Protein AF-H0J4S8-F1 (afdb_monomer_lite)

Structure (mmCIF, N/CA/C/O backbone):
data_AF-H0J4S8-F1
#
_entry.id   AF-H0J4S8-F1
#
loop_
_atom_site.group_PDB
_atom_site.id
_atom_site.type_symbol
_atom_site.label_atom_id
_atom_site.label_alt_id
_atom_site.label_comp_id
_atom_site.label_asym_id
_atom_site.label_entity_id
_atom_site.label_seq_id
_atom_site.pdbx_PDB_ins_code
_atom_site.Cartn_x
_atom_site.Cartn_y
_atom_site.Cartn_z
_atom_site.occupancy
_atom_site.B_iso_or_equiv
_atom_site.auth_seq_id
_atom_site.auth_comp_id
_atom_site.auth_asym_id
_atom_site.auth_atom_id
_atom_site.pdbx_PDB_model_num
ATOM 1 N N . MET A 1 1 ? -29.601 8.201 46.335 1.00 57.03 1 MET A N 1
ATOM 2 C CA . MET A 1 1 ? -31.069 8.010 46.231 1.00 57.03 1 MET A CA 1
ATOM 3 C C . MET A 1 1 ? -31.332 6.830 45.301 1.00 57.03 1 MET A C 1
ATOM 5 O O . MET A 1 1 ? -30.679 6.775 44.266 1.00 57.03 1 MET A O 1
ATOM 9 N N . SER A 1 2 ? -32.212 5.880 45.641 1.00 65.62 2 SER A N 1
ATOM 10 C CA . SER A 1 2 ? -32.510 4.766 44.719 1.00 65.62 2 SER A CA 1
ATOM 11 C C . SER A 1 2 ? -33.197 5.291 43.446 1.00 65.62 2 SER A C 1
ATOM 13 O O . SER A 1 2 ? -33.848 6.337 43.493 1.00 65.62 2 SER A O 1
ATOM 15 N N . LYS A 1 3 ? -33.070 4.586 42.310 1.00 56.16 3 LYS A N 1
ATOM 16 C CA . LYS A 1 3 ? -33.705 4.987 41.035 1.00 56.16 3 LYS A CA 1
ATOM 17 C C . LYS A 1 3 ? -35.218 5.169 41.175 1.00 56.16 3 LYS A C 1
ATOM 19 O O . LYS A 1 3 ? -35.751 6.129 40.633 1.00 56.16 3 LYS A O 1
ATOM 24 N N . LEU A 1 4 ? -35.870 4.308 41.961 1.00 61.12 4 LEU A N 1
ATOM 25 C CA . LEU A 1 4 ? -37.292 4.434 42.283 1.00 61.12 4 LEU A CA 1
ATOM 26 C C . LEU A 1 4 ? -37.565 5.714 43.078 1.00 61.12 4 LEU A C 1
ATOM 28 O O . LEU A 1 4 ? -38.451 6.488 42.739 1.00 61.12 4 LEU A O 1
ATOM 32 N N . THR A 1 5 ? -36.763 5.982 44.107 1.00 66.38 5 THR A N 1
ATOM 33 C CA . THR A 1 5 ? -36.947 7.166 44.956 1.00 66.38 5 THR A CA 1
ATOM 34 C C . THR A 1 5 ? -36.719 8.466 44.175 1.00 66.38 5 THR A C 1
ATOM 36 O O . THR A 1 5 ? -37.419 9.447 44.407 1.00 66.38 5 THR A O 1
ATOM 39 N N . LYS A 1 6 ? -35.776 8.471 43.222 1.00 61.78 6 LYS A N 1
ATOM 40 C CA . LYS A 1 6 ? -35.488 9.622 42.354 1.00 61.78 6 LYS A CA 1
ATOM 41 C C . LYS A 1 6 ? -36.568 9.834 41.285 1.00 61.78 6 LYS A C 1
ATOM 43 O O . LYS A 1 6 ? -36.903 10.981 41.024 1.00 61.78 6 LYS A O 1
ATOM 48 N N . PHE A 1 7 ? -37.149 8.762 40.739 1.00 73.56 7 PHE A N 1
ATOM 49 C CA . PHE A 1 7 ? -38.280 8.836 39.805 1.00 73.56 7 PHE A CA 1
ATOM 50 C C . PHE A 1 7 ? -39.502 9.521 40.431 1.00 73.56 7 PHE A C 1
ATOM 52 O O . PHE A 1 7 ? -40.070 10.421 39.823 1.00 73.56 7 PHE A O 1
ATOM 59 N N . PHE A 1 8 ? -39.858 9.160 41.669 1.00 75.12 8 PHE A N 1
ATOM 60 C CA . PHE A 1 8 ? -41.033 9.729 42.338 1.00 75.12 8 PHE A CA 1
ATOM 61 C C . PHE A 1 8 ? -40.800 11.120 42.943 1.00 75.12 8 PHE A C 1
ATOM 63 O O . PHE A 1 8 ? -41.714 11.936 42.937 1.00 75.12 8 PHE A O 1
ATOM 70 N N . LYS A 1 9 ? -39.603 11.412 43.473 1.00 69.88 9 LYS A N 1
ATOM 71 C CA . LYS A 1 9 ? -39.331 12.702 44.141 1.00 69.88 9 LYS A CA 1
ATOM 72 C C . LYS A 1 9 ? -38.770 13.782 43.216 1.00 69.88 9 LYS A C 1
ATOM 74 O O . LYS A 1 9 ? -38.963 14.962 43.487 1.00 69.88 9 LYS A O 1
ATOM 79 N N . HIS A 1 10 ? -38.073 13.399 42.145 1.00 75.81 10 HIS A N 1
ATOM 80 C CA . HIS A 1 10 ? -37.419 14.327 41.217 1.00 75.81 10 HIS A CA 1
ATOM 81 C C . HIS A 1 10 ? -37.517 13.824 39.761 1.00 75.81 10 HIS A C 1
ATOM 83 O O . HIS A 1 10 ? -36.491 13.509 39.149 1.00 75.81 10 HIS A O 1
ATOM 89 N N . PRO A 1 11 ? -38.734 13.738 39.190 1.00 68.12 11 PRO A N 1
ATOM 90 C CA . PRO A 1 11 ? -38.976 13.108 37.890 1.00 68.12 11 PRO A CA 1
ATOM 91 C C . PRO A 1 11 ? -38.203 13.772 36.743 1.00 68.12 11 PRO A C 1
ATOM 93 O O . PRO A 1 11 ? -37.645 13.070 35.905 1.00 68.12 11 PRO A O 1
ATOM 96 N N . VAL A 1 12 ? -38.074 15.104 36.742 1.00 77.12 12 VAL A N 1
ATOM 97 C CA . VAL A 1 12 ? -37.296 15.841 35.727 1.00 77.12 12 VAL A CA 1
ATOM 98 C C . VAL A 1 12 ? -35.819 15.441 35.771 1.00 77.12 12 VAL A C 1
ATOM 100 O O . VAL A 1 12 ? -35.292 14.962 34.773 1.00 77.12 12 VAL A O 1
ATOM 103 N N . MET A 1 13 ? -35.184 15.483 36.949 1.00 65.00 13 MET A N 1
ATOM 104 C CA . MET A 1 13 ? -33.800 15.016 37.116 1.00 65.00 13 MET A CA 1
ATOM 105 C C . MET A 1 13 ? -33.625 13.524 36.806 1.00 65.00 13 MET A C 1
ATOM 107 O O . MET A 1 13 ? -32.537 13.108 36.421 1.00 65.00 13 MET A O 1
ATOM 111 N N . PHE A 1 14 ? -34.649 12.689 37.008 1.00 79.75 14 PHE A N 1
ATOM 112 C CA . PHE A 1 14 ? -34.592 11.277 36.628 1.00 79.75 14 PHE A CA 1
ATOM 113 C C . PHE A 1 14 ? -34.554 11.105 35.105 1.00 79.75 14 PHE A C 1
ATOM 115 O O . PHE A 1 14 ? -33.748 10.319 34.610 1.00 79.75 14 PHE A O 1
ATOM 122 N N . PHE A 1 15 ? -35.391 11.834 34.361 1.00 73.88 15 PHE A N 1
ATOM 123 C CA . PHE A 1 15 ? -35.402 11.781 32.897 1.00 73.88 15 PHE A CA 1
ATOM 124 C C . PHE A 1 15 ? -34.189 12.482 32.273 1.00 73.88 15 PHE A C 1
ATOM 126 O O . PHE A 1 15 ? -33.635 11.964 31.304 1.00 73.88 15 PHE A O 1
ATOM 133 N N . GLU A 1 16 ? -33.709 13.577 32.864 1.00 69.25 16 GLU A N 1
ATOM 134 C CA . GLU A 1 16 ? -32.444 14.217 32.493 1.00 69.25 16 GLU A CA 1
ATOM 135 C C . GLU A 1 16 ? -31.264 13.278 32.734 1.00 69.25 16 GLU A C 1
ATOM 137 O O . GLU A 1 16 ? -30.471 13.067 31.823 1.00 69.25 16 GLU A O 1
ATOM 142 N N . ASP A 1 17 ? -31.180 12.617 33.893 1.00 65.25 17 ASP A N 1
ATOM 143 C CA . ASP A 1 17 ? -30.163 11.594 34.142 1.00 65.25 17 ASP A CA 1
ATOM 144 C C . ASP A 1 17 ? -30.329 10.383 33.225 1.00 65.25 17 ASP A C 1
ATOM 146 O O . ASP A 1 17 ? -29.333 9.774 32.855 1.00 65.25 17 ASP A O 1
ATOM 150 N N . ALA A 1 18 ? -31.547 9.992 32.848 1.00 64.75 18 ALA A N 1
ATOM 151 C CA . ALA A 1 18 ? -31.772 8.899 31.905 1.00 64.75 18 ALA A CA 1
ATOM 152 C C . ALA A 1 18 ? -31.304 9.273 30.490 1.00 64.75 18 ALA A C 1
ATOM 154 O O . ALA A 1 18 ? -30.673 8.447 29.832 1.00 64.75 18 ALA A O 1
ATOM 155 N N . GLN A 1 19 ? -31.528 10.513 30.043 1.00 55.84 19 GLN A N 1
ATOM 156 C CA . GLN A 1 19 ? -30.981 11.042 28.789 1.00 55.84 19 GLN A CA 1
ATOM 157 C C . GLN A 1 19 ? -29.462 11.228 28.852 1.00 55.84 19 GLN A C 1
ATOM 159 O O . GLN A 1 19 ? -28.765 10.863 27.907 1.00 55.84 19 GLN A O 1
ATOM 164 N N . LYS A 1 20 ? -28.928 11.728 29.970 1.00 50.88 20 LYS A N 1
ATOM 165 C CA . LYS A 1 20 ? -27.487 11.879 30.210 1.00 50.88 20 LYS A CA 1
ATOM 166 C C . LYS A 1 20 ? -26.811 10.510 30.255 1.00 50.88 20 LYS A C 1
ATOM 168 O O . LYS A 1 20 ? -25.789 10.326 29.613 1.00 50.88 20 LYS A O 1
ATOM 173 N N . ASN A 1 21 ? -27.434 9.513 30.888 1.00 48.09 21 ASN A N 1
ATOM 174 C CA . ASN A 1 21 ? -26.995 8.114 30.883 1.00 48.09 21 ASN A CA 1
ATOM 175 C C . ASN A 1 21 ? -27.185 7.425 29.524 1.00 48.09 21 ASN A C 1
ATOM 177 O O . ASN A 1 21 ? -26.444 6.496 29.229 1.00 48.09 21 ASN A O 1
ATOM 181 N N . LYS A 1 22 ? -28.148 7.848 28.694 1.00 44.56 22 LYS A N 1
ATOM 182 C CA . LYS A 1 22 ? -28.297 7.386 27.304 1.00 44.56 22 LYS A CA 1
ATOM 183 C C . LYS A 1 22 ? -27.168 7.943 26.426 1.00 44.56 22 LYS A C 1
ATOM 185 O O . LYS A 1 22 ? -26.512 7.161 25.751 1.00 44.56 22 LYS A O 1
ATOM 190 N N . LYS A 1 23 ? -26.848 9.238 26.553 1.00 41.59 23 LYS A N 1
ATOM 191 C CA . LYS A 1 23 ? -25.671 9.878 25.929 1.00 41.59 23 LYS A CA 1
ATOM 192 C C . LYS A 1 23 ? -24.335 9.325 26.448 1.00 41.59 23 LYS A C 1
ATOM 194 O O . LYS A 1 23 ? -23.406 9.177 25.674 1.00 41.59 23 LYS A O 1
ATOM 199 N N . LEU A 1 24 ? -24.243 8.960 27.730 1.00 42.59 24 LEU A N 1
ATOM 200 C CA . LEU A 1 24 ? -23.079 8.269 28.313 1.00 42.59 24 LEU A CA 1
ATOM 201 C C . LEU A 1 24 ? -23.009 6.777 27.918 1.00 42.59 24 LEU A C 1
ATOM 203 O O . LEU A 1 24 ? -21.950 6.167 28.044 1.00 42.59 24 LEU A O 1
ATOM 207 N N . LYS A 1 25 ? -24.117 6.172 27.458 1.00 43.34 25 LYS A N 1
ATOM 208 C CA . LYS A 1 25 ? -24.186 4.781 26.966 1.00 43.34 25 LYS A CA 1
ATOM 209 C C . LYS A 1 25 ? -23.870 4.635 25.481 1.00 43.34 25 LYS A C 1
ATOM 211 O O . LYS A 1 25 ? -23.511 3.533 25.069 1.00 43.34 25 LYS A O 1
ATOM 216 N N . GLU A 1 26 ? -23.976 5.696 24.690 1.00 51.62 26 GLU A N 1
ATOM 217 C CA . GLU A 1 26 ? -23.510 5.716 23.300 1.00 51.62 26 GLU A CA 1
ATOM 218 C C . GLU A 1 26 ? -21.979 5.859 23.280 1.00 51.62 26 GLU A C 1
ATOM 220 O O . GLU A 1 26 ? -21.409 6.864 22.870 1.00 51.62 26 GLU A O 1
ATOM 225 N N . GLY A 1 27 ? -21.287 4.836 23.794 1.00 69.69 27 GLY A N 1
ATOM 226 C CA . GLY A 1 27 ? -19.859 4.667 23.547 1.00 69.69 27 GLY A CA 1
ATOM 227 C C . GLY A 1 27 ? -19.592 4.503 22.049 1.00 69.69 27 GLY A C 1
ATOM 228 O O . GLY A 1 27 ? -20.503 4.178 21.286 1.00 69.69 27 GLY A O 1
ATOM 229 N N . LYS A 1 28 ? -18.335 4.702 21.633 1.00 81.62 28 LYS A N 1
ATOM 230 C CA . LYS A 1 28 ? -17.924 4.579 20.226 1.00 81.62 28 LYS A CA 1
ATOM 231 C C . LYS A 1 28 ? -18.484 3.292 19.586 1.00 81.62 28 LYS A C 1
ATOM 233 O O . LYS A 1 28 ? -18.467 2.238 20.245 1.00 81.62 28 LYS A O 1
ATOM 238 N N . PRO A 1 29 ? -18.968 3.344 18.327 1.00 90.25 29 PRO A N 1
ATOM 239 C CA . PRO A 1 29 ? -19.361 2.144 17.592 1.00 90.25 29 PRO A CA 1
ATOM 240 C C . PRO A 1 29 ? -18.209 1.137 17.587 1.00 90.25 29 PRO A C 1
ATOM 242 O O . PRO A 1 29 ? -17.037 1.513 17.647 1.00 90.25 29 PRO A O 1
ATOM 245 N N . LYS A 1 30 ? -18.525 -0.161 17.566 1.00 93.62 30 LYS A N 1
ATOM 246 C CA . LYS A 1 30 ? -17.499 -1.199 17.747 1.00 93.62 30 LYS A CA 1
ATOM 247 C C . LYS A 1 30 ? -17.016 -1.765 16.427 1.00 93.62 30 LYS A C 1
ATOM 249 O O . LYS A 1 30 ? -17.821 -2.063 15.549 1.00 93.62 30 LYS A O 1
ATOM 254 N N . ILE A 1 31 ? -15.715 -2.020 16.351 1.00 96.44 31 ILE A N 1
ATOM 255 C CA . ILE A 1 31 ? -15.125 -2.857 15.307 1.00 96.44 31 ILE A CA 1
ATOM 256 C C . ILE A 1 31 ? -14.526 -4.092 15.971 1.00 96.44 31 ILE A C 1
ATOM 258 O O . ILE A 1 31 ? -13.613 -3.991 16.791 1.00 96.44 31 ILE A O 1
ATOM 262 N N . PHE A 1 32 ? -15.026 -5.273 15.619 1.00 96.25 32 PHE A N 1
ATOM 263 C CA . PHE A 1 32 ? -14.415 -6.536 16.019 1.00 96.25 32 PHE A CA 1
ATOM 264 C C . PHE A 1 32 ? -13.351 -6.923 14.999 1.00 96.25 32 PHE A C 1
ATOM 266 O O . PHE A 1 32 ? -13.628 -7.004 13.810 1.00 96.25 32 PHE A O 1
ATOM 273 N N . VAL A 1 33 ? -12.127 -7.157 15.454 1.00 95.69 33 VAL A N 1
ATOM 274 C CA . VAL A 1 33 ? -10.954 -7.320 14.592 1.00 95.69 33 VAL A CA 1
ATOM 275 C C . VAL A 1 33 ? -10.478 -8.773 14.656 1.00 95.69 33 VAL A C 1
ATOM 277 O O . VAL A 1 33 ? -10.115 -9.255 15.730 1.00 95.69 33 VAL A O 1
ATOM 280 N N . VAL A 1 34 ? -10.476 -9.476 13.519 1.00 94.62 34 VAL A N 1
ATOM 281 C CA . VAL A 1 34 ? -10.263 -10.933 13.410 1.00 94.62 34 VAL A CA 1
ATOM 282 C C . VAL A 1 34 ? -9.107 -11.259 12.461 1.00 94.62 34 VAL A C 1
ATOM 284 O O . VAL A 1 34 ? -9.008 -10.720 11.361 1.00 94.62 34 VAL A O 1
ATOM 287 N N . GLY A 1 35 ? -8.206 -12.156 12.875 1.00 88.25 35 GLY A N 1
ATOM 288 C CA . GLY A 1 35 ? -7.076 -12.595 12.040 1.00 88.25 35 GLY A CA 1
ATOM 289 C C . GLY A 1 35 ? -5.894 -11.613 11.984 1.00 88.25 35 GLY A C 1
ATOM 290 O O . GLY A 1 35 ? -4.942 -11.810 11.224 1.00 88.25 35 GLY A O 1
ATOM 291 N N . PHE A 1 36 ? -5.915 -10.561 12.807 1.00 86.25 36 PHE A N 1
ATOM 292 C CA . PHE A 1 36 ? -4.835 -9.582 12.903 1.00 86.25 36 PHE A CA 1
ATOM 293 C C . PHE A 1 36 ? -3.728 -10.058 13.848 1.00 86.25 36 PHE A C 1
ATOM 295 O O . PHE A 1 36 ? -3.967 -10.633 14.906 1.00 86.25 36 PHE A O 1
ATOM 302 N N . SER A 1 37 ? -2.479 -9.786 13.476 1.00 76.69 37 SER A N 1
ATOM 303 C CA . SER A 1 37 ? -1.326 -9.988 14.353 1.00 76.69 37 SER A CA 1
ATOM 304 C C . SER A 1 37 ? -1.299 -8.944 15.470 1.00 76.69 37 SER A C 1
ATOM 306 O O . SER A 1 37 ? -1.626 -7.784 15.231 1.00 76.69 37 SER A O 1
ATOM 308 N N . THR A 1 38 ? -0.809 -9.325 16.650 1.00 73.56 38 THR A N 1
ATOM 309 C CA . THR A 1 38 ? -0.821 -8.505 17.880 1.00 73.56 38 THR A CA 1
ATOM 310 C C . THR A 1 38 ? -0.139 -7.141 17.765 1.00 73.56 38 THR A C 1
ATOM 312 O O . THR A 1 38 ? -0.460 -6.241 18.527 1.00 73.56 38 THR A O 1
ATOM 315 N N . TRP A 1 39 ? 0.774 -6.956 16.808 1.00 71.75 39 TRP A N 1
ATOM 316 C CA . TRP A 1 39 ? 1.445 -5.673 16.581 1.00 71.75 39 TRP A CA 1
ATOM 317 C C . TRP A 1 39 ? 0.594 -4.648 15.812 1.00 71.75 39 TRP A C 1
ATOM 319 O O . TRP A 1 39 ? 0.950 -3.476 15.789 1.00 71.75 39 TRP A O 1
ATOM 329 N N . LYS A 1 40 ? -0.524 -5.047 15.184 1.00 79.81 40 LYS A N 1
ATOM 330 C CA . LYS A 1 40 ? -1.385 -4.153 14.381 1.00 79.81 40 LYS A CA 1
ATOM 331 C C . LYS A 1 40 ? -2.293 -3.262 15.243 1.00 79.81 40 LYS A C 1
ATOM 333 O O . LYS A 1 40 ? -3.443 -3.005 14.901 1.00 79.81 40 LYS A O 1
ATOM 338 N N . THR A 1 41 ? -1.781 -2.788 16.376 1.00 78.62 41 THR A N 1
ATOM 339 C CA . THR A 1 41 ? -2.485 -1.869 17.280 1.00 78.62 41 THR A CA 1
ATOM 340 C C . THR A 1 41 ? -2.659 -0.477 16.680 1.00 78.62 41 THR A C 1
ATOM 342 O O . THR A 1 41 ? -3.556 0.240 17.114 1.00 78.62 41 THR A O 1
ATOM 345 N N . TYR A 1 42 ? -1.888 -0.129 15.638 1.00 80.69 42 TYR A N 1
ATOM 346 C CA . TYR A 1 42 ? -2.029 1.119 14.876 1.00 80.69 42 TYR A CA 1
ATOM 347 C C . TYR A 1 42 ? -3.450 1.345 14.339 1.00 80.69 42 TYR A C 1
ATOM 349 O O . TYR A 1 42 ? -3.846 2.485 14.139 1.00 80.69 42 TYR A O 1
ATOM 357 N N . LEU A 1 43 ? -4.255 0.289 14.155 1.00 86.38 43 LEU A N 1
ATOM 358 C CA . LEU A 1 43 ? -5.655 0.431 13.746 1.00 86.38 43 LEU A CA 1
ATOM 359 C C . LEU A 1 43 ? -6.468 1.273 14.730 1.00 86.38 43 LEU A C 1
ATOM 361 O O . LEU A 1 43 ? -7.402 1.942 14.317 1.00 86.38 43 LEU A O 1
ATOM 365 N N . ARG A 1 44 ? -6.114 1.275 16.022 1.00 87.88 44 ARG A N 1
ATOM 366 C CA . ARG A 1 44 ? -6.776 2.138 17.015 1.00 87.88 44 ARG A CA 1
ATOM 367 C C . ARG A 1 44 ? -6.557 3.621 16.725 1.00 87.88 44 ARG A C 1
ATOM 369 O O . ARG A 1 44 ? -7.374 4.435 17.124 1.00 87.88 44 ARG A O 1
ATOM 376 N N . MET A 1 45 ? -5.455 3.945 16.056 1.00 86.31 45 MET A N 1
ATOM 377 C CA . MET A 1 45 ? -5.126 5.293 15.611 1.00 86.31 45 MET A CA 1
ATOM 378 C C . MET A 1 45 ? -5.915 5.637 14.340 1.00 86.31 45 MET A C 1
ATOM 380 O O . MET A 1 45 ? -6.552 6.678 14.282 1.00 86.31 45 MET A O 1
ATOM 384 N N . TYR A 1 46 ? -5.940 4.724 13.361 1.00 88.81 46 TYR A N 1
ATOM 385 C CA . TYR A 1 46 ? -6.612 4.926 12.063 1.00 88.81 46 TYR A CA 1
ATOM 386 C C . TYR A 1 46 ? -8.140 4.932 12.143 1.00 88.81 46 TYR A C 1
ATOM 388 O O . TYR A 1 46 ? -8.800 5.520 11.293 1.00 88.81 46 TYR A O 1
ATOM 396 N N . PHE A 1 47 ? -8.683 4.244 13.144 1.00 91.00 47 PHE A N 1
ATOM 397 C CA . PHE A 1 47 ? -10.112 4.104 13.405 1.00 91.00 47 PHE A CA 1
ATOM 398 C C . PHE A 1 47 ? -10.419 4.591 14.824 1.00 91.00 47 PHE A C 1
ATOM 400 O O . PHE A 1 47 ? -11.072 3.898 15.610 1.00 91.00 47 PHE A O 1
ATOM 407 N N . SER A 1 48 ? -9.864 5.751 15.188 1.00 88.06 48 SER A N 1
ATOM 408 C CA . SER A 1 48 ? -9.974 6.325 16.533 1.00 88.06 48 SER A CA 1
ATOM 409 C C . SER A 1 48 ? -11.414 6.678 16.914 1.00 88.06 48 SER A C 1
ATOM 411 O O . SER A 1 48 ? -11.735 6.758 18.099 1.00 88.06 48 SER A O 1
ATOM 413 N N . GLU A 1 49 ? -12.303 6.824 15.939 1.00 88.25 49 GLU A N 1
ATOM 414 C CA . GLU A 1 49 ? -13.740 7.018 16.092 1.00 88.25 49 GLU A CA 1
ATOM 415 C C . GLU A 1 49 ? -14.493 5.738 16.513 1.00 88.25 49 GLU A C 1
ATOM 417 O O . GLU A 1 49 ? -15.642 5.821 16.947 1.00 88.25 49 GLU A O 1
ATOM 422 N N . TYR A 1 50 ? -13.834 4.573 16.486 1.00 91.06 50 TYR A N 1
ATOM 423 C CA . TYR A 1 50 ? -14.393 3.279 16.883 1.00 91.06 50 TYR A CA 1
ATOM 424 C C . TYR A 1 50 ? -13.734 2.707 18.149 1.00 91.06 50 TYR A C 1
ATOM 426 O O . TYR A 1 50 ? -12.574 2.966 18.467 1.00 91.06 50 TYR A O 1
ATOM 434 N N . ASP A 1 51 ? -14.468 1.855 18.867 1.00 91.00 51 ASP A N 1
ATOM 435 C CA . ASP A 1 51 ? -13.903 0.980 19.898 1.00 91.00 51 ASP A CA 1
ATOM 436 C C . ASP A 1 51 ? -13.516 -0.375 19.282 1.00 91.00 51 ASP A C 1
ATOM 438 O O . ASP A 1 51 ? -14.370 -1.182 18.895 1.00 91.00 51 ASP A O 1
ATOM 442 N N . LEU A 1 52 ? -12.207 -0.615 19.155 1.00 92.50 52 LEU A N 1
ATOM 443 C CA . LEU A 1 52 ? -11.671 -1.823 18.527 1.00 92.50 52 LEU A CA 1
ATOM 444 C C . LEU A 1 52 ? -11.532 -2.969 19.535 1.00 92.50 52 LEU A C 1
ATOM 446 O O . LEU A 1 52 ? -10.764 -2.895 20.505 1.00 92.50 52 LEU A O 1
ATOM 450 N N . VAL A 1 53 ? -12.194 -4.083 19.232 1.00 92.44 53 VAL A N 1
ATOM 451 C CA . VAL A 1 53 ? -12.153 -5.332 19.997 1.00 92.44 53 VAL A CA 1
ATOM 452 C C . VAL A 1 53 ? -11.372 -6.377 19.204 1.00 92.44 53 VAL A C 1
ATOM 454 O O . VAL A 1 53 ? -11.893 -6.976 18.267 1.00 92.44 53 VAL A O 1
ATOM 457 N N . PHE A 1 54 ? -10.120 -6.619 19.587 1.00 92.06 54 PHE A N 1
ATOM 458 C CA . PHE A 1 54 ? -9.278 -7.631 18.947 1.00 92.06 54 PHE A CA 1
ATOM 459 C C . PHE A 1 54 ? -9.635 -9.024 19.460 1.00 92.06 54 PHE A C 1
ATOM 461 O O . PHE A 1 54 ? -9.597 -9.278 20.666 1.00 92.06 54 PHE A O 1
ATOM 468 N N . LEU A 1 55 ? -9.969 -9.927 18.540 1.00 92.94 55 LEU A N 1
ATOM 469 C CA . LEU A 1 55 ? -10.157 -11.335 18.857 1.00 92.94 55 LEU A CA 1
ATOM 470 C C . LEU A 1 55 ? -8.793 -12.047 18.890 1.00 92.94 55 LEU A C 1
ATOM 472 O O . LEU A 1 55 ? -7.904 -11.707 18.102 1.00 92.94 55 LEU A O 1
ATOM 476 N N . PRO A 1 56 ? -8.612 -13.050 19.770 1.00 89.56 56 PRO A N 1
ATOM 477 C CA . PRO A 1 56 ? -7.433 -13.906 19.745 1.00 89.56 56 PRO A CA 1
ATOM 478 C C . PRO A 1 56 ? -7.234 -14.533 18.361 1.00 89.56 56 PRO A C 1
ATOM 480 O O . PRO A 1 56 ? -8.189 -15.010 17.750 1.00 89.56 56 PRO A O 1
ATOM 483 N N . LYS A 1 57 ? -5.987 -14.550 17.878 1.00 83.38 57 LYS A N 1
ATOM 484 C CA . LYS A 1 57 ? -5.647 -15.059 16.540 1.00 83.38 57 LYS A CA 1
ATOM 485 C C . LYS A 1 57 ? -6.076 -16.520 16.348 1.00 83.38 57 LYS A C 1
ATOM 487 O O . LYS A 1 57 ? -6.640 -16.849 15.313 1.00 83.38 57 LYS A O 1
ATOM 492 N N . ASP A 1 58 ? -5.870 -17.341 17.374 1.00 86.06 58 ASP A N 1
ATOM 493 C CA . ASP A 1 58 ? -6.183 -18.774 17.378 1.00 86.06 58 ASP A CA 1
ATOM 494 C C . ASP A 1 58 ? -7.431 -19.066 18.234 1.00 86.06 58 ASP A C 1
ATOM 496 O O . ASP A 1 58 ? -7.504 -20.067 18.952 1.00 86.06 58 ASP A O 1
ATOM 500 N N . ILE A 1 59 ? -8.405 -18.142 18.227 1.00 90.94 59 ILE A N 1
ATOM 501 C CA . ILE A 1 59 ? -9.669 -18.310 18.951 1.00 90.94 59 ILE A CA 1
ATOM 502 C C . ILE A 1 59 ? -10.335 -19.630 18.539 1.00 90.94 59 ILE A C 1
ATOM 504 O O . ILE A 1 59 ? -10.359 -19.974 17.364 1.00 90.94 59 ILE A O 1
ATOM 508 N N . LYS A 1 60 ? -10.878 -20.383 19.503 1.00 94.44 60 LYS A N 1
ATOM 509 C CA . LYS A 1 60 ? -11.634 -21.624 19.244 1.00 94.44 60 LYS A CA 1
ATOM 510 C C . LYS A 1 60 ? -13.127 -21.330 19.067 1.00 94.44 60 LYS A C 1
ATOM 512 O O . LYS A 1 60 ? -13.643 -20.390 19.673 1.00 94.44 60 LYS A O 1
ATOM 517 N N . LYS A 1 61 ? -13.861 -22.185 18.338 1.00 95.81 61 LYS A N 1
ATOM 518 C CA . LYS A 1 61 ? -15.321 -22.046 18.118 1.00 95.81 61 LYS A CA 1
ATOM 519 C C . LYS A 1 61 ? -16.115 -21.884 19.424 1.00 95.81 61 LYS A C 1
ATOM 521 O O . LYS A 1 61 ? -16.962 -21.001 19.520 1.00 95.81 61 LYS A O 1
ATOM 526 N N . SER A 1 62 ? -15.803 -22.665 20.462 1.00 95.31 62 SER A N 1
ATOM 527 C CA . SER A 1 62 ? -16.456 -22.562 21.781 1.00 95.31 62 SER A CA 1
ATOM 528 C C . SER A 1 62 ? -16.203 -21.216 22.473 1.00 95.31 62 SER A C 1
ATOM 530 O O . SER A 1 62 ? -17.124 -20.618 23.036 1.00 95.31 62 SER A O 1
ATOM 532 N N . GLN A 1 63 ? -14.977 -20.695 22.382 1.00 94.69 63 GLN A N 1
ATOM 533 C CA . GLN A 1 63 ? -14.614 -19.390 22.930 1.00 94.69 63 GLN A CA 1
ATOM 534 C C . GLN A 1 63 ? -15.303 -18.256 22.163 1.00 94.69 63 GLN A C 1
ATOM 536 O O . GLN A 1 63 ? -15.874 -17.354 22.773 1.00 94.69 63 GLN A O 1
ATOM 541 N N . PHE A 1 64 ? -15.319 -18.327 20.829 1.00 96.69 64 PHE A N 1
ATOM 542 C CA . PHE A 1 64 ? -16.044 -17.373 19.991 1.00 96.69 64 PHE A CA 1
ATOM 543 C C . PHE A 1 64 ? -17.534 -17.317 20.352 1.00 96.69 64 PHE A C 1
ATOM 545 O O . PHE A 1 64 ? -18.072 -16.238 20.611 1.00 96.69 64 PHE A O 1
ATOM 552 N N . ASN A 1 65 ? -18.178 -18.482 20.449 1.00 95.00 65 ASN A N 1
ATOM 553 C CA . ASN A 1 65 ? -19.601 -18.596 20.760 1.00 95.00 65 ASN A CA 1
ATOM 554 C C . ASN A 1 65 ? -19.961 -18.034 22.140 1.00 95.00 65 ASN A C 1
ATOM 556 O O . ASN A 1 65 ? -20.989 -17.372 22.285 1.00 95.00 65 ASN A O 1
ATOM 560 N N . SER A 1 66 ? -19.119 -18.282 23.143 1.00 93.31 66 SER A N 1
ATOM 561 C CA . SER A 1 66 ? -19.364 -17.843 24.522 1.00 93.31 66 SER A CA 1
ATOM 562 C C . SER A 1 66 ? -19.051 -16.363 24.758 1.00 93.31 66 SER A C 1
ATOM 564 O O . SER A 1 66 ? -19.787 -15.711 25.494 1.00 93.31 66 SER A O 1
ATOM 566 N N . GLN A 1 67 ? -18.002 -15.815 24.133 1.00 92.56 67 GLN A N 1
ATOM 567 C CA . GLN A 1 67 ? -17.491 -14.474 24.457 1.00 92.56 67 GLN A CA 1
ATOM 568 C C . GLN A 1 67 ? -17.871 -13.392 23.436 1.00 92.56 67 GLN A C 1
ATOM 570 O O . GLN A 1 67 ? -18.046 -12.233 23.811 1.00 92.56 67 GLN A O 1
ATOM 575 N N . TYR A 1 68 ? -18.007 -13.743 22.152 1.00 95.69 68 TYR A N 1
ATOM 576 C CA . TYR A 1 68 ? -18.107 -12.754 21.072 1.00 95.69 68 TYR A CA 1
ATOM 577 C C . TYR A 1 68 ? -19.407 -12.853 20.274 1.00 95.69 68 TYR A C 1
ATOM 579 O O . TYR A 1 68 ? -20.003 -11.815 20.001 1.00 95.69 68 TYR A O 1
ATOM 587 N N . ARG A 1 69 ? -19.901 -14.061 19.960 1.00 95.69 69 ARG A N 1
ATOM 588 C CA . ARG A 1 69 ? -21.081 -14.262 19.092 1.00 95.69 69 ARG A CA 1
ATOM 589 C C . ARG A 1 69 ? -22.299 -13.462 19.561 1.00 95.69 69 ARG A C 1
ATOM 591 O O . ARG A 1 69 ? -22.834 -12.655 18.808 1.00 95.69 69 ARG A O 1
ATOM 598 N N . LYS A 1 70 ? -22.702 -13.625 20.829 1.00 92.69 70 LYS A N 1
ATOM 599 C CA . LYS A 1 70 ? -23.847 -12.892 21.408 1.00 92.69 70 LYS A CA 1
ATOM 600 C C . LYS A 1 70 ? -23.626 -11.378 21.415 1.00 92.69 70 LYS A C 1
ATOM 602 O O . LYS A 1 70 ? -24.566 -10.629 21.179 1.00 92.69 70 LYS A O 1
ATOM 607 N N . LYS A 1 71 ? -22.390 -10.932 21.660 1.00 93.00 71 LYS A N 1
ATOM 608 C CA . LYS A 1 71 ? -22.038 -9.508 21.710 1.00 93.00 71 LYS A CA 1
ATOM 609 C C . LYS A 1 71 ? -22.118 -8.862 20.326 1.00 93.00 71 LYS A C 1
ATOM 611 O O . LYS A 1 71 ? -22.693 -7.785 20.209 1.00 93.00 71 LYS A O 1
ATOM 616 N N . ILE A 1 72 ? -21.586 -9.530 19.301 1.00 95.50 72 ILE A N 1
ATOM 617 C CA . ILE A 1 72 ? -21.679 -9.091 17.902 1.00 95.50 72 ILE A CA 1
ATOM 618 C C . ILE A 1 72 ? -23.150 -9.014 17.487 1.00 95.50 72 ILE A C 1
ATOM 620 O O . ILE A 1 72 ? -23.581 -7.973 17.013 1.00 95.50 72 ILE A O 1
ATOM 624 N N . LEU A 1 73 ? -23.945 -10.054 17.765 1.00 94.62 73 LEU A N 1
ATOM 625 C CA . LEU A 1 73 ? -25.380 -10.050 17.453 1.00 94.62 73 LEU A CA 1
ATOM 626 C C . LEU A 1 73 ? -26.139 -8.922 18.151 1.00 94.62 73 LEU A C 1
ATOM 628 O O . LEU A 1 73 ? -26.927 -8.233 17.514 1.00 94.62 73 LEU A O 1
ATOM 632 N N . SER A 1 74 ? -25.871 -8.683 19.437 1.00 92.94 74 SER A N 1
ATOM 633 C CA . SER A 1 74 ? -26.532 -7.603 20.181 1.00 92.94 74 SER A CA 1
ATOM 634 C C . SER A 1 74 ? -26.182 -6.197 19.680 1.00 92.94 74 SER A C 1
ATOM 636 O O . SER A 1 74 ? -26.859 -5.242 20.040 1.00 92.94 74 SER A O 1
ATOM 638 N N . LEU A 1 75 ? -25.112 -6.066 18.887 1.00 92.88 75 LEU A N 1
ATOM 639 C CA . LEU A 1 75 ? -24.621 -4.806 18.328 1.00 92.88 75 LEU A CA 1
ATOM 640 C C . LEU A 1 75 ? -24.655 -4.804 16.797 1.00 92.88 75 LEU A C 1
ATOM 642 O O . LEU A 1 75 ? -23.977 -3.983 16.187 1.00 92.88 75 LEU A O 1
ATOM 646 N N . LYS A 1 76 ? -25.385 -5.732 16.168 1.00 90.25 76 LYS A N 1
ATOM 647 C CA . LYS A 1 76 ? -25.314 -5.989 14.724 1.00 90.25 76 LYS A CA 1
ATOM 648 C C . LYS A 1 76 ? -25.499 -4.724 13.879 1.00 90.25 76 LYS A C 1
ATOM 650 O O . LYS A 1 76 ? -24.734 -4.520 12.944 1.00 90.25 76 LYS A O 1
ATOM 655 N N . ASP A 1 77 ? -26.436 -3.859 14.258 1.00 87.56 77 ASP A N 1
ATOM 656 C CA . ASP A 1 77 ? -26.757 -2.634 13.511 1.00 87.56 77 ASP A CA 1
ATOM 657 C C . ASP A 1 77 ? -25.815 -1.456 13.825 1.00 87.56 77 ASP A C 1
ATOM 659 O O . ASP A 1 77 ? -25.892 -0.402 13.203 1.00 87.56 77 ASP A O 1
ATOM 663 N N . SER A 1 78 ? -24.911 -1.619 14.795 1.00 88.31 78 SER A N 1
ATOM 664 C CA . SER A 1 78 ? -24.009 -0.569 15.286 1.00 88.31 78 SER A CA 1
ATOM 665 C C . SER A 1 78 ? -22.548 -1.027 15.396 1.00 88.31 78 SER A C 1
ATOM 667 O O . SER A 1 78 ? -21.745 -0.397 16.095 1.00 88.31 78 SER A O 1
ATOM 669 N N . CYS A 1 79 ? -22.195 -2.162 14.790 1.00 94.00 79 CYS A N 1
ATOM 670 C CA . CYS A 1 79 ? -20.833 -2.681 14.778 1.00 94.00 79 CYS A CA 1
ATOM 671 C C . CYS A 1 79 ? -20.421 -3.170 13.393 1.00 94.00 79 CYS A C 1
ATOM 673 O O . CYS A 1 79 ? -21.249 -3.429 12.523 1.00 94.00 79 CYS A O 1
ATOM 675 N N . GLN A 1 80 ? -19.111 -3.297 13.211 1.00 96.00 80 GLN A N 1
ATOM 676 C CA . GLN A 1 80 ? -18.512 -3.909 12.033 1.00 96.00 80 GLN A CA 1
ATOM 677 C C . GLN A 1 80 ? -17.526 -4.994 12.454 1.00 96.00 80 GLN A C 1
ATOM 679 O O . GLN A 1 80 ? -17.015 -4.997 13.580 1.00 96.00 80 GLN A O 1
ATOM 684 N N . VAL A 1 81 ? -17.228 -5.905 11.535 1.00 97.31 81 VAL A N 1
ATOM 685 C CA . VAL A 1 81 ? -16.197 -6.925 11.712 1.00 97.31 81 VAL A CA 1
ATOM 686 C C . VAL A 1 81 ? -15.123 -6.752 10.652 1.00 97.31 81 VAL A C 1
ATOM 688 O O . VAL A 1 81 ? -15.395 -6.819 9.459 1.00 97.31 81 VAL A O 1
ATOM 691 N N . PHE A 1 82 ? -13.891 -6.514 11.087 1.00 97.56 82 PHE A N 1
ATOM 692 C CA . PHE A 1 82 ? -12.727 -6.398 10.218 1.00 97.56 82 PHE A CA 1
ATOM 693 C C . PHE A 1 82 ? -11.960 -7.713 10.211 1.00 97.56 82 PHE A C 1
ATOM 695 O O . PHE A 1 82 ? -11.589 -8.228 11.267 1.00 97.56 82 PHE A O 1
ATOM 702 N N . ILE A 1 83 ? -11.679 -8.234 9.021 1.00 96.25 83 ILE A N 1
ATOM 703 C CA . ILE A 1 83 ? -10.966 -9.497 8.820 1.00 96.25 83 ILE A CA 1
ATOM 704 C C . ILE A 1 83 ? -9.706 -9.225 8.012 1.00 96.25 83 ILE A C 1
ATOM 706 O O . ILE A 1 83 ? -9.797 -8.668 6.929 1.00 96.25 83 ILE A O 1
ATOM 710 N N . TRP A 1 84 ? -8.527 -9.615 8.499 1.00 93.06 84 TRP A N 1
ATOM 711 C CA . TRP A 1 84 ? -7.307 -9.466 7.697 1.00 93.06 84 TRP A CA 1
ATOM 712 C C . TRP A 1 84 ? -7.238 -10.539 6.605 1.00 93.06 84 TRP A C 1
ATOM 714 O O . TRP A 1 84 ? -7.025 -11.712 6.936 1.00 93.06 84 TRP A O 1
ATOM 724 N N . GLY A 1 85 ? -7.350 -10.154 5.331 1.00 89.62 85 GLY A N 1
ATOM 725 C CA . GLY A 1 85 ? -7.383 -11.090 4.200 1.00 89.62 85 GLY A CA 1
ATOM 726 C C . GLY A 1 85 ? -8.336 -12.262 4.472 1.00 89.62 85 GLY A C 1
ATOM 727 O O . GLY A 1 85 ? -9.457 -12.061 4.922 1.00 89.62 85 GLY A O 1
ATOM 728 N N . PHE A 1 86 ? -7.863 -13.501 4.323 1.00 88.25 86 PHE A N 1
ATOM 729 C CA . PHE A 1 86 ? -8.633 -14.710 4.664 1.00 88.25 86 PHE A CA 1
ATOM 730 C C . PHE A 1 86 ? -8.228 -15.369 5.989 1.00 88.25 86 PHE A C 1
ATOM 732 O O . PHE A 1 86 ? -8.237 -16.588 6.124 1.00 88.25 86 PHE A O 1
ATOM 739 N N . LYS A 1 87 ? -7.835 -14.580 6.996 1.00 89.69 87 LYS A N 1
ATOM 740 C CA . LYS A 1 87 ? -7.334 -15.120 8.277 1.00 89.69 87 LYS A CA 1
ATOM 741 C C . LYS A 1 87 ? -8.413 -15.374 9.332 1.00 89.69 87 LYS A C 1
ATOM 743 O O . LYS A 1 87 ? -8.068 -15.714 10.463 1.00 89.69 87 LYS A O 1
ATOM 748 N N . ALA A 1 88 ? -9.692 -15.189 9.012 1.00 92.19 88 ALA A N 1
ATOM 749 C CA . ALA A 1 88 ? -10.774 -15.601 9.903 1.00 92.19 88 ALA A CA 1
ATOM 750 C C . ALA A 1 88 ? -11.040 -17.113 9.767 1.00 92.19 88 ALA A C 1
ATOM 752 O O . ALA A 1 88 ? -11.103 -17.609 8.645 1.00 92.19 88 ALA A O 1
ATOM 753 N N . PRO A 1 89 ? -11.243 -17.846 10.878 1.00 93.25 89 PRO A N 1
ATOM 754 C CA . PRO A 1 89 ? -11.722 -19.225 10.828 1.00 93.25 89 PRO A CA 1
ATOM 755 C C . PRO A 1 89 ? -13.085 -19.344 10.127 1.00 93.25 89 PRO A C 1
ATOM 757 O O . PRO A 1 89 ? -13.947 -18.481 10.315 1.00 93.25 89 PRO A O 1
ATOM 760 N N . GLU A 1 90 ? -13.320 -20.448 9.408 1.00 93.06 90 GLU A N 1
ATOM 761 C CA . GLU A 1 90 ? -14.540 -20.644 8.601 1.00 93.06 90 GLU A CA 1
ATOM 762 C C . GLU A 1 90 ? -15.830 -20.509 9.419 1.00 93.06 90 GLU A C 1
ATOM 764 O O . GLU A 1 90 ? -16.773 -19.869 8.976 1.00 93.06 90 GLU A O 1
ATOM 769 N N . TYR A 1 91 ? -15.861 -20.998 10.663 1.00 94.75 91 TYR A N 1
ATOM 770 C CA . TYR A 1 91 ? -17.053 -20.873 11.513 1.00 94.75 91 TYR A CA 1
ATOM 771 C C . TYR A 1 91 ? -17.383 -19.418 11.904 1.00 94.75 91 TYR A C 1
ATOM 773 O O . TYR A 1 91 ? -18.507 -19.141 12.317 1.00 94.75 91 TYR A O 1
ATOM 781 N N . ILE A 1 92 ? -16.415 -18.490 11.840 1.00 96.19 92 ILE A N 1
ATOM 782 C CA . ILE A 1 92 ? -16.682 -17.053 12.004 1.00 96.19 92 ILE A CA 1
ATOM 783 C C . ILE A 1 92 ? -17.243 -16.505 10.692 1.00 96.19 92 ILE A C 1
ATOM 785 O O . ILE A 1 92 ? -18.237 -15.792 10.727 1.00 96.19 92 ILE A O 1
ATOM 789 N N . LEU A 1 93 ? -16.650 -16.857 9.547 1.00 93.62 93 LEU A N 1
ATOM 790 C CA . LEU A 1 93 ? -17.133 -16.433 8.226 1.00 93.62 93 LEU A CA 1
ATOM 791 C C . LEU A 1 93 ? -18.569 -16.905 7.954 1.00 93.62 93 LEU A C 1
ATOM 793 O O . LEU A 1 93 ? -19.396 -16.124 7.492 1.00 93.62 93 LEU A O 1
ATOM 797 N N . GLU A 1 94 ? -18.877 -18.157 8.285 1.00 94.81 94 GLU A N 1
ATOM 798 C CA . GLU A 1 94 ? -20.217 -18.745 8.235 1.00 94.81 94 GLU A CA 1
ATOM 799 C C . GLU A 1 94 ? -21.205 -17.930 9.075 1.00 94.81 94 GLU A C 1
ATOM 801 O O . GLU A 1 94 ? -22.166 -17.396 8.528 1.00 94.81 94 GLU A O 1
ATOM 806 N N . PHE A 1 95 ? -20.893 -17.697 10.354 1.00 96.38 95 PHE A N 1
ATOM 807 C CA . PHE A 1 95 ? -21.707 -16.866 11.243 1.00 96.38 95 PHE A CA 1
ATOM 808 C C . PHE A 1 95 ? -21.949 -15.451 10.692 1.00 96.38 95 PHE A C 1
ATOM 810 O O . PHE A 1 95 ? -23.078 -14.967 10.718 1.00 96.38 95 PHE A O 1
ATOM 817 N N . LEU A 1 96 ? -20.910 -14.770 10.195 1.00 95.38 96 LEU A N 1
ATOM 818 C CA . LEU A 1 96 ? -21.044 -13.406 9.673 1.00 95.38 96 LEU A CA 1
ATOM 819 C C . LEU A 1 96 ? -21.934 -13.355 8.424 1.00 95.38 96 LEU A C 1
ATOM 821 O O . LEU A 1 96 ? -22.702 -12.403 8.277 1.00 95.38 96 LEU A O 1
ATOM 825 N N . ARG A 1 97 ? -21.859 -14.378 7.556 1.00 93.56 97 ARG A N 1
ATOM 826 C CA . ARG A 1 97 ? -22.722 -14.517 6.371 1.00 93.56 97 ARG A CA 1
ATOM 827 C C . ARG A 1 97 ? -24.171 -14.804 6.753 1.00 93.56 97 ARG A C 1
ATOM 829 O O . ARG A 1 97 ? -25.057 -14.090 6.290 1.00 93.56 97 ARG A O 1
ATOM 836 N N . GLU A 1 98 ? -24.407 -15.812 7.592 1.00 95.69 98 GLU A N 1
ATOM 837 C CA . GLU A 1 98 ? -25.749 -16.219 8.041 1.00 95.69 98 GLU A CA 1
ATOM 838 C C . GLU A 1 98 ? -26.489 -15.057 8.702 1.00 95.69 98 GLU A C 1
ATOM 840 O O . GLU A 1 98 ? -27.635 -14.747 8.378 1.00 95.69 98 GLU A O 1
ATOM 845 N N . GLU A 1 99 ? -25.789 -14.365 9.595 1.00 96.00 99 GLU A N 1
ATOM 846 C CA . GLU A 1 99 ? -26.358 -13.295 10.399 1.00 96.00 99 GLU A CA 1
ATOM 847 C C . GLU A 1 99 ? -26.255 -11.938 9.698 1.00 96.00 99 GLU A C 1
ATOM 849 O O . GLU A 1 99 ? -26.700 -10.944 10.263 1.00 96.00 99 GLU A O 1
ATOM 854 N N . LYS A 1 100 ? -25.705 -11.867 8.477 1.00 95.06 100 LYS A N 1
ATOM 855 C CA . LYS A 1 100 ? -25.557 -10.641 7.670 1.00 95.06 100 LYS A CA 1
ATOM 856 C C . LYS A 1 100 ? -24.936 -9.483 8.463 1.00 95.06 100 LYS A C 1
ATOM 858 O O . LYS A 1 100 ? -25.478 -8.378 8.498 1.00 95.06 100 LYS A O 1
ATOM 863 N N . VAL A 1 101 ? -23.834 -9.752 9.161 1.00 95.81 101 VAL A N 1
ATOM 864 C CA . VAL A 1 101 ? -23.103 -8.740 9.939 1.00 95.81 101 VAL A CA 1
ATOM 865 C C . VAL A 1 101 ? -22.226 -7.912 9.000 1.00 95.81 101 VAL A C 1
ATOM 867 O O . VAL A 1 101 ? -21.530 -8.471 8.151 1.00 95.81 101 VAL A O 1
ATOM 870 N N . SER A 1 102 ? -22.219 -6.585 9.174 1.00 96.31 102 SER A N 1
ATOM 871 C CA . SER A 1 102 ? -21.360 -5.688 8.391 1.00 96.31 102 SER A CA 1
ATOM 872 C C . SER A 1 102 ? -19.891 -6.089 8.536 1.00 96.31 102 SER A C 1
ATOM 874 O O . SER A 1 102 ? -19.329 -6.053 9.634 1.00 96.31 102 SER A O 1
ATOM 876 N N . THR A 1 103 ? -19.282 -6.520 7.434 1.00 96.69 103 THR A N 1
ATOM 877 C CA . THR A 1 103 ? -17.942 -7.113 7.415 1.00 96.69 103 THR A CA 1
ATOM 878 C C . THR A 1 103 ? -17.074 -6.399 6.387 1.00 96.69 103 THR A C 1
ATOM 880 O O . THR A 1 103 ? -17.538 -6.085 5.293 1.00 96.69 103 THR A O 1
ATOM 883 N N . LYS A 1 104 ? -15.812 -6.145 6.741 1.00 97.38 104 LYS A N 1
ATOM 884 C CA . LYS A 1 104 ? -14.789 -5.603 5.846 1.00 97.38 104 LYS A CA 1
ATOM 885 C C . LYS A 1 104 ? -13.546 -6.489 5.874 1.00 97.38 104 LYS A C 1
ATOM 887 O O . LYS A 1 104 ? -12.946 -6.716 6.926 1.00 97.38 104 LYS A O 1
ATOM 892 N N . PHE A 1 105 ? -13.147 -6.971 4.710 1.00 96.62 105 PHE A N 1
ATOM 893 C CA . PHE A 1 105 ? -11.866 -7.607 4.470 1.00 96.62 105 PHE A CA 1
ATOM 894 C C . PHE A 1 105 ? -10.801 -6.527 4.298 1.00 96.62 105 PHE A C 1
ATOM 896 O O . PHE A 1 105 ? -10.881 -5.676 3.415 1.00 96.62 105 PHE A O 1
ATOM 903 N N . VAL A 1 106 ? -9.819 -6.551 5.188 1.00 96.06 106 VAL A N 1
ATOM 904 C CA . VAL A 1 106 ? -8.753 -5.564 5.286 1.00 96.06 106 VAL A CA 1
ATOM 905 C C . VAL A 1 106 ? -7.478 -6.140 4.701 1.00 96.06 106 VAL A C 1
ATOM 907 O O . VAL A 1 106 ? -7.039 -7.220 5.105 1.00 96.06 106 VAL A O 1
ATOM 910 N N . GLU A 1 107 ? -6.854 -5.387 3.806 1.00 92.75 107 GLU A N 1
ATOM 911 C CA . GLU A 1 107 ? -5.526 -5.678 3.273 1.00 92.75 107 GLU A CA 1
ATOM 912 C C . GLU A 1 107 ? -4.656 -4.424 3.219 1.00 92.75 107 GLU A C 1
ATOM 914 O O . GLU A 1 107 ? -5.148 -3.296 3.298 1.00 92.75 107 GLU A O 1
ATOM 919 N N . ASP A 1 108 ? -3.345 -4.631 3.083 1.00 90.50 108 ASP A N 1
ATOM 920 C CA . ASP A 1 108 ? -2.436 -3.529 2.770 1.00 90.50 108 ASP A CA 1
ATOM 921 C C . ASP A 1 108 ? -2.834 -2.903 1.418 1.00 90.50 108 ASP A C 1
ATOM 923 O O . ASP A 1 108 ? -3.060 -3.618 0.435 1.00 90.50 108 ASP A O 1
ATOM 927 N N . GLY A 1 109 ? -2.869 -1.570 1.360 1.00 89.06 109 GLY A N 1
ATOM 928 C CA . GLY A 1 109 ? -3.107 -0.840 0.118 1.00 89.06 109 GLY A CA 1
ATOM 929 C C . GLY A 1 109 ? -1.941 -0.931 -0.871 1.00 89.06 109 GLY A C 1
ATOM 930 O O . GLY A 1 109 ? -0.841 -1.397 -0.548 1.00 89.06 109 GLY A O 1
ATOM 931 N N . PHE A 1 110 ? -2.177 -0.471 -2.102 1.00 88.25 110 PHE A N 1
ATOM 932 C CA . PHE A 1 110 ? -1.219 -0.614 -3.204 1.00 88.25 110 PHE A CA 1
ATOM 933 C C . PHE A 1 110 ? 0.039 0.261 -3.049 1.00 88.25 110 PHE A C 1
ATOM 935 O O . PHE A 1 110 ? 1.101 -0.100 -3.552 1.00 88.25 110 PHE A O 1
ATOM 942 N N . VAL A 1 111 ? -0.047 1.355 -2.281 1.00 82.81 111 VAL A N 1
ATOM 943 C CA . VAL A 1 111 ? 1.105 2.138 -1.801 1.00 82.81 111 VAL A CA 1
ATOM 944 C C . VAL A 1 111 ? 1.196 1.991 -0.292 1.00 82.81 111 VAL A C 1
ATOM 946 O O . VAL A 1 111 ? 0.402 2.565 0.444 1.00 82.81 111 VAL A O 1
ATOM 949 N N . ARG A 1 112 ? 2.150 1.191 0.185 1.00 76.06 112 ARG A N 1
ATOM 950 C CA . ARG A 1 112 ? 2.116 0.709 1.567 1.00 76.06 112 ARG A CA 1
ATOM 951 C C . ARG A 1 112 ? 2.985 1.525 2.518 1.00 76.06 112 ARG A C 1
ATOM 953 O O . ARG A 1 112 ? 2.476 2.059 3.498 1.00 76.06 112 ARG A O 1
ATOM 960 N N . SER A 1 113 ? 4.300 1.544 2.306 1.00 63.72 113 SER A N 1
ATOM 961 C CA . SER A 1 113 ? 5.261 2.155 3.237 1.00 63.72 113 SER A CA 1
ATOM 962 C C . SER A 1 113 ? 6.680 2.187 2.654 1.00 63.72 113 SER A C 1
ATOM 964 O O . SER A 1 113 ? 6.977 1.529 1.655 1.00 63.72 113 SER A O 1
ATOM 966 N N . VAL A 1 114 ? 7.599 2.905 3.313 1.00 57.34 114 VAL A N 1
ATOM 967 C CA . VAL A 1 114 ? 9.040 2.835 2.990 1.00 57.34 114 VAL A CA 1
ATOM 968 C C . VAL A 1 114 ? 9.604 1.439 3.250 1.00 57.34 114 VAL A C 1
ATOM 970 O O . VAL A 1 114 ? 10.349 0.899 2.439 1.00 57.34 114 VAL A O 1
ATOM 973 N N . GLN A 1 115 ? 9.238 0.837 4.382 1.00 55.22 115 GLN A N 1
ATOM 974 C CA . GLN A 1 115 ? 9.735 -0.475 4.793 1.00 55.22 115 GLN A CA 1
ATOM 975 C C . GLN A 1 115 ? 8.765 -1.607 4.415 1.00 55.22 115 GLN A C 1
ATOM 977 O O . GLN A 1 115 ? 7.584 -1.371 4.161 1.00 55.22 115 GLN A O 1
ATOM 982 N N . LEU A 1 116 ? 9.266 -2.844 4.392 1.00 50.53 116 LEU A N 1
ATOM 983 C CA . LEU A 1 116 ? 8.479 -4.054 4.126 1.00 50.53 116 LEU A CA 1
ATOM 984 C C . LEU A 1 116 ? 7.469 -4.334 5.250 1.00 50.53 116 LEU A C 1
ATOM 986 O O . LEU A 1 116 ? 7.705 -4.013 6.411 1.00 50.53 116 LEU A O 1
ATOM 990 N N . GLY A 1 117 ? 6.380 -5.045 4.944 1.00 46.12 117 GLY A N 1
ATOM 991 C CA . GLY A 1 117 ? 5.443 -5.509 5.980 1.00 46.12 117 GLY A CA 1
ATOM 992 C C . GLY A 1 117 ? 6.084 -6.428 7.024 1.00 46.12 117 GLY A C 1
ATOM 993 O O . GLY A 1 117 ? 5.698 -6.403 8.194 1.00 46.12 117 GLY A O 1
ATOM 994 N N . ALA A 1 118 ? 7.130 -7.160 6.631 1.00 40.34 118 ALA A N 1
ATOM 995 C CA . ALA A 1 118 ? 7.926 -8.002 7.518 1.00 40.34 118 ALA A CA 1
ATOM 996 C C . ALA A 1 118 ? 8.636 -7.217 8.641 1.00 40.34 118 ALA A C 1
ATOM 998 O O . ALA A 1 118 ? 8.888 -7.780 9.706 1.00 40.34 118 ALA A O 1
ATOM 999 N N . THR A 1 119 ? 8.902 -5.913 8.463 1.00 49.16 119 THR A N 1
ATOM 1000 C CA . THR A 1 119 ? 9.545 -5.075 9.494 1.00 49.16 119 THR A CA 1
ATOM 1001 C C . THR A 1 119 ? 8.559 -4.487 10.506 1.00 49.16 119 THR A C 1
ATOM 1003 O O . THR A 1 119 ? 8.974 -3.745 11.392 1.00 49.16 119 THR A O 1
ATOM 1006 N N . LYS A 1 120 ? 7.264 -4.837 10.415 1.00 59.69 120 LYS A N 1
ATOM 1007 C CA . LYS A 1 120 ? 6.181 -4.339 11.286 1.00 59.69 120 LYS A CA 1
ATOM 1008 C C . LYS A 1 120 ? 5.995 -2.813 11.246 1.00 59.69 120 LYS A C 1
ATOM 1010 O O . LYS A 1 120 ? 5.502 -2.227 12.206 1.00 59.69 120 LYS A O 1
ATOM 1015 N N . ALA A 1 121 ? 6.347 -2.170 10.133 1.00 63.50 121 ALA A N 1
ATOM 1016 C CA . ALA A 1 121 ? 5.987 -0.775 9.897 1.00 63.50 121 ALA A CA 1
ATOM 1017 C C . ALA A 1 121 ? 4.464 -0.648 9.657 1.00 63.50 121 ALA A C 1
ATOM 1019 O O . ALA A 1 121 ? 3.924 -1.425 8.848 1.00 63.50 121 ALA A O 1
ATOM 1020 N N . PRO A 1 1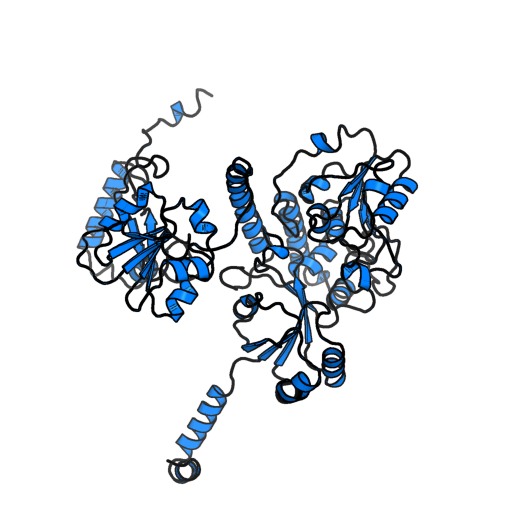22 ? 3.768 0.300 10.325 1.00 76.12 122 PRO A N 1
ATOM 1021 C CA . PRO A 1 122 ? 2.368 0.598 10.035 1.00 76.12 122 PRO A CA 1
ATOM 1022 C C . PRO A 1 122 ? 2.186 0.982 8.555 1.00 76.12 122 PRO A C 1
ATOM 1024 O O . PRO A 1 122 ? 2.982 1.773 8.041 1.00 76.12 122 PRO A O 1
ATOM 1027 N N . PRO A 1 123 ? 1.199 0.404 7.849 1.00 84.75 123 PRO A N 1
ATOM 1028 C CA . PRO A 1 123 ? 0.932 0.741 6.460 1.00 84.75 123 PRO A CA 1
ATOM 1029 C C . PRO A 1 123 ? 0.234 2.101 6.371 1.00 84.75 123 PRO A C 1
ATOM 1031 O O . PRO A 1 123 ? -0.728 2.356 7.082 1.00 84.75 123 PRO A O 1
ATOM 1034 N N . MET A 1 124 ? 0.677 2.950 5.452 1.00 87.88 124 MET A N 1
ATOM 1035 C CA . MET A 1 124 ? 0.049 4.244 5.165 1.00 87.88 124 MET A CA 1
ATOM 1036 C C . MET A 1 124 ? -1.167 4.122 4.238 1.00 87.88 124 MET A C 1
ATOM 1038 O O . MET A 1 124 ? -1.769 5.129 3.881 1.00 87.88 124 MET A O 1
ATOM 1042 N N . SER A 1 125 ? -1.529 2.904 3.831 1.00 93.38 125 SER A N 1
ATOM 1043 C CA . SER A 1 125 ? -2.706 2.634 3.012 1.00 93.38 125 SER A CA 1
ATOM 1044 C C . SER A 1 125 ? -3.336 1.293 3.374 1.00 93.38 125 SER A C 1
ATOM 1046 O O . SER A 1 125 ? -2.621 0.306 3.571 1.00 93.38 125 SER A O 1
ATOM 1048 N N . LEU A 1 126 ? -4.667 1.255 3.436 1.00 94.88 126 LEU A N 1
ATOM 1049 C CA . LEU A 1 126 ? -5.468 0.053 3.669 1.00 94.88 126 LEU A CA 1
ATOM 1050 C C . LEU A 1 126 ? -6.606 -0.048 2.648 1.00 94.88 126 LEU A C 1
ATOM 1052 O O . LEU A 1 126 ? -7.330 0.921 2.418 1.00 94.88 126 LEU A O 1
ATOM 1056 N N . CYS A 1 127 ? -6.808 -1.243 2.100 1.00 96.38 127 CYS A N 1
ATOM 1057 C CA . CYS A 1 127 ? -8.008 -1.603 1.344 1.00 96.38 127 CYS A CA 1
ATOM 1058 C C . CYS A 1 127 ? -9.052 -2.187 2.303 1.00 96.38 127 CYS A C 1
ATOM 1060 O O . CYS A 1 127 ? -8.705 -3.020 3.142 1.00 96.38 127 CYS A O 1
ATOM 1062 N N . LEU A 1 128 ? -10.312 -1.756 2.182 1.00 96.25 128 LEU A N 1
ATOM 1063 C CA . LEU A 1 128 ? -11.429 -2.174 3.038 1.00 96.25 128 LEU A CA 1
ATOM 1064 C C . LEU A 1 128 ? -12.593 -2.681 2.172 1.00 96.25 128 LEU A C 1
ATOM 1066 O O . LEU A 1 128 ? -13.495 -1.918 1.829 1.00 96.25 128 LEU A O 1
ATOM 1070 N N . ASP A 1 129 ? -12.591 -3.971 1.845 1.00 97.50 129 ASP A N 1
ATOM 1071 C CA . ASP A 1 129 ? -13.556 -4.571 0.916 1.00 97.50 129 ASP A CA 1
ATOM 1072 C C . ASP A 1 129 ? -14.719 -5.247 1.647 1.00 97.50 129 ASP A C 1
ATOM 1074 O O . ASP A 1 129 ? -14.511 -6.072 2.531 1.00 97.50 129 ASP A O 1
ATOM 1078 N N . SER A 1 130 ? -15.960 -4.923 1.298 1.00 95.69 130 SER A N 1
ATOM 1079 C CA . SER A 1 130 ? -17.152 -5.535 1.906 1.00 95.69 130 SER A CA 1
ATOM 1080 C C . SER A 1 130 ? -17.514 -6.913 1.356 1.00 95.69 130 SER A C 1
ATOM 1082 O O . SER A 1 130 ? -18.324 -7.608 1.971 1.00 95.69 130 SER A O 1
ATOM 1084 N N . LYS A 1 131 ? -16.927 -7.330 0.228 1.00 95.00 131 LYS A N 1
ATOM 1085 C CA . LYS A 1 131 ? -17.235 -8.601 -0.434 1.00 95.00 131 LYS A CA 1
ATOM 1086 C C . LYS A 1 131 ? -16.109 -9.615 -0.283 1.00 95.00 131 LYS A C 1
ATOM 1088 O O . LYS A 1 131 ? -16.336 -10.697 0.256 1.00 95.00 131 LYS A O 1
ATOM 1093 N N . THR A 1 132 ? -14.912 -9.285 -0.762 1.00 94.69 132 THR A N 1
ATOM 1094 C CA . THR A 1 132 ? -13.726 -10.157 -0.721 1.00 94.69 132 THR A CA 1
ATOM 1095 C C . THR A 1 132 ? -12.464 -9.342 -1.032 1.00 94.69 132 THR A C 1
ATOM 1097 O O . THR A 1 132 ? -12.566 -8.367 -1.771 1.00 94.69 132 THR A O 1
ATOM 1100 N N . PRO A 1 133 ? -11.264 -9.690 -0.529 1.00 94.69 133 PRO A N 1
ATOM 1101 C CA . PRO A 1 133 ? -10.031 -9.011 -0.929 1.00 94.69 133 PRO A CA 1
ATOM 1102 C C . PRO A 1 133 ? -9.857 -8.931 -2.456 1.00 94.69 133 PRO A C 1
ATOM 1104 O O . PRO A 1 133 ? -10.127 -9.896 -3.164 1.00 94.69 133 PRO A O 1
ATOM 1107 N N . TYR A 1 134 ? -9.310 -7.818 -2.959 1.00 95.19 134 TYR A N 1
ATOM 1108 C CA . TYR A 1 134 ? -9.123 -7.541 -4.396 1.00 95.19 134 TYR A CA 1
ATOM 1109 C C . TYR A 1 134 ? -8.379 -8.622 -5.201 1.00 95.19 134 TYR A C 1
ATOM 1111 O O . TYR A 1 134 ? -8.451 -8.636 -6.429 1.00 95.19 134 TYR A O 1
ATOM 1119 N N . PHE A 1 135 ? -7.600 -9.477 -4.537 1.00 93.94 135 PHE A N 1
ATOM 1120 C CA . PHE A 1 135 ? -6.827 -10.535 -5.184 1.00 93.94 135 PHE A CA 1
ATOM 1121 C C . PHE A 1 135 ? -7.620 -11.835 -5.384 1.00 93.94 135 PHE A C 1
ATOM 1123 O O . PHE A 1 135 ? -7.117 -12.743 -6.039 1.00 93.94 135 PHE A O 1
ATOM 1130 N N . ASP A 1 136 ? -8.818 -11.954 -4.804 1.00 95.94 136 ASP A N 1
ATOM 1131 C CA . ASP A 1 136 ? -9.676 -13.125 -4.965 1.00 95.94 136 ASP A CA 1
ATOM 1132 C C . ASP A 1 136 ? -10.479 -13.021 -6.264 1.00 95.94 136 ASP A C 1
ATOM 1134 O O . ASP A 1 136 ? -11.444 -12.266 -6.367 1.00 95.94 136 ASP A O 1
ATOM 1138 N N . ALA A 1 137 ? -10.073 -13.799 -7.265 1.00 95.56 137 ALA A N 1
ATOM 1139 C CA . ALA A 1 137 ? -10.741 -13.873 -8.556 1.00 95.56 137 ALA A CA 1
ATOM 1140 C C . ALA A 1 137 ? -11.883 -14.905 -8.581 1.00 95.56 137 ALA A C 1
ATOM 1142 O O . ALA A 1 137 ? -12.593 -14.996 -9.587 1.00 95.56 137 ALA A O 1
ATOM 1143 N N . THR A 1 138 ? -12.097 -15.667 -7.501 1.00 94.62 138 THR A N 1
ATOM 1144 C CA . THR A 1 138 ? -13.131 -16.718 -7.439 1.00 94.62 138 THR A CA 1
ATOM 1145 C C . THR A 1 138 ? -14.545 -16.161 -7.261 1.00 94.62 138 THR A C 1
ATOM 1147 O O . THR A 1 138 ? -15.525 -16.858 -7.520 1.00 94.62 138 THR A O 1
ATOM 1150 N N . ARG A 1 139 ? -14.670 -14.900 -6.836 1.00 93.94 139 ARG A N 1
ATOM 1151 C CA . ARG A 1 139 ? -15.944 -14.215 -6.572 1.00 93.94 139 ARG A CA 1
ATOM 1152 C C . ARG A 1 139 ? -15.801 -12.700 -6.812 1.00 93.94 139 ARG A C 1
ATOM 1154 O O . ARG A 1 139 ? -14.675 -12.212 -6.853 1.00 93.94 139 ARG A O 1
ATOM 1161 N N . PRO A 1 140 ? -16.900 -11.943 -6.970 1.00 96.06 140 PRO A N 1
ATOM 1162 C CA . PRO A 1 140 ? -16.821 -10.494 -7.157 1.00 96.06 140 PRO A CA 1
ATOM 1163 C C . PRO A 1 140 ? -16.356 -9.776 -5.879 1.00 96.06 140 PRO A C 1
ATOM 1165 O O . PRO A 1 140 ? -16.864 -10.051 -4.789 1.00 96.06 140 PRO A O 1
ATOM 1168 N N . SER A 1 141 ? -15.423 -8.836 -6.032 1.00 97.44 141 SER A N 1
ATOM 1169 C CA . SER A 1 141 ? -14.970 -7.906 -4.984 1.00 97.44 141 SER A CA 1
ATOM 1170 C C . SER A 1 141 ? -15.637 -6.538 -5.126 1.00 97.44 141 SER A C 1
ATOM 1172 O O . SER A 1 141 ? -16.126 -6.196 -6.203 1.00 97.44 141 SER A O 1
ATOM 1174 N N . GLU A 1 142 ? -15.623 -5.728 -4.063 1.00 97.75 142 GLU A N 1
ATOM 1175 C CA . GLU A 1 142 ? -16.077 -4.331 -4.133 1.00 97.75 142 GLU A CA 1
ATOM 1176 C C . GLU A 1 142 ? -15.232 -3.534 -5.143 1.00 97.75 142 GLU A C 1
ATOM 1178 O O . GLU A 1 142 ? -15.770 -2.705 -5.875 1.00 97.75 142 GLU A O 1
ATOM 1183 N N . LEU A 1 143 ? -13.929 -3.832 -5.270 1.00 98.06 143 LEU A N 1
ATOM 1184 C CA . LEU A 1 143 ? -13.090 -3.237 -6.320 1.00 98.06 143 LEU A CA 1
ATOM 1185 C C . LEU A 1 143 ? -13.556 -3.618 -7.734 1.00 98.06 143 LEU A C 1
ATOM 1187 O O . LEU A 1 143 ? -13.596 -2.756 -8.609 1.00 98.06 143 LEU A O 1
ATOM 1191 N N . GLU A 1 144 ? -13.898 -4.889 -7.972 1.00 98.25 144 GLU A N 1
ATOM 1192 C CA . GLU A 1 144 ? -14.407 -5.355 -9.271 1.00 98.25 144 GLU A CA 1
ATOM 1193 C C . GLU A 1 144 ? -15.733 -4.664 -9.625 1.00 98.25 144 GLU A C 1
ATOM 1195 O O . GLU A 1 144 ? -15.914 -4.226 -10.762 1.00 98.25 144 GLU A O 1
ATOM 1200 N N . ASP A 1 145 ? -16.634 -4.490 -8.652 1.00 98.06 145 ASP A N 1
ATOM 1201 C CA . ASP A 1 145 ? -17.882 -3.753 -8.872 1.00 98.06 145 ASP A CA 1
ATOM 1202 C C . ASP A 1 145 ? -17.634 -2.280 -9.185 1.00 98.06 145 ASP A C 1
ATOM 1204 O O . ASP A 1 145 ? -18.275 -1.736 -10.087 1.00 98.06 145 ASP A O 1
ATOM 1208 N N . LEU A 1 146 ? -16.723 -1.632 -8.448 1.00 97.88 146 LEU A N 1
ATOM 1209 C CA . LEU A 1 146 ? -16.344 -0.248 -8.710 1.00 97.88 146 LEU A CA 1
ATOM 1210 C C . LEU A 1 146 ? -15.804 -0.130 -10.136 1.00 97.88 146 LEU A C 1
ATOM 1212 O O . LEU A 1 146 ? -16.295 0.683 -10.902 1.00 97.88 146 LEU A O 1
ATOM 1216 N N . LEU A 1 147 ? -14.864 -0.976 -10.551 1.00 98.06 147 LEU A N 1
ATOM 1217 C CA . LEU A 1 147 ? -14.280 -0.907 -11.895 1.00 98.06 147 LEU A CA 1
ATOM 1218 C C . LEU A 1 147 ? -15.303 -1.146 -13.017 1.00 98.06 147 LEU A C 1
ATOM 1220 O O . LEU A 1 147 ? -15.288 -0.440 -14.029 1.00 98.06 147 LEU A O 1
ATOM 1224 N N . ASN A 1 148 ? -16.236 -2.080 -12.822 1.00 97.88 148 ASN A N 1
ATOM 1225 C CA . ASN A 1 148 ? -17.317 -2.315 -13.777 1.00 97.88 148 ASN A CA 1
ATOM 1226 C C . ASN A 1 148 ? -18.256 -1.101 -13.891 1.00 97.88 148 ASN A C 1
ATOM 1228 O O . ASN A 1 148 ? -18.610 -0.706 -15.001 1.00 97.88 148 ASN A O 1
ATOM 1232 N N . ASN A 1 149 ? -18.630 -0.488 -12.763 1.00 97.56 149 ASN A N 1
ATOM 1233 C CA . ASN A 1 149 ? -19.793 0.404 -12.699 1.00 97.56 149 ASN A CA 1
ATOM 1234 C C . ASN A 1 149 ? -19.470 1.880 -12.418 1.00 97.56 149 ASN A C 1
ATOM 1236 O O . ASN A 1 149 ? -20.384 2.702 -12.426 1.00 97.56 149 ASN A O 1
ATOM 1240 N N . PHE A 1 150 ? -18.210 2.248 -12.156 1.00 97.56 150 PHE A N 1
ATOM 1241 C CA . PHE A 1 150 ? -17.861 3.632 -11.829 1.00 97.56 150 PHE A CA 1
ATOM 1242 C C . PHE A 1 150 ? -18.169 4.557 -13.008 1.00 97.56 150 PHE A C 1
ATOM 1244 O O . PHE A 1 150 ? -17.680 4.363 -14.131 1.00 97.56 150 PHE A O 1
ATOM 1251 N N . ASP A 1 151 ? -18.968 5.585 -12.737 1.00 96.94 151 ASP A N 1
ATOM 1252 C CA . ASP A 1 151 ? -19.276 6.628 -13.700 1.00 96.94 151 ASP A CA 1
ATOM 1253 C C . ASP A 1 151 ? -18.158 7.678 -13.707 1.00 96.94 151 ASP A C 1
ATOM 1255 O O . ASP A 1 151 ? -18.135 8.619 -12.918 1.00 96.94 151 ASP A O 1
ATOM 1259 N N . PHE A 1 152 ? -17.196 7.501 -14.611 1.00 95.81 152 PHE A N 1
ATOM 1260 C CA . PHE A 1 152 ? -16.107 8.460 -14.796 1.00 95.81 152 PHE A CA 1
ATOM 1261 C C . PHE A 1 152 ? -16.574 9.776 -15.429 1.00 95.81 152 PHE A C 1
ATOM 1263 O O . PHE A 1 152 ? -15.873 10.778 -15.311 1.00 95.81 152 PHE A O 1
ATOM 1270 N N . SER A 1 153 ? -17.729 9.790 -16.106 1.00 95.25 153 SER A N 1
ATOM 1271 C CA . SER A 1 153 ? -18.218 10.987 -16.795 1.00 95.25 153 SER A CA 1
ATOM 1272 C C . SER A 1 153 ? -18.723 12.049 -15.819 1.00 95.25 153 SER A C 1
ATOM 1274 O O . SER A 1 153 ? -18.554 13.238 -16.079 1.00 95.25 153 SER A O 1
ATOM 1276 N N . SER A 1 154 ? -19.242 11.634 -14.658 1.00 95.62 154 SER A N 1
ATOM 1277 C CA . SER A 1 154 ? -19.634 12.546 -13.578 1.00 95.62 154 SER A CA 1
ATOM 1278 C C . SER A 1 154 ? -18.470 13.059 -12.728 1.00 95.62 154 SER A C 1
ATOM 1280 O O . SER A 1 154 ? -18.688 13.946 -11.906 1.00 95.62 154 SER A O 1
ATOM 1282 N N . LYS A 1 155 ? -17.247 12.534 -12.912 1.00 94.81 155 LYS A N 1
ATOM 1283 C CA . LYS A 1 155 ? -16.044 12.923 -12.147 1.00 94.81 155 LYS A CA 1
ATOM 1284 C C . LYS A 1 155 ? -14.800 13.108 -13.027 1.00 94.81 155 LYS A C 1
ATOM 1286 O O . LYS A 1 155 ? -13.802 12.397 -12.849 1.00 94.81 155 LYS A O 1
ATOM 1291 N N . PRO A 1 156 ? -14.817 14.035 -14.001 1.00 93.06 156 PRO A N 1
ATOM 1292 C CA . PRO A 1 156 ? -13.678 14.265 -14.892 1.00 93.06 156 PRO A CA 1
ATOM 1293 C C . PRO A 1 156 ? -12.399 14.688 -14.146 1.00 93.06 156 PRO A C 1
ATOM 1295 O O . PRO A 1 156 ? -11.292 14.348 -14.570 1.00 93.06 156 PRO A O 1
ATOM 1298 N N . GLU A 1 157 ? -12.528 15.373 -13.008 1.00 94.62 157 GLU A N 1
ATOM 1299 C CA . GLU A 1 157 ? -11.418 15.769 -12.139 1.00 94.62 157 GLU A CA 1
ATOM 1300 C C . GLU A 1 157 ? -10.634 14.568 -11.598 1.00 94.62 157 GLU A C 1
ATOM 1302 O O . GLU A 1 157 ? -9.410 14.639 -11.472 1.00 94.62 157 GLU A O 1
ATOM 1307 N N . LEU A 1 158 ? -11.303 13.433 -11.368 1.00 95.00 158 LEU A N 1
ATOM 1308 C CA . LEU A 1 158 ? -10.662 12.214 -10.882 1.00 95.00 158 LEU A CA 1
ATOM 1309 C C . LEU A 1 158 ? -9.701 11.625 -11.926 1.00 95.00 158 LEU A C 1
ATOM 1311 O O . LEU A 1 158 ? -8.655 11.085 -11.577 1.00 95.00 158 LEU A O 1
ATOM 1315 N N . ILE A 1 159 ? -10.013 11.768 -13.218 1.00 97.75 159 ILE A N 1
ATOM 1316 C CA . ILE A 1 159 ? -9.126 11.333 -14.306 1.00 97.75 159 ILE A CA 1
ATOM 1317 C C . ILE A 1 159 ? -7.894 12.236 -14.402 1.00 97.75 159 ILE A C 1
ATOM 1319 O O . ILE A 1 159 ? -6.791 11.751 -14.657 1.00 97.75 159 ILE A O 1
ATOM 1323 N N . VAL A 1 160 ? -8.048 13.542 -14.163 1.00 95.12 160 VAL A N 1
ATOM 1324 C CA . VAL A 1 160 ? -6.907 14.468 -14.082 1.00 95.12 160 VAL A CA 1
ATOM 1325 C C . VAL A 1 160 ? -6.013 14.101 -12.896 1.00 95.12 160 VAL A C 1
ATOM 1327 O O . VAL A 1 160 ? -4.804 13.946 -13.071 1.00 95.12 160 VAL A O 1
ATOM 1330 N N . GLN A 1 161 ? -6.603 13.866 -11.721 1.00 94.69 161 GLN A N 1
ATOM 1331 C CA . GLN A 1 161 ? -5.877 13.402 -10.536 1.00 94.69 161 GLN A CA 1
ATOM 1332 C C . GLN A 1 161 ? -5.175 12.065 -10.779 1.00 94.69 161 GLN A C 1
ATOM 1334 O O . GLN A 1 161 ? -4.033 11.893 -10.364 1.00 94.69 161 GLN A O 1
ATOM 1339 N N . ALA A 1 162 ? -5.807 11.136 -11.498 1.00 97.62 162 ALA A N 1
ATOM 1340 C CA . ALA A 1 162 ? -5.189 9.869 -11.862 1.00 97.62 162 ALA A CA 1
ATOM 1341 C C . ALA A 1 162 ? -3.954 10.071 -12.747 1.00 97.62 162 ALA A C 1
ATOM 1343 O O . ALA A 1 162 ? -2.904 9.503 -12.460 1.00 97.62 162 ALA A O 1
ATOM 1344 N N . LYS A 1 163 ? -4.029 10.929 -13.773 1.00 96.94 163 LYS A N 1
ATOM 1345 C CA . LYS A 1 163 ? -2.872 11.249 -14.630 1.00 96.94 163 LYS A CA 1
ATOM 1346 C C . LYS A 1 163 ? -1.712 11.831 -13.830 1.00 96.94 163 LYS A C 1
ATOM 1348 O O . LYS A 1 163 ? -0.574 11.390 -13.993 1.00 96.94 163 LYS A O 1
ATOM 1353 N N . GLU A 1 164 ? -1.988 12.798 -12.960 1.00 95.44 164 GLU A N 1
ATOM 1354 C CA . GLU A 1 164 ? -0.957 13.401 -12.110 1.00 95.44 164 GLU A CA 1
ATOM 1355 C C . GLU A 1 164 ? -0.422 12.413 -11.067 1.00 95.44 164 GLU A C 1
ATOM 1357 O O . GLU A 1 164 ? 0.783 12.364 -10.823 1.00 95.44 164 GLU A O 1
ATOM 1362 N N . GLY A 1 165 ? -1.278 11.548 -10.525 1.00 94.06 165 GLY A N 1
ATOM 1363 C CA . GLY A 1 165 ? -0.889 10.499 -9.591 1.00 94.06 165 GLY A CA 1
ATOM 1364 C C . GLY A 1 165 ? 0.021 9.443 -10.218 1.00 94.06 165 GLY A C 1
ATOM 1365 O O . GLY A 1 165 ? 1.035 9.071 -9.621 1.00 94.06 165 GLY A O 1
ATOM 1366 N N . ILE A 1 166 ? -0.272 9.025 -11.453 1.00 96.12 166 ILE A N 1
ATOM 1367 C CA . ILE A 1 166 ? 0.609 8.156 -12.243 1.00 96.12 166 ILE A CA 1
ATOM 1368 C C . ILE A 1 166 ? 1.957 8.851 -12.434 1.00 96.12 166 ILE A C 1
ATOM 1370 O O . ILE A 1 166 ? 2.985 8.299 -12.042 1.00 96.12 166 ILE A O 1
ATOM 1374 N N . LYS A 1 167 ? 1.975 10.091 -12.947 1.00 94.50 167 LYS A N 1
ATOM 1375 C CA . LYS A 1 167 ? 3.220 10.862 -13.122 1.00 94.50 167 LYS A CA 1
ATOM 1376 C C . LYS A 1 167 ? 4.024 10.954 -11.824 1.00 94.50 167 LYS A C 1
ATOM 1378 O O . LYS A 1 167 ? 5.244 10.792 -11.857 1.00 94.50 167 LYS A O 1
ATOM 1383 N N . LEU A 1 168 ? 3.362 11.181 -10.690 1.00 90.88 168 LEU A N 1
ATOM 1384 C CA . LEU A 1 168 ? 4.000 11.268 -9.381 1.00 90.88 168 LEU A CA 1
ATOM 1385 C C . LEU A 1 168 ? 4.667 9.943 -8.978 1.00 90.88 168 LEU A C 1
ATOM 1387 O O . LEU A 1 168 ? 5.834 9.959 -8.579 1.00 90.88 168 LEU A O 1
ATOM 1391 N N . LEU A 1 169 ? 3.993 8.797 -9.127 1.00 90.44 169 LEU A N 1
ATOM 1392 C CA . LEU A 1 169 ? 4.598 7.481 -8.855 1.00 90.44 169 LEU A CA 1
ATOM 1393 C C . LEU A 1 169 ? 5.787 7.201 -9.766 1.00 90.44 169 LEU A C 1
ATOM 1395 O O . LEU A 1 169 ? 6.840 6.765 -9.301 1.00 90.44 169 LEU A O 1
ATOM 1399 N N . LEU A 1 170 ? 5.644 7.484 -11.063 1.00 90.88 170 LEU A N 1
ATOM 1400 C CA . LEU A 1 170 ? 6.713 7.249 -12.028 1.00 90.88 170 LEU A CA 1
ATOM 1401 C C . LEU A 1 170 ? 7.940 8.110 -11.720 1.00 90.88 170 LEU A C 1
ATOM 1403 O O . LEU A 1 170 ? 9.053 7.587 -11.720 1.00 90.88 170 LEU A O 1
ATOM 1407 N N . LYS A 1 171 ? 7.730 9.397 -11.413 1.00 87.75 171 LYS A N 1
ATOM 1408 C CA . LYS A 1 171 ? 8.789 10.364 -11.088 1.00 87.75 171 LYS A CA 1
ATOM 1409 C C . LYS A 1 171 ? 9.510 10.026 -9.786 1.00 87.75 171 LYS A C 1
ATOM 1411 O O . LYS A 1 171 ? 10.719 10.206 -9.696 1.00 87.75 171 LYS A O 1
ATOM 1416 N N . THR A 1 172 ? 8.774 9.589 -8.768 1.00 82.44 172 THR A N 1
ATOM 1417 C CA . THR A 1 172 ? 9.345 9.269 -7.450 1.00 82.44 172 THR A CA 1
ATOM 1418 C C . THR A 1 172 ? 9.937 7.862 -7.387 1.00 82.44 172 THR A C 1
ATOM 1420 O O . THR A 1 172 ? 10.743 7.579 -6.507 1.00 82.44 172 THR A O 1
ATOM 1423 N N . GLY A 1 173 ? 9.548 6.973 -8.306 1.00 82.50 173 GLY A N 1
ATOM 1424 C CA . GLY A 1 173 ? 9.914 5.559 -8.255 1.00 82.50 173 GLY A CA 1
ATOM 1425 C C . GLY A 1 173 ? 9.237 4.806 -7.108 1.00 82.50 173 GLY A C 1
ATOM 1426 O O . GLY A 1 173 ? 9.655 3.689 -6.801 1.00 82.50 173 GLY A O 1
ATOM 1427 N N . VAL A 1 174 ? 8.216 5.402 -6.476 1.00 81.25 174 VAL A N 1
ATOM 1428 C CA . VAL A 1 174 ? 7.492 4.778 -5.369 1.00 81.25 174 VAL A CA 1
ATOM 1429 C C . VAL A 1 174 ? 6.707 3.565 -5.874 1.00 81.25 174 VAL A C 1
ATOM 1431 O O . VAL A 1 174 ? 5.912 3.660 -6.804 1.00 81.25 174 VAL A O 1
ATOM 1434 N N . SER A 1 175 ? 6.941 2.429 -5.229 1.00 81.38 175 SER A N 1
ATOM 1435 C CA . SER A 1 175 ? 6.292 1.128 -5.409 1.00 81.38 175 SER A CA 1
ATOM 1436 C C . SER A 1 175 ? 5.590 0.723 -4.098 1.00 81.38 175 SER A C 1
ATOM 1438 O O . SER A 1 175 ? 5.541 1.496 -3.131 1.00 81.38 175 SER A O 1
ATOM 1440 N N . LYS A 1 176 ? 5.059 -0.503 -4.007 1.00 71.50 176 LYS A N 1
ATOM 1441 C CA . LYS A 1 176 ? 4.499 -1.046 -2.754 1.00 71.50 176 LYS A CA 1
ATOM 1442 C C . LYS A 1 176 ? 5.518 -1.014 -1.609 1.00 71.50 176 LYS A C 1
ATOM 1444 O O . LYS A 1 176 ? 5.147 -0.733 -0.469 1.00 71.50 176 LYS A O 1
ATOM 1449 N N . TYR A 1 177 ? 6.795 -1.267 -1.909 1.00 65.62 177 TYR A N 1
ATOM 1450 C CA . TYR A 1 177 ? 7.899 -1.265 -0.945 1.00 65.62 177 TYR A CA 1
ATOM 1451 C C . TYR A 1 177 ? 9.089 -0.456 -1.487 1.00 65.62 177 TYR A C 1
ATOM 1453 O O . TYR A 1 177 ? 9.481 -0.638 -2.635 1.00 65.62 177 TYR A O 1
ATOM 1461 N N . ASN A 1 178 ? 9.675 0.427 -0.666 1.00 65.44 178 ASN A N 1
ATOM 1462 C CA . ASN A 1 178 ? 10.574 1.502 -1.132 1.00 65.44 178 ASN A CA 1
ATOM 1463 C C . ASN A 1 178 ? 11.918 1.539 -0.383 1.00 65.44 178 ASN A C 1
ATOM 1465 O O . ASN A 1 178 ? 12.395 2.595 0.030 1.00 65.44 178 ASN A O 1
ATOM 1469 N N . ASN A 1 179 ? 12.513 0.368 -0.157 1.00 57.16 179 ASN A N 1
ATOM 1470 C CA . ASN A 1 179 ? 13.666 0.174 0.730 1.00 57.16 179 ASN A CA 1
ATOM 1471 C C . ASN A 1 179 ? 15.019 -0.001 0.012 1.00 57.16 179 ASN A C 1
ATOM 1473 O O . ASN A 1 179 ? 16.048 -0.102 0.685 1.00 57.16 179 ASN A O 1
ATOM 1477 N N . SER A 1 180 ? 15.033 -0.047 -1.320 1.00 59.66 180 SER A N 1
ATOM 1478 C CA . SER A 1 180 ? 16.216 -0.414 -2.104 1.00 59.66 180 SER A CA 1
ATOM 1479 C C . SER A 1 180 ? 16.846 0.800 -2.791 1.00 59.66 180 SER A C 1
ATOM 1481 O O . SER A 1 180 ? 16.157 1.714 -3.238 1.00 59.66 180 SER A O 1
ATOM 1483 N N . LYS A 1 181 ? 18.185 0.827 -2.856 1.00 65.94 181 LYS A N 1
ATOM 1484 C CA . LYS A 1 181 ? 18.936 1.898 -3.530 1.00 65.94 181 LYS A CA 1
ATOM 1485 C C . LYS A 1 181 ? 18.684 1.844 -5.034 1.00 65.94 181 LYS A C 1
ATOM 1487 O O . LYS A 1 181 ? 18.627 0.753 -5.593 1.00 65.94 181 LYS A O 1
ATOM 1492 N N . SER A 1 182 ? 18.615 3.009 -5.677 1.00 70.56 182 SER A N 1
ATOM 1493 C CA . SER A 1 182 ? 18.645 3.092 -7.140 1.00 70.56 182 SER A CA 1
ATOM 1494 C C . SER A 1 182 ? 19.916 2.422 -7.671 1.00 70.56 182 SER A C 1
ATOM 1496 O O . SER A 1 182 ? 21.011 2.607 -7.128 1.00 70.56 182 SER A O 1
ATOM 1498 N N . ILE A 1 183 ? 19.753 1.599 -8.704 1.00 80.88 183 ILE A N 1
ATOM 1499 C CA . ILE A 1 183 ? 20.823 0.830 -9.337 1.00 80.88 183 ILE A CA 1
ATOM 1500 C C . ILE A 1 183 ? 20.715 1.038 -10.844 1.00 80.88 183 ILE A C 1
ATOM 1502 O O . ILE A 1 183 ? 19.625 0.953 -11.394 1.00 80.88 183 ILE A O 1
ATOM 1506 N N . LYS A 1 184 ? 21.859 1.252 -11.503 1.00 84.88 184 LYS A N 1
ATOM 1507 C CA . LYS A 1 184 ? 21.965 1.275 -12.968 1.00 84.88 184 LYS A CA 1
ATOM 1508 C C . LYS A 1 184 ? 21.829 -0.143 -13.517 1.00 84.88 184 LYS A C 1
ATOM 1510 O O . LYS A 1 184 ? 22.763 -0.941 -13.354 1.00 84.88 184 LYS A O 1
ATOM 1515 N N . VAL A 1 185 ? 20.683 -0.477 -14.112 1.00 87.12 185 VAL A N 1
ATOM 1516 C CA . VAL A 1 185 ? 20.417 -1.847 -14.574 1.00 87.12 185 VAL A CA 1
ATOM 1517 C C . VAL A 1 185 ? 21.278 -2.266 -15.755 1.00 87.12 185 VAL A C 1
ATOM 1519 O O . VAL A 1 185 ? 21.463 -3.459 -15.960 1.00 87.12 185 VAL A O 1
ATOM 1522 N N . GLU A 1 186 ? 21.891 -1.338 -16.486 1.00 87.06 186 GLU A N 1
ATOM 1523 C CA . GLU A 1 186 ? 22.794 -1.649 -17.602 1.00 87.06 186 GLU A CA 1
ATOM 1524 C C . GLU A 1 186 ? 24.003 -2.464 -17.131 1.00 87.06 186 GLU A C 1
ATOM 1526 O O . GLU A 1 186 ? 24.505 -3.318 -17.856 1.00 87.06 186 GLU A O 1
ATOM 1531 N N . LYS A 1 187 ? 24.427 -2.271 -15.872 1.00 88.25 187 LYS A N 1
ATOM 1532 C CA . LYS A 1 187 ? 25.484 -3.075 -15.237 1.00 88.25 187 LYS A CA 1
ATOM 1533 C C . LYS A 1 187 ? 25.038 -4.496 -14.876 1.00 88.25 187 LYS A C 1
ATOM 1535 O O . LYS A 1 187 ? 25.869 -5.300 -14.468 1.00 88.25 187 LYS A O 1
ATOM 1540 N N . ILE A 1 188 ? 23.737 -4.775 -14.931 1.00 91.31 188 ILE A N 1
ATOM 1541 C CA . ILE A 1 188 ? 23.133 -6.067 -14.589 1.00 91.31 188 ILE A CA 1
ATOM 1542 C C . ILE A 1 188 ? 22.687 -6.786 -15.856 1.00 91.31 188 ILE A C 1
ATOM 1544 O O . ILE A 1 188 ? 23.047 -7.934 -16.070 1.00 91.31 188 ILE A O 1
ATOM 1548 N N . TYR A 1 189 ? 21.905 -6.104 -16.689 1.00 93.75 189 TYR A N 1
ATOM 1549 C CA . TYR A 1 189 ? 21.287 -6.667 -17.884 1.00 93.75 189 TYR A CA 1
ATOM 1550 C C . TYR A 1 189 ? 22.239 -6.649 -19.088 1.00 93.75 189 TYR A C 1
ATOM 1552 O O . TYR A 1 189 ? 21.987 -7.337 -20.076 1.00 93.75 189 TYR A O 1
ATOM 1560 N N . GLY A 1 190 ? 23.315 -5.857 -19.021 1.00 92.44 190 GLY A N 1
ATOM 1561 C CA . GLY A 1 190 ? 24.234 -5.620 -20.131 1.00 92.44 190 GLY A CA 1
ATOM 1562 C C . GLY A 1 190 ? 23.679 -4.625 -21.161 1.00 92.44 190 GLY A C 1
ATOM 1563 O O . GLY A 1 190 ? 22.640 -3.993 -20.925 1.00 92.44 190 GLY A O 1
ATOM 1564 N N . PRO A 1 191 ? 24.344 -4.465 -22.319 1.00 91.31 191 PRO A N 1
ATOM 1565 C CA . PRO A 1 191 ? 23.817 -3.675 -23.428 1.00 91.31 191 PRO A CA 1
ATOM 1566 C C . PRO A 1 191 ? 22.519 -4.291 -23.965 1.00 91.31 191 PRO A C 1
ATOM 1568 O O . PRO A 1 191 ? 22.380 -5.513 -24.049 1.00 91.31 191 PRO A O 1
ATOM 1571 N N . LYS A 1 192 ? 21.547 -3.447 -24.321 1.00 93.94 192 LYS A N 1
ATOM 1572 C CA . LYS A 1 192 ? 20.295 -3.912 -24.925 1.00 93.94 192 LYS A CA 1
ATOM 1573 C C . LYS A 1 192 ? 20.524 -4.182 -26.411 1.00 93.94 192 LYS A C 1
ATOM 1575 O O . LYS A 1 192 ? 20.525 -3.250 -27.204 1.00 93.94 192 LYS A O 1
ATOM 1580 N N . ALA A 1 193 ? 20.724 -5.449 -26.761 1.00 91.12 193 ALA A N 1
ATOM 1581 C CA . ALA A 1 193 ? 20.809 -5.894 -28.154 1.00 91.12 193 ALA A CA 1
ATOM 1582 C C . ALA A 1 193 ? 19.448 -6.356 -28.705 1.00 91.12 193 ALA A C 1
ATOM 1584 O O . ALA A 1 193 ? 19.142 -6.113 -29.866 1.00 91.12 193 ALA A O 1
ATOM 1585 N N . ASN A 1 194 ? 18.622 -6.975 -27.854 1.00 94.06 194 ASN A N 1
ATOM 1586 C CA . ASN A 1 194 ? 17.349 -7.593 -28.227 1.00 94.06 194 ASN A CA 1
ATOM 1587 C C . ASN A 1 194 ? 16.201 -7.089 -27.339 1.00 94.06 194 ASN A C 1
ATOM 1589 O O . ASN A 1 194 ? 16.423 -6.383 -26.347 1.00 94.06 194 ASN A O 1
ATOM 1593 N N . LYS A 1 195 ? 14.970 -7.504 -27.671 1.00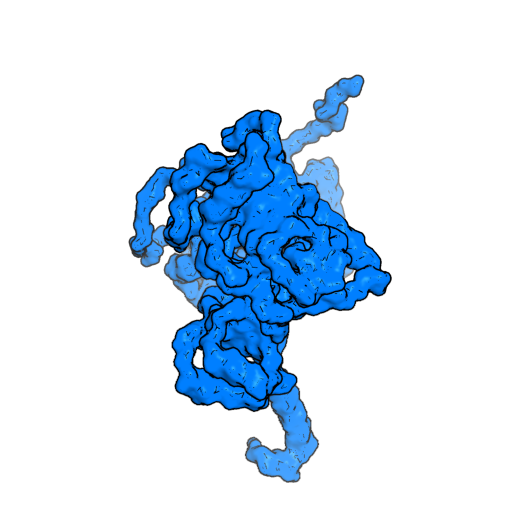 97.38 195 LYS A N 1
ATOM 1594 C CA . LYS A 1 195 ? 13.794 -7.341 -26.805 1.00 97.38 195 LYS A CA 1
ATOM 1595 C C . LYS A 1 195 ? 14.088 -7.920 -25.416 1.00 97.38 195 LYS A C 1
ATOM 1597 O O . LYS A 1 195 ? 14.682 -8.993 -25.311 1.00 97.38 195 LYS A O 1
ATOM 1602 N N . ARG A 1 196 ? 13.669 -7.229 -24.358 1.00 98.38 196 ARG A N 1
ATOM 1603 C CA . ARG A 1 196 ? 13.829 -7.664 -22.964 1.00 98.38 196 ARG A CA 1
ATOM 1604 C C . ARG A 1 196 ? 12.496 -8.034 -22.344 1.00 98.38 196 ARG A C 1
ATOM 1606 O O . ARG A 1 196 ? 11.563 -7.228 -22.347 1.00 98.38 196 ARG A O 1
ATOM 1613 N N . ILE A 1 197 ? 12.445 -9.234 -21.778 1.00 98.75 197 ILE A N 1
ATOM 1614 C CA . ILE A 1 197 ? 11.284 -9.762 -21.069 1.00 98.75 197 ILE A CA 1
ATOM 1615 C C . ILE A 1 197 ? 11.626 -9.863 -19.590 1.00 98.75 197 ILE A C 1
ATOM 1617 O O . ILE A 1 197 ? 12.625 -10.486 -19.236 1.00 98.75 197 ILE A O 1
ATOM 1621 N N . LEU A 1 198 ? 10.808 -9.270 -18.726 1.00 98.75 198 LEU A N 1
ATOM 1622 C CA . LEU A 1 198 ? 10.954 -9.414 -17.280 1.00 98.75 198 LEU A CA 1
ATOM 1623 C C . LEU A 1 198 ? 9.885 -10.359 -16.738 1.00 98.75 198 LEU A C 1
ATOM 1625 O O . LEU A 1 198 ? 8.693 -10.095 -16.869 1.00 98.75 198 LEU A O 1
ATOM 1629 N N . VAL A 1 199 ? 10.314 -11.423 -16.071 1.00 98.69 199 VAL A N 1
ATOM 1630 C CA . VAL A 1 199 ? 9.442 -12.337 -15.332 1.00 98.69 199 VAL A CA 1
ATOM 1631 C C . VAL A 1 199 ? 9.476 -11.951 -13.857 1.00 98.69 199 VAL A C 1
ATOM 1633 O O . VAL A 1 199 ? 10.540 -11.945 -13.228 1.00 98.69 199 VAL A O 1
ATOM 1636 N N . LEU A 1 200 ? 8.314 -11.601 -13.304 1.00 97.38 200 LEU A N 1
ATOM 1637 C CA . LEU A 1 200 ? 8.172 -11.200 -11.905 1.00 97.38 200 LEU A CA 1
ATOM 1638 C C . LEU A 1 200 ? 7.895 -12.410 -11.016 1.00 97.38 200 LEU A C 1
ATOM 1640 O O . LEU A 1 200 ? 6.834 -13.022 -11.099 1.00 97.38 200 LEU A O 1
ATOM 1644 N N . GLY A 1 201 ? 8.835 -12.707 -10.122 1.00 94.38 201 GLY A N 1
ATOM 1645 C CA . GLY A 1 201 ? 8.680 -13.752 -9.125 1.00 94.38 201 GLY A CA 1
ATOM 1646 C C . GLY A 1 201 ? 7.747 -13.360 -7.980 1.00 94.38 201 GLY A C 1
ATOM 1647 O O . GLY A 1 201 ? 7.747 -12.217 -7.513 1.00 94.38 201 GLY A O 1
ATOM 1648 N N . GLN A 1 202 ? 7.000 -14.338 -7.480 1.00 92.19 202 GLN A N 1
ATOM 1649 C CA . GLN A 1 202 ? 6.130 -14.243 -6.308 1.00 92.19 202 GLN A CA 1
ATOM 1650 C C . GLN A 1 202 ? 6.410 -15.391 -5.332 1.00 92.19 202 GLN A C 1
ATOM 1652 O O . GLN A 1 202 ? 7.040 -16.390 -5.681 1.00 92.19 202 GLN A O 1
ATOM 1657 N N . VAL A 1 203 ? 5.944 -15.247 -4.091 1.00 89.81 203 VAL A N 1
ATOM 1658 C CA . VAL A 1 203 ? 5.869 -16.388 -3.173 1.00 89.81 203 VAL A CA 1
ATOM 1659 C C . VAL A 1 203 ? 4.733 -17.293 -3.662 1.00 89.81 203 VAL A C 1
ATOM 1661 O O . VAL A 1 203 ? 3.607 -16.828 -3.795 1.00 89.81 203 VAL A O 1
ATOM 1664 N N . GLU A 1 204 ? 5.024 -18.553 -3.985 1.00 90.88 204 GLU A N 1
ATOM 1665 C CA . GLU A 1 204 ? 4.089 -19.434 -4.716 1.00 90.88 204 GLU A CA 1
ATOM 1666 C C . GLU A 1 204 ? 2.876 -19.892 -3.891 1.00 90.88 204 GLU A C 1
ATOM 1668 O O . GLU A 1 204 ? 1.856 -20.264 -4.462 1.00 90.88 204 GLU A O 1
ATOM 1673 N N . ASP A 1 205 ? 2.947 -19.811 -2.557 1.00 86.00 205 ASP A N 1
ATOM 1674 C CA . ASP A 1 205 ? 1.814 -20.022 -1.643 1.00 86.00 205 ASP A CA 1
ATOM 1675 C C . ASP A 1 205 ? 1.102 -18.716 -1.249 1.00 86.00 205 ASP A C 1
ATOM 1677 O O . ASP A 1 205 ? 0.294 -18.706 -0.317 1.00 86.00 205 ASP A O 1
ATOM 1681 N N . ASP A 1 206 ? 1.393 -17.596 -1.920 1.00 89.38 206 ASP A N 1
ATOM 1682 C CA . ASP A 1 206 ? 0.702 -16.340 -1.647 1.00 89.38 206 ASP A CA 1
ATOM 1683 C C . ASP A 1 206 ? -0.797 -16.462 -1.960 1.00 89.38 206 ASP A C 1
ATOM 1685 O O . ASP A 1 206 ? -1.211 -17.056 -2.961 1.00 89.38 206 ASP A O 1
ATOM 1689 N N . ALA A 1 207 ? -1.630 -15.849 -1.117 1.00 89.50 207 ALA A N 1
ATOM 1690 C CA . ALA A 1 207 ? -3.079 -15.880 -1.279 1.00 89.50 207 ALA A CA 1
ATOM 1691 C C . ALA A 1 207 ? -3.524 -15.313 -2.641 1.00 89.50 207 ALA A C 1
ATOM 1693 O O . ALA A 1 207 ? -4.480 -15.806 -3.231 1.00 89.50 207 ALA A O 1
ATOM 1694 N N . SER A 1 208 ? -2.813 -14.326 -3.189 1.00 92.19 208 SER A N 1
ATOM 1695 C CA . SER A 1 208 ? -3.104 -13.801 -4.526 1.00 92.19 208 SER A CA 1
ATOM 1696 C C . SER A 1 208 ? -2.883 -14.819 -5.644 1.00 92.19 208 SER A C 1
ATOM 1698 O O . SER A 1 208 ? -3.491 -14.683 -6.699 1.00 92.19 208 SER A O 1
ATOM 1700 N N . ILE A 1 209 ? -2.040 -15.837 -5.455 1.00 92.69 209 ILE A N 1
ATOM 1701 C CA . ILE A 1 209 ? -1.916 -16.957 -6.396 1.00 92.69 209 ILE A CA 1
ATOM 1702 C C . ILE A 1 209 ? -3.018 -17.971 -6.107 1.00 92.69 209 ILE A C 1
ATOM 1704 O O . ILE A 1 209 ? -3.763 -18.319 -7.017 1.00 92.69 209 ILE A O 1
ATOM 1708 N N . GLN A 1 210 ? -3.186 -18.369 -4.842 1.00 92.75 210 GLN A N 1
ATOM 1709 C CA . GLN A 1 210 ? -4.186 -19.362 -4.438 1.00 92.75 210 GLN A CA 1
ATOM 1710 C C . GLN A 1 210 ? -5.616 -18.999 -4.874 1.00 92.75 210 GLN A C 1
ATOM 1712 O O . GLN A 1 210 ? -6.369 -19.879 -5.279 1.00 92.75 210 GLN A O 1
ATOM 1717 N N . TYR A 1 211 ? -5.997 -17.724 -4.770 1.00 94.06 211 TYR A N 1
ATOM 1718 C CA . TYR A 1 211 ? -7.340 -17.242 -5.113 1.00 94.06 211 TYR A CA 1
ATOM 1719 C C . TYR A 1 211 ? -7.395 -16.493 -6.449 1.00 94.06 211 TYR A C 1
ATOM 1721 O O . TYR A 1 211 ? -8.480 -16.149 -6.917 1.00 94.06 211 TYR A O 1
ATOM 1729 N N . GLY A 1 212 ? -6.243 -16.224 -7.064 1.00 95.12 212 GLY A N 1
ATOM 1730 C CA . GLY A 1 212 ? -6.155 -15.547 -8.355 1.00 95.12 212 GLY A CA 1
ATOM 1731 C C . GLY A 1 212 ? -5.921 -16.490 -9.533 1.00 95.12 212 GLY A C 1
ATOM 1732 O O . GLY A 1 212 ? -6.146 -16.074 -10.665 1.00 95.12 212 GLY A O 1
ATOM 1733 N N . CYS A 1 213 ? -5.494 -17.734 -9.295 1.00 95.75 213 CYS A N 1
ATOM 1734 C CA . CYS A 1 213 ? -5.184 -18.707 -10.343 1.00 95.75 213 CYS A CA 1
ATOM 1735 C C . CYS A 1 213 ? -6.189 -19.863 -10.361 1.00 95.75 213 CYS A C 1
ATOM 1737 O O . CYS A 1 213 ? -6.544 -20.398 -9.314 1.00 95.75 213 CYS A O 1
ATOM 1739 N N . ASP A 1 214 ? -6.613 -20.277 -11.552 1.00 93.69 214 ASP A N 1
ATOM 1740 C CA . ASP A 1 214 ? -7.453 -21.466 -11.763 1.00 93.69 214 ASP A CA 1
ATOM 1741 C C . ASP A 1 214 ? -6.651 -22.779 -11.795 1.00 93.69 214 ASP A C 1
ATOM 1743 O O . ASP A 1 214 ? -7.204 -23.870 -11.643 1.00 93.69 214 ASP A O 1
ATOM 1747 N N . LYS A 1 215 ? -5.330 -22.670 -11.951 1.00 92.56 215 LYS A N 1
ATOM 1748 C CA . LYS A 1 215 ? -4.379 -23.777 -11.996 1.00 92.56 215 LYS A CA 1
ATOM 1749 C C . LYS A 1 215 ? -3.126 -23.461 -11.193 1.00 92.56 215 LYS A C 1
ATOM 1751 O O . LYS A 1 215 ? -2.769 -22.305 -10.967 1.00 92.56 215 LYS A O 1
ATOM 1756 N N . LYS A 1 216 ? -2.419 -24.515 -10.786 1.00 90.00 216 LYS A N 1
ATOM 1757 C CA . LYS A 1 216 ? -1.123 -24.382 -10.119 1.00 90.00 216 LYS A CA 1
ATOM 1758 C C . LYS A 1 216 ? -0.077 -23.893 -11.125 1.00 90.00 216 LYS A C 1
ATOM 1760 O O . LYS A 1 216 ? 0.073 -24.486 -12.189 1.00 90.00 216 LYS A O 1
ATOM 1765 N N . LEU A 1 217 ? 0.643 -22.837 -10.762 1.00 91.88 217 LEU A N 1
ATOM 1766 C CA . LEU A 1 217 ? 1.724 -22.242 -11.545 1.00 91.88 217 LEU A CA 1
ATOM 1767 C C . LEU A 1 217 ? 2.924 -22.012 -10.632 1.00 91.88 217 LEU A C 1
ATOM 1769 O O . LEU A 1 217 ? 2.764 -21.457 -9.545 1.00 91.88 217 LEU A O 1
ATOM 1773 N N . THR A 1 218 ? 4.110 -22.414 -11.077 1.00 95.12 218 THR A N 1
ATOM 1774 C CA . THR A 1 218 ? 5.365 -22.030 -10.421 1.00 95.12 218 THR A CA 1
ATOM 1775 C C . THR A 1 218 ? 5.977 -20.818 -11.108 1.00 95.12 218 THR A C 1
ATOM 1777 O O . THR A 1 218 ? 5.650 -20.501 -12.255 1.00 95.12 218 THR A O 1
ATOM 1780 N N . ASN A 1 219 ? 6.911 -20.143 -10.437 1.00 96.31 219 ASN A N 1
ATOM 1781 C CA . ASN A 1 219 ? 7.660 -19.061 -11.070 1.00 96.31 219 ASN A CA 1
ATOM 1782 C C . ASN A 1 219 ? 8.449 -19.559 -12.293 1.00 96.31 219 ASN A C 1
ATOM 1784 O O . ASN A 1 219 ? 8.504 -18.872 -13.313 1.00 96.31 219 ASN A O 1
ATOM 1788 N N . ASN A 1 220 ? 9.020 -20.765 -12.210 1.00 97.12 220 ASN A N 1
ATOM 1789 C CA . ASN A 1 220 ? 9.789 -21.364 -13.299 1.00 97.12 220 ASN A CA 1
ATOM 1790 C C . ASN A 1 220 ? 8.925 -21.675 -14.529 1.00 97.12 220 ASN A C 1
ATOM 1792 O O . ASN A 1 220 ? 9.404 -21.529 -15.652 1.00 97.12 220 ASN A O 1
ATOM 1796 N N . ASP A 1 221 ? 7.652 -22.038 -14.348 1.00 97.44 221 ASP A N 1
ATOM 1797 C CA . ASP A 1 221 ? 6.725 -22.231 -15.473 1.00 97.44 221 ASP A CA 1
ATOM 1798 C C . ASP A 1 221 ? 6.504 -20.925 -16.240 1.00 97.44 221 ASP A C 1
ATOM 1800 O O . ASP A 1 221 ? 6.488 -20.918 -17.470 1.00 97.44 221 ASP A O 1
ATOM 1804 N N . VAL A 1 222 ? 6.424 -19.798 -15.523 1.00 98.19 222 VAL A N 1
ATOM 1805 C CA . VAL A 1 222 ? 6.318 -18.472 -16.149 1.00 98.19 222 VAL A CA 1
ATOM 1806 C C . VAL A 1 222 ? 7.579 -18.129 -16.936 1.00 98.19 222 VAL A C 1
ATOM 1808 O O . VAL A 1 222 ? 7.483 -17.577 -18.030 1.00 98.19 222 VAL A O 1
ATOM 1811 N N . VAL A 1 223 ? 8.760 -18.465 -16.406 1.00 98.69 223 VAL A N 1
ATOM 1812 C CA . VAL A 1 223 ? 10.032 -18.247 -17.112 1.00 98.69 223 VAL A CA 1
ATOM 1813 C C . VAL A 1 223 ? 10.085 -19.060 -18.399 1.00 98.69 223 VAL A C 1
ATOM 1815 O O . VAL A 1 223 ? 10.392 -18.500 -19.449 1.00 98.69 223 VAL A O 1
ATOM 1818 N N . ARG A 1 224 ? 9.744 -20.351 -18.340 1.00 98.62 224 ARG A N 1
ATOM 1819 C CA . ARG A 1 224 ? 9.732 -21.228 -19.520 1.00 98.62 224 ARG A CA 1
ATOM 1820 C C . ARG A 1 224 ? 8.772 -20.716 -20.590 1.00 98.62 224 ARG A C 1
ATOM 1822 O O . ARG A 1 224 ? 9.184 -20.591 -21.738 1.00 98.62 224 ARG A O 1
ATOM 1829 N N . LEU A 1 225 ? 7.555 -20.327 -20.204 1.00 98.56 225 LEU A N 1
ATOM 1830 C CA . LEU A 1 225 ? 6.576 -19.756 -21.131 1.00 98.56 225 LEU A CA 1
ATOM 1831 C C . LEU A 1 225 ? 7.078 -18.447 -21.763 1.00 98.56 225 LEU A C 1
ATOM 1833 O O . LEU A 1 225 ? 6.979 -18.256 -22.970 1.00 98.56 225 LEU A O 1
ATOM 1837 N N . ALA A 1 226 ? 7.660 -17.550 -20.962 1.00 98.62 226 ALA A N 1
ATOM 1838 C CA . ALA A 1 226 ? 8.193 -16.286 -21.463 1.00 98.62 226 ALA A CA 1
ATOM 1839 C C . ALA A 1 226 ? 9.330 -16.492 -22.481 1.00 98.62 226 ALA A C 1
ATOM 1841 O O . ALA A 1 226 ? 9.417 -15.737 -23.449 1.00 98.62 226 ALA A O 1
ATOM 1842 N N . VAL A 1 227 ? 10.184 -17.502 -22.276 1.00 98.62 227 VAL A N 1
ATOM 1843 C CA . VAL A 1 227 ? 11.235 -17.896 -23.231 1.00 98.62 227 VAL A CA 1
ATOM 1844 C C . VAL A 1 227 ? 10.622 -18.470 -24.507 1.00 98.62 227 VAL A C 1
ATOM 1846 O O . VAL A 1 227 ? 10.989 -18.039 -25.599 1.00 98.62 227 VAL A O 1
ATOM 1849 N N . GLU A 1 228 ? 9.676 -19.401 -24.373 1.00 98.56 228 GLU A N 1
ATOM 1850 C CA . GLU A 1 228 ? 9.004 -20.064 -25.496 1.00 98.56 228 GLU A CA 1
ATOM 1851 C C . GLU A 1 228 ? 8.313 -19.059 -26.430 1.00 98.56 228 GLU A C 1
ATOM 1853 O O . GLU A 1 228 ? 8.464 -19.123 -27.648 1.00 98.56 228 GLU A O 1
ATOM 1858 N N . GLU A 1 229 ? 7.615 -18.075 -25.867 1.00 98.62 229 GLU A N 1
ATOM 1859 C CA . GLU A 1 229 ? 6.821 -17.110 -26.634 1.00 98.62 229 GLU A CA 1
ATOM 1860 C C . GLU A 1 229 ? 7.620 -15.924 -27.181 1.00 98.62 229 GLU A C 1
ATOM 1862 O O . GLU A 1 229 ? 7.104 -15.130 -27.971 1.00 98.62 229 GLU A O 1
ATOM 1867 N N . ASN A 1 230 ? 8.872 -15.760 -26.750 1.00 98.50 230 ASN A N 1
ATOM 1868 C CA . ASN A 1 230 ? 9.720 -14.641 -27.157 1.00 98.50 230 ASN A CA 1
ATOM 1869 C C . ASN A 1 230 ? 11.089 -15.148 -27.644 1.00 98.50 230 ASN A C 1
ATOM 1871 O O . ASN A 1 230 ? 12.115 -14.820 -27.037 1.00 98.50 230 ASN A O 1
ATOM 1875 N N . PRO A 1 231 ? 11.138 -15.914 -28.752 1.00 97.69 231 PRO A N 1
ATOM 1876 C CA . PRO A 1 231 ? 12.393 -16.422 -29.292 1.00 97.69 231 PRO A CA 1
ATOM 1877 C C . PRO A 1 231 ? 13.360 -15.274 -29.615 1.00 97.69 231 PRO A C 1
ATOM 1879 O O . PRO A 1 231 ? 12.988 -14.268 -30.219 1.00 97.69 231 PRO A O 1
ATOM 1882 N N . GLY A 1 232 ? 14.615 -15.414 -29.182 1.00 96.19 232 GLY A N 1
ATOM 1883 C CA . GLY A 1 232 ? 15.669 -14.408 -29.369 1.00 96.19 232 GLY A CA 1
ATOM 1884 C C . GLY A 1 232 ? 15.627 -13.222 -28.394 1.00 96.19 232 GLY A C 1
ATOM 1885 O O . GLY A 1 232 ? 16.546 -12.399 -28.397 1.00 96.19 232 GLY A O 1
ATOM 1886 N N . ALA A 1 233 ? 14.607 -13.122 -27.536 1.00 98.31 233 ALA A N 1
ATOM 1887 C CA . ALA A 1 233 ? 14.562 -12.106 -26.494 1.00 98.31 233 ALA A CA 1
ATOM 1888 C C . ALA A 1 233 ? 15.482 -12.460 -25.316 1.00 98.31 233 ALA A C 1
ATOM 1890 O O . ALA A 1 233 ? 15.727 -13.623 -25.003 1.00 98.31 233 ALA A O 1
ATOM 1891 N N . GLN A 1 234 ? 15.962 -11.435 -24.615 1.00 98.31 234 GLN A N 1
ATOM 1892 C CA . GLN A 1 234 ? 16.633 -11.613 -23.334 1.00 98.31 234 GLN A CA 1
ATOM 1893 C C . GLN A 1 234 ? 15.571 -11.736 -22.236 1.00 98.31 234 GLN A C 1
ATOM 1895 O O . GLN A 1 234 ? 14.930 -10.743 -21.880 1.00 98.31 234 GLN A O 1
ATOM 1900 N N . VAL A 1 235 ? 15.401 -12.939 -21.686 1.00 98.62 235 VAL A N 1
ATOM 1901 C CA . VAL A 1 235 ? 14.513 -13.174 -20.540 1.00 98.62 235 VAL A CA 1
ATOM 1902 C C . VAL A 1 235 ? 15.278 -12.957 -19.239 1.00 98.62 235 VAL A C 1
ATOM 1904 O O . VAL A 1 235 ? 16.357 -13.507 -19.026 1.00 98.62 235 VAL A O 1
ATOM 1907 N N . ILE A 1 236 ? 14.716 -12.123 -18.371 1.00 98.38 236 ILE A N 1
ATOM 1908 C CA . ILE A 1 236 ? 15.263 -11.747 -17.071 1.00 98.38 236 ILE A CA 1
ATOM 1909 C C . ILE A 1 236 ? 14.255 -12.193 -16.020 1.00 98.38 236 ILE A C 1
ATOM 1911 O O . ILE A 1 236 ? 13.106 -11.756 -16.033 1.00 98.38 236 ILE A O 1
ATOM 1915 N N . TYR A 1 237 ? 14.675 -13.045 -15.094 1.00 98.00 237 TYR A N 1
ATOM 1916 C CA . TYR A 1 237 ? 13.841 -13.485 -13.985 1.00 98.00 237 TYR A CA 1
ATOM 1917 C C . TYR A 1 237 ? 14.232 -12.732 -12.714 1.00 98.00 237 TYR A C 1
ATOM 1919 O O . TYR A 1 237 ? 15.381 -12.793 -12.274 1.00 98.00 237 TYR A O 1
ATOM 1927 N N . LYS A 1 238 ? 13.271 -12.024 -12.110 1.00 95.50 238 LYS A N 1
ATOM 1928 C CA . LYS A 1 238 ? 13.418 -11.375 -10.802 1.00 95.50 238 LYS A CA 1
ATOM 1929 C C . LYS A 1 238 ? 12.687 -12.194 -9.729 1.00 95.50 238 LYS A C 1
ATOM 1931 O O . LYS A 1 238 ? 11.481 -12.002 -9.572 1.00 95.50 238 LYS A O 1
ATOM 1936 N N . PRO A 1 239 ? 13.376 -13.051 -8.951 1.00 92.69 239 PRO A N 1
ATOM 1937 C CA . PRO A 1 239 ? 12.775 -13.722 -7.800 1.00 92.69 239 PRO A CA 1
ATOM 1938 C C . PRO A 1 239 ? 12.198 -12.735 -6.775 1.00 92.69 239 PRO A C 1
ATOM 1940 O O . PRO A 1 239 ? 12.673 -11.601 -6.636 1.00 92.69 239 PRO A O 1
ATOM 1943 N N . HIS A 1 240 ? 11.191 -13.179 -6.017 1.00 87.94 240 HIS A N 1
ATOM 1944 C CA . HIS A 1 240 ? 10.600 -12.372 -4.949 1.00 87.94 240 HIS A CA 1
ATOM 1945 C C . HIS A 1 240 ? 11.622 -12.131 -3.817 1.00 87.94 240 HIS A C 1
ATOM 1947 O O . HIS A 1 240 ? 12.290 -13.082 -3.400 1.00 87.94 240 HIS A O 1
ATOM 1953 N N . PRO A 1 241 ? 11.734 -10.914 -3.248 1.00 82.25 241 PRO A N 1
ATOM 1954 C CA . PRO A 1 241 ? 12.746 -10.602 -2.235 1.00 82.25 241 PRO A CA 1
ATOM 1955 C C . PRO A 1 241 ? 12.648 -11.460 -0.966 1.00 82.25 241 PRO A C 1
ATOM 1957 O O . PRO A 1 241 ? 13.677 -11.808 -0.398 1.00 82.25 241 PRO A O 1
ATOM 1960 N N . ASP A 1 242 ? 11.448 -11.837 -0.513 1.00 76.69 242 ASP A N 1
ATOM 1961 C CA . ASP A 1 242 ? 11.309 -12.721 0.663 1.00 76.69 242 ASP A CA 1
ATOM 1962 C C . ASP A 1 242 ? 11.811 -14.146 0.411 1.00 76.69 242 ASP A C 1
ATOM 1964 O O . ASP A 1 242 ? 12.244 -14.817 1.344 1.00 76.69 242 ASP A O 1
ATOM 1968 N N . VAL A 1 243 ? 11.780 -14.595 -0.842 1.00 78.75 243 VAL A N 1
ATOM 1969 C CA . VAL A 1 243 ? 12.331 -15.891 -1.234 1.00 78.75 243 VAL A CA 1
ATOM 1970 C C . VAL A 1 243 ? 13.853 -15.764 -1.383 1.00 78.75 243 VAL A C 1
ATOM 1972 O O . VAL A 1 243 ? 14.603 -16.528 -0.784 1.00 78.75 243 VAL A O 1
ATOM 1975 N N . LEU A 1 244 ? 14.319 -14.715 -2.072 1.00 78.44 244 LEU A N 1
ATOM 1976 C CA . LEU A 1 244 ? 15.743 -14.421 -2.258 1.00 78.44 244 LEU A CA 1
ATOM 1977 C C . LEU A 1 244 ? 16.503 -14.271 -0.924 1.00 78.44 244 LEU A C 1
ATOM 1979 O O . LEU A 1 244 ? 17.631 -14.734 -0.795 1.00 78.44 244 LEU A O 1
ATOM 1983 N N . ASN A 1 245 ? 15.883 -13.637 0.076 1.00 74.06 245 ASN A N 1
ATOM 1984 C CA . ASN A 1 245 ? 16.471 -13.417 1.402 1.00 74.06 245 ASN A CA 1
ATOM 1985 C C . ASN A 1 245 ? 16.259 -14.596 2.375 1.00 74.0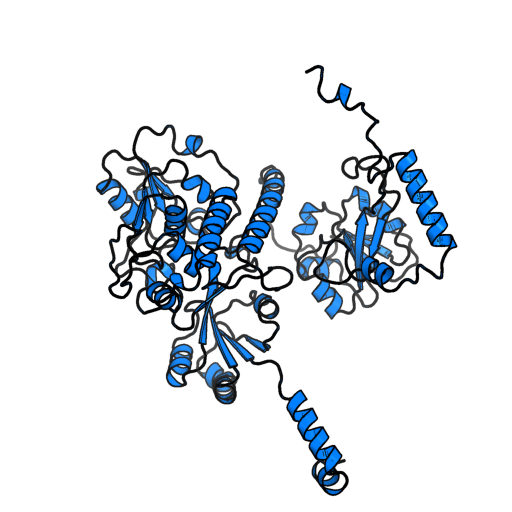6 245 ASN A C 1
ATOM 1987 O O . ASN A 1 245 ? 16.592 -14.474 3.553 1.00 74.06 245 ASN A O 1
ATOM 1991 N N . GLY A 1 246 ? 15.677 -15.712 1.921 1.00 76.19 246 GLY A N 1
ATOM 1992 C CA . GLY A 1 246 ? 15.457 -16.909 2.739 1.00 76.19 246 GLY A CA 1
ATOM 1993 C C . GLY A 1 246 ? 14.382 -16.767 3.824 1.00 76.19 246 GLY A C 1
ATOM 1994 O O . GLY A 1 246 ? 14.307 -17.599 4.724 1.00 76.19 246 GLY A O 1
ATOM 1995 N N . HIS A 1 247 ? 13.533 -15.733 3.771 1.00 70.56 247 HIS A N 1
ATOM 1996 C CA . HIS A 1 247 ? 12.388 -15.602 4.683 1.00 70.56 247 HIS A CA 1
ATOM 1997 C C . HIS A 1 247 ? 11.264 -16.592 4.348 1.00 70.56 247 HIS A C 1
ATOM 1999 O O . HIS A 1 247 ? 10.436 -16.911 5.206 1.00 70.56 247 HIS A O 1
ATOM 2005 N N . ARG A 1 248 ? 11.213 -17.050 3.094 1.00 73.00 248 ARG A N 1
ATOM 2006 C CA . ARG A 1 248 ? 10.284 -18.061 2.588 1.00 73.00 248 ARG A CA 1
ATOM 2007 C C . ARG A 1 248 ? 11.054 -19.132 1.812 1.00 73.00 248 ARG A C 1
ATOM 2009 O O . ARG A 1 248 ? 12.012 -18.781 1.125 1.00 73.00 248 ARG A O 1
ATOM 2016 N N . PRO A 1 249 ? 10.656 -20.411 1.916 1.00 73.81 249 PRO A N 1
ATOM 2017 C CA . PRO A 1 249 ? 11.285 -21.477 1.148 1.00 73.81 249 PRO A CA 1
ATOM 2018 C C . PRO A 1 249 ? 11.000 -21.316 -0.349 1.00 73.81 249 PRO A C 1
ATOM 2020 O O . PRO A 1 249 ? 9.940 -20.822 -0.740 1.00 73.81 249 PRO A O 1
ATOM 2023 N N . TYR A 1 250 ? 11.936 -21.778 -1.176 1.00 75.56 250 TYR A N 1
ATOM 2024 C CA . TYR A 1 250 ? 11.698 -21.992 -2.600 1.00 75.56 250 TYR A CA 1
ATOM 2025 C C . TYR A 1 250 ? 10.728 -23.162 -2.780 1.00 75.56 250 TYR A C 1
ATOM 2027 O O . TYR A 1 250 ? 10.936 -24.230 -2.208 1.00 75.56 250 TYR A O 1
ATOM 2035 N N . GLN A 1 251 ? 9.669 -22.950 -3.559 1.00 84.38 251 GLN A N 1
ATOM 2036 C CA . GLN A 1 251 ? 8.772 -24.024 -3.999 1.00 84.38 251 GLN A CA 1
ATOM 2037 C C . GLN A 1 251 ? 9.185 -24.551 -5.380 1.00 84.38 251 GLN A C 1
ATOM 2039 O O . GLN A 1 251 ? 9.219 -25.763 -5.574 1.00 84.38 251 GLN A O 1
ATOM 2044 N N . SER A 1 252 ? 9.613 -23.662 -6.283 1.00 88.12 252 SER A N 1
ATOM 2045 C CA . SER A 1 252 ? 10.485 -23.984 -7.419 1.00 88.12 252 SER A CA 1
ATOM 2046 C C . SER A 1 252 ? 11.867 -23.354 -7.237 1.00 88.12 252 SER A C 1
ATOM 2048 O O . SER A 1 252 ? 11.950 -22.221 -6.751 1.00 88.12 252 SER A O 1
ATOM 2050 N N . ASP A 1 253 ? 12.934 -24.047 -7.642 1.00 90.44 253 ASP A N 1
ATOM 2051 C CA . ASP A 1 253 ? 14.308 -23.542 -7.550 1.00 90.44 253 ASP A CA 1
ATOM 2052 C C . ASP A 1 253 ? 14.658 -22.665 -8.771 1.00 90.44 253 ASP A C 1
ATOM 2054 O O . ASP A 1 253 ? 14.656 -23.162 -9.897 1.00 90.44 253 ASP A O 1
ATOM 2058 N N . PRO A 1 254 ? 14.988 -21.368 -8.603 1.00 92.44 254 PRO A N 1
ATOM 2059 C CA . PRO A 1 254 ? 15.429 -20.513 -9.702 1.00 92.44 254 PRO A CA 1
ATOM 2060 C C . PRO A 1 254 ? 16.644 -21.038 -10.470 1.00 92.44 254 PRO A C 1
ATOM 2062 O O . PRO A 1 254 ? 16.859 -20.594 -11.596 1.00 92.44 254 PRO A O 1
ATOM 2065 N N . SER A 1 255 ? 17.453 -21.923 -9.876 1.00 91.56 255 SER A N 1
ATOM 2066 C CA . SER A 1 255 ? 18.607 -22.523 -10.553 1.00 91.56 255 SER A CA 1
ATOM 2067 C C . SER A 1 255 ? 18.200 -23.364 -11.772 1.00 91.56 255 SER A C 1
ATOM 2069 O O . SER A 1 255 ? 18.910 -23.362 -12.778 1.00 91.56 255 SER A O 1
ATOM 2071 N N . ASP A 1 256 ? 16.997 -23.951 -11.756 1.00 96.06 256 ASP A N 1
ATOM 2072 C CA . ASP A 1 256 ? 16.450 -24.786 -12.837 1.00 96.06 256 ASP A CA 1
ATOM 2073 C C . ASP A 1 256 ? 16.175 -24.022 -14.146 1.00 96.06 256 ASP A C 1
ATOM 2075 O O . ASP A 1 256 ? 15.828 -24.633 -15.160 1.00 96.06 256 ASP A O 1
ATOM 2079 N N . VAL A 1 257 ? 16.248 -22.687 -14.127 1.00 97.38 257 VAL A N 1
ATOM 2080 C CA . VAL A 1 257 ? 15.982 -21.827 -15.292 1.00 97.38 257 VAL A CA 1
ATOM 2081 C C . VAL A 1 257 ? 17.139 -20.878 -15.622 1.00 97.38 257 VAL A C 1
ATOM 2083 O O . VAL A 1 257 ? 17.015 -20.042 -16.517 1.00 97.38 257 VAL A O 1
ATOM 2086 N N . GLU A 1 258 ? 18.290 -21.004 -14.953 1.00 96.69 258 GLU A N 1
ATOM 2087 C CA . GLU A 1 258 ? 19.478 -20.175 -15.224 1.00 96.69 258 GLU A CA 1
ATOM 2088 C C . GLU A 1 258 ? 20.089 -20.415 -16.606 1.00 96.69 258 GLU A C 1
ATOM 2090 O O . GLU A 1 258 ? 20.707 -19.522 -17.182 1.00 96.69 258 GLU A O 1
ATOM 2095 N N . ASN A 1 259 ? 19.899 -21.610 -17.162 1.00 97.31 259 ASN A N 1
ATOM 2096 C CA . ASN A 1 259 ? 20.362 -21.959 -18.502 1.00 97.31 259 ASN A CA 1
ATOM 2097 C C . ASN A 1 259 ? 19.542 -21.291 -19.621 1.00 97.31 259 ASN A C 1
ATOM 2099 O O . ASN A 1 259 ? 19.988 -21.287 -20.766 1.00 97.31 259 ASN A O 1
ATOM 2103 N N . ILE A 1 260 ? 18.360 -20.746 -19.309 1.00 97.94 260 ILE A N 1
ATOM 2104 C CA . ILE A 1 260 ? 17.441 -20.138 -20.288 1.00 97.94 260 ILE A CA 1
ATOM 2105 C C . ILE A 1 260 ? 17.071 -18.681 -19.973 1.00 97.94 260 ILE A C 1
ATOM 2107 O O . ILE A 1 260 ? 16.488 -18.005 -20.820 1.00 97.94 260 ILE A O 1
ATOM 2111 N N . ALA A 1 261 ? 17.401 -18.172 -18.783 1.00 97.88 261 ALA A N 1
ATOM 2112 C CA . ALA A 1 261 ? 17.094 -16.807 -18.369 1.00 97.88 261 ALA A CA 1
ATOM 2113 C C . ALA A 1 261 ? 18.163 -16.220 -17.436 1.00 97.88 261 ALA A C 1
ATOM 2115 O O . ALA A 1 261 ? 18.799 -16.917 -16.648 1.00 97.88 261 ALA A O 1
ATOM 2116 N N . LEU A 1 262 ? 18.305 -14.891 -17.456 1.00 97.12 262 LEU A N 1
ATOM 2117 C CA . LEU A 1 262 ? 19.124 -14.165 -16.488 1.00 97.12 262 LEU A CA 1
ATOM 2118 C C . LEU A 1 262 ? 18.391 -14.078 -15.142 1.00 97.12 262 LEU A C 1
ATOM 2120 O O . LEU A 1 262 ? 17.515 -13.231 -14.959 1.00 97.12 262 LEU A O 1
ATOM 2124 N N . VAL A 1 263 ? 18.771 -14.923 -14.183 1.00 96.31 263 VAL A N 1
ATOM 2125 C CA . VAL A 1 263 ? 18.193 -14.924 -12.830 1.00 96.31 263 VAL A CA 1
ATOM 2126 C C . VAL A 1 263 ? 18.883 -13.892 -11.942 1.00 96.31 263 VAL A C 1
ATOM 2128 O O . VAL A 1 263 ? 20.078 -13.978 -11.650 1.00 96.31 263 VAL A O 1
ATOM 2131 N N . LEU A 1 264 ? 18.124 -12.914 -11.451 1.00 93.62 264 LEU A N 1
ATOM 2132 C CA . LEU A 1 264 ? 18.656 -11.876 -10.575 1.00 93.62 264 LEU A CA 1
ATOM 2133 C C . LEU A 1 264 ? 18.947 -12.426 -9.174 1.00 93.62 264 LEU A C 1
ATOM 2135 O O . LEU A 1 264 ? 18.045 -12.806 -8.433 1.00 93.62 264 LEU A O 1
ATOM 2139 N N . LYS A 1 265 ? 20.226 -12.406 -8.787 1.00 88.75 265 LYS A N 1
ATOM 2140 C CA . LYS A 1 265 ? 20.716 -12.907 -7.486 1.00 88.75 265 LYS A CA 1
ATOM 2141 C C . LYS A 1 265 ? 20.698 -11.883 -6.352 1.00 88.75 265 LYS A C 1
ATOM 2143 O O . LYS A 1 265 ? 21.026 -12.204 -5.216 1.00 88.75 265 LYS A O 1
ATOM 2148 N N . ARG A 1 266 ? 20.332 -10.640 -6.653 1.00 84.00 266 ARG A N 1
ATOM 2149 C CA . ARG A 1 266 ? 20.205 -9.549 -5.683 1.00 84.00 266 ARG A CA 1
ATOM 2150 C C . ARG A 1 266 ? 18.849 -8.895 -5.828 1.00 84.00 266 ARG A C 1
ATOM 2152 O O . ARG A 1 266 ? 18.331 -8.785 -6.940 1.00 84.00 266 ARG A O 1
ATOM 2159 N N . ASP A 1 267 ? 18.316 -8.411 -4.715 1.00 81.50 267 ASP A N 1
ATOM 2160 C CA . ASP A 1 267 ? 17.128 -7.583 -4.778 1.00 81.50 267 ASP A CA 1
ATOM 2161 C C . ASP A 1 267 ? 17.465 -6.241 -5.441 1.00 81.50 267 ASP A C 1
ATOM 2163 O O . ASP A 1 267 ? 18.503 -5.626 -5.180 1.00 81.50 267 ASP A O 1
ATOM 2167 N N . ILE A 1 268 ? 16.575 -5.818 -6.329 1.00 85.56 268 ILE A N 1
ATOM 2168 C CA . ILE A 1 268 ? 16.647 -4.558 -7.065 1.00 85.56 268 ILE A CA 1
ATOM 2169 C C . ILE A 1 268 ? 15.291 -3.867 -6.931 1.00 85.56 268 ILE A C 1
ATOM 2171 O O . ILE A 1 268 ? 14.271 -4.568 -6.967 1.00 85.56 268 ILE A O 1
ATOM 2175 N N . PRO A 1 269 ? 15.245 -2.529 -6.784 1.00 86.06 269 PRO A N 1
ATOM 2176 C CA . PRO A 1 269 ? 13.975 -1.818 -6.767 1.00 86.06 269 PRO A CA 1
ATOM 2177 C C . PRO A 1 269 ? 13.181 -2.132 -8.031 1.00 86.06 269 PRO A C 1
ATOM 2179 O O . PRO A 1 269 ? 13.734 -2.162 -9.131 1.00 86.06 269 PRO A O 1
ATOM 2182 N N . LEU A 1 270 ? 11.880 -2.355 -7.875 1.00 88.44 270 LEU A N 1
ATOM 2183 C CA . LEU A 1 270 ? 11.025 -2.761 -8.982 1.00 88.44 270 LEU A CA 1
ATOM 2184 C C . LEU A 1 270 ? 10.961 -1.689 -10.085 1.00 88.44 270 LEU A C 1
ATOM 2186 O O . LEU A 1 270 ? 11.033 -2.023 -11.262 1.00 88.44 270 LEU A O 1
ATOM 2190 N N . ALA A 1 271 ? 10.941 -0.406 -9.707 1.00 88.81 271 ALA A N 1
ATOM 2191 C CA . ALA A 1 271 ? 11.003 0.710 -10.649 1.00 88.81 271 ALA A CA 1
ATOM 2192 C C . ALA A 1 271 ? 12.249 0.653 -11.552 1.00 88.81 271 ALA A C 1
ATOM 2194 O O . ALA A 1 271 ? 12.122 0.821 -12.761 1.00 88.81 271 ALA A O 1
ATOM 2195 N N . ASN A 1 272 ? 13.424 0.354 -10.983 1.00 89.69 272 ASN A N 1
ATOM 2196 C CA . ASN A 1 272 ? 14.644 0.161 -11.767 1.00 89.69 272 ASN A CA 1
ATOM 2197 C C . ASN A 1 272 ? 14.576 -1.136 -12.576 1.00 89.69 272 ASN A C 1
ATOM 2199 O O . ASN A 1 272 ? 15.023 -1.164 -13.712 1.00 89.69 272 ASN A O 1
ATOM 2203 N N . ALA A 1 273 ? 13.976 -2.204 -12.040 1.00 92.69 273 ALA A N 1
ATOM 2204 C CA . ALA A 1 273 ? 13.873 -3.481 -12.745 1.00 92.69 273 ALA A CA 1
ATOM 2205 C C . ALA A 1 273 ? 13.171 -3.368 -14.108 1.00 92.69 273 ALA A C 1
ATOM 2207 O O . ALA A 1 273 ? 13.501 -4.131 -15.015 1.00 92.69 273 ALA A O 1
ATOM 2208 N N . PHE A 1 274 ? 12.242 -2.417 -14.237 1.00 94.88 274 PHE A N 1
ATOM 2209 C CA . PHE A 1 274 ? 11.522 -2.105 -15.469 1.00 94.88 274 PHE A CA 1
ATOM 2210 C C . PHE A 1 274 ? 12.312 -1.267 -16.478 1.00 94.88 274 PHE A C 1
ATOM 2212 O O . PHE A 1 274 ? 11.896 -1.166 -17.632 1.00 94.88 274 PHE A O 1
ATOM 2219 N N . GLU A 1 275 ? 13.439 -0.670 -16.091 1.00 91.81 275 GLU A N 1
ATOM 2220 C CA . GLU A 1 275 ? 14.282 0.076 -17.021 1.00 91.81 275 GLU A CA 1
ATOM 2221 C C . GLU A 1 275 ? 14.700 -0.845 -18.175 1.00 91.81 275 GLU A C 1
ATOM 2223 O O . GLU A 1 275 ? 15.187 -1.957 -17.965 1.00 91.81 275 GLU A O 1
ATOM 2228 N N . THR A 1 276 ? 14.510 -0.379 -19.412 1.00 94.62 276 THR A N 1
ATOM 2229 C CA . THR A 1 276 ? 14.814 -1.086 -20.672 1.00 94.62 276 THR A CA 1
ATOM 2230 C C . THR A 1 276 ? 13.945 -2.308 -21.018 1.00 94.62 276 THR A C 1
ATOM 2232 O O . THR A 1 276 ? 14.164 -2.894 -22.083 1.00 94.62 276 THR A O 1
ATOM 2235 N N . ILE A 1 277 ? 12.975 -2.679 -20.174 1.00 98.12 277 ILE A N 1
ATOM 2236 C CA . ILE A 1 277 ? 12.075 -3.824 -20.387 1.00 98.12 277 ILE A CA 1
ATOM 2237 C C . ILE A 1 277 ? 10.983 -3.481 -21.402 1.00 98.12 277 ILE A C 1
ATOM 2239 O O . ILE A 1 277 ? 10.371 -2.421 -21.325 1.00 98.12 277 ILE A O 1
ATOM 2243 N N . ASP A 1 278 ? 10.714 -4.404 -22.326 1.00 98.56 278 ASP A N 1
ATOM 2244 C CA . ASP A 1 278 ? 9.682 -4.242 -23.358 1.00 98.56 278 ASP A CA 1
ATOM 2245 C C . ASP A 1 278 ? 8.379 -4.973 -23.004 1.00 98.56 278 ASP A C 1
ATOM 2247 O O . ASP A 1 278 ? 7.298 -4.591 -23.451 1.00 98.56 278 ASP A O 1
ATOM 2251 N N . HIS A 1 279 ? 8.467 -6.053 -22.222 1.00 98.81 279 HIS A N 1
ATOM 2252 C CA . HIS A 1 279 ? 7.322 -6.893 -21.870 1.00 98.81 279 HIS A CA 1
ATOM 2253 C C . HIS A 1 279 ? 7.532 -7.531 -20.493 1.00 98.81 279 HIS A C 1
ATOM 2255 O O . HIS A 1 279 ? 8.610 -8.040 -20.194 1.00 98.81 279 HIS A O 1
ATOM 2261 N N . VAL A 1 280 ? 6.502 -7.519 -19.654 1.00 98.88 280 VAL A N 1
ATOM 2262 C CA . VAL A 1 280 ? 6.475 -8.182 -18.347 1.00 98.88 280 VAL A CA 1
ATOM 2263 C C . VAL A 1 280 ? 5.564 -9.407 -18.367 1.00 98.88 280 VAL A C 1
ATOM 2265 O O . VAL A 1 280 ? 4.434 -9.329 -18.843 1.00 98.88 280 VAL A O 1
ATOM 2268 N N . TYR A 1 281 ? 6.036 -10.512 -17.796 1.00 98.88 281 TYR A N 1
ATOM 2269 C CA . TYR A 1 281 ? 5.243 -11.702 -17.489 1.00 98.88 281 TYR A CA 1
ATOM 2270 C C . TYR A 1 281 ? 5.091 -11.823 -15.974 1.00 98.88 281 TYR A C 1
ATOM 2272 O O . TYR A 1 281 ? 6.048 -11.644 -15.215 1.00 98.88 281 TYR A O 1
ATOM 2280 N N . THR A 1 282 ? 3.877 -12.112 -15.521 1.00 98.44 282 THR A N 1
ATOM 2281 C CA . THR A 1 282 ? 3.544 -12.204 -14.097 1.00 98.44 282 THR A CA 1
ATOM 2282 C C . THR A 1 282 ? 2.398 -13.182 -13.870 1.00 98.44 282 THR A C 1
ATOM 2284 O O . THR A 1 282 ? 1.564 -13.377 -14.752 1.00 98.44 282 THR A O 1
ATOM 2287 N N . ILE A 1 283 ? 2.326 -13.774 -12.677 1.00 98.00 283 ILE A N 1
ATOM 2288 C CA . ILE A 1 283 ? 1.166 -14.571 -12.266 1.00 98.00 283 ILE A CA 1
ATOM 2289 C C . ILE A 1 283 ? 0.050 -13.611 -11.835 1.00 98.00 283 ILE A C 1
ATOM 2291 O O . ILE A 1 283 ? -0.870 -13.340 -12.602 1.00 98.00 283 ILE A O 1
ATOM 2295 N N . THR A 1 284 ? 0.177 -13.023 -10.644 1.00 97.31 284 THR A N 1
ATOM 2296 C CA . THR A 1 284 ? -0.793 -12.076 -10.061 1.00 97.31 284 THR A CA 1
ATOM 2297 C C . THR A 1 284 ? -0.132 -10.882 -9.362 1.00 97.31 284 THR A C 1
ATOM 2299 O O . THR A 1 284 ? -0.794 -10.108 -8.670 1.00 97.31 284 THR A O 1
ATOM 2302 N N . SER A 1 285 ? 1.180 -10.696 -9.546 1.00 96.25 285 SER A N 1
ATOM 2303 C CA . SER A 1 285 ? 1.967 -9.676 -8.848 1.00 96.25 285 SER A CA 1
ATOM 2304 C C . SER A 1 285 ? 1.421 -8.276 -9.092 1.00 96.25 285 SER A C 1
ATOM 2306 O O . SER A 1 285 ? 1.154 -7.903 -10.236 1.00 96.25 285 SER A O 1
ATOM 2308 N N . LEU A 1 286 ? 1.362 -7.450 -8.043 1.00 95.00 286 LEU A N 1
ATOM 2309 C CA . LEU A 1 286 ? 1.097 -6.014 -8.188 1.00 95.00 286 LEU A CA 1
ATOM 2310 C C . LEU A 1 286 ? 2.114 -5.339 -9.121 1.00 95.00 286 LEU A C 1
ATOM 2312 O O . LEU A 1 286 ? 1.783 -4.358 -9.780 1.00 95.00 286 LEU A O 1
ATOM 2316 N N . GLY A 1 287 ? 3.323 -5.897 -9.245 1.00 95.31 287 GLY A N 1
ATOM 2317 C CA . GLY A 1 287 ? 4.323 -5.376 -10.166 1.00 95.31 287 GLY A CA 1
ATOM 2318 C C . GLY A 1 287 ? 3.883 -5.387 -11.631 1.00 95.31 287 GLY A C 1
ATOM 2319 O O . GLY A 1 287 ? 4.321 -4.529 -12.389 1.00 95.31 287 GLY A O 1
ATOM 2320 N N . GLY A 1 288 ? 2.969 -6.275 -12.037 1.00 98.00 288 GLY A N 1
ATOM 2321 C CA . GLY A 1 288 ? 2.376 -6.182 -13.372 1.00 98.00 288 GLY A CA 1
ATOM 2322 C C . GLY A 1 288 ? 1.534 -4.917 -13.550 1.00 98.00 288 GLY A C 1
ATOM 2323 O O . GLY A 1 288 ? 1.615 -4.283 -14.594 1.00 98.00 288 GLY A O 1
ATOM 2324 N N . PHE A 1 289 ? 0.815 -4.466 -12.517 1.00 98.12 289 PHE A N 1
ATOM 2325 C CA . PHE A 1 289 ? 0.121 -3.179 -12.583 1.00 98.12 289 PHE A CA 1
ATOM 2326 C C . PHE A 1 289 ? 1.111 -2.015 -12.670 1.00 98.12 289 PHE A C 1
ATOM 2328 O O . PHE A 1 289 ? 0.947 -1.132 -13.503 1.00 98.12 289 PHE A O 1
ATOM 2335 N N . GLU A 1 290 ? 2.191 -2.040 -11.884 1.00 96.50 290 GLU A N 1
ATOM 2336 C CA . GLU A 1 290 ? 3.241 -1.014 -11.962 1.00 96.50 290 GLU A CA 1
ATOM 2337 C C . GLU A 1 290 ? 3.925 -0.954 -13.340 1.00 96.50 290 GLU A C 1
ATOM 2339 O O . GLU A 1 290 ? 4.334 0.123 -13.777 1.00 96.50 290 GLU A O 1
ATOM 2344 N N . ALA A 1 291 ? 4.024 -2.086 -14.043 1.00 97.94 291 ALA A N 1
ATOM 2345 C CA . ALA A 1 291 ? 4.505 -2.137 -15.420 1.00 97.94 291 ALA A CA 1
ATOM 2346 C C . ALA A 1 291 ? 3.518 -1.477 -16.399 1.00 97.94 291 ALA A C 1
ATOM 2348 O O . ALA A 1 291 ? 3.946 -0.699 -17.254 1.00 97.94 291 ALA A O 1
ATOM 2349 N N . LEU A 1 292 ? 2.206 -1.698 -16.230 1.00 98.44 292 LEU A N 1
ATOM 2350 C CA . LEU A 1 292 ? 1.178 -0.994 -17.008 1.00 98.44 292 LEU A CA 1
ATOM 2351 C C . LEU A 1 292 ? 1.261 0.521 -16.811 1.00 98.44 292 LEU A C 1
ATOM 2353 O O . LEU A 1 292 ? 1.202 1.260 -17.790 1.00 98.44 292 LEU A O 1
ATOM 2357 N N . LEU A 1 293 ? 1.488 0.990 -15.575 1.00 97.50 293 LEU A N 1
ATOM 2358 C CA . LEU A 1 293 ? 1.682 2.420 -15.285 1.00 97.50 293 LEU A CA 1
ATOM 2359 C C . LEU A 1 293 ? 2.850 3.035 -16.074 1.00 97.50 293 LEU A C 1
ATOM 2361 O O . LEU A 1 293 ? 2.865 4.240 -16.304 1.00 97.50 293 LEU A O 1
ATOM 2365 N N . ARG A 1 294 ? 3.819 2.217 -16.504 1.00 96.50 294 ARG A N 1
ATOM 2366 C CA . ARG A 1 294 ? 4.988 2.611 -17.310 1.00 96.50 294 ARG A CA 1
ATOM 2367 C C . ARG A 1 294 ? 4.779 2.448 -18.815 1.00 96.50 294 ARG A C 1
ATOM 2369 O O . ARG A 1 294 ? 5.714 2.687 -19.572 1.00 96.50 294 ARG A O 1
ATOM 2376 N N . GLY A 1 295 ? 3.591 2.028 -19.247 1.00 97.06 295 GLY A N 1
ATOM 2377 C CA . GLY A 1 295 ? 3.302 1.726 -20.648 1.00 97.06 295 GLY A CA 1
ATOM 2378 C C . GLY A 1 295 ? 3.986 0.455 -21.159 1.00 97.06 295 GLY A C 1
ATOM 2379 O O . GLY A 1 295 ? 4.131 0.289 -22.367 1.00 97.06 295 GLY A O 1
ATOM 2380 N N . ILE A 1 296 ? 4.430 -0.437 -20.267 1.00 98.56 296 ILE A N 1
ATOM 2381 C CA . ILE A 1 296 ? 5.057 -1.708 -20.646 1.00 98.56 296 ILE A CA 1
ATOM 2382 C C . ILE A 1 296 ? 3.955 -2.730 -20.936 1.00 98.56 296 ILE A C 1
ATOM 2384 O O . ILE A 1 296 ? 2.969 -2.806 -20.203 1.00 98.56 296 ILE A O 1
ATOM 2388 N N . LYS A 1 297 ? 4.128 -3.550 -21.980 1.00 98.69 297 LYS A N 1
ATOM 2389 C CA . LYS A 1 297 ? 3.202 -4.654 -22.271 1.00 98.69 297 LYS A CA 1
ATOM 2390 C C . LYS A 1 297 ? 3.235 -5.675 -21.132 1.00 98.69 297 LYS A C 1
ATOM 2392 O O . LYS A 1 297 ? 4.317 -6.058 -20.689 1.00 98.69 297 LYS A O 1
ATOM 2397 N N . VAL A 1 298 ? 2.077 -6.164 -20.691 1.00 98.88 298 VAL A N 1
ATOM 2398 C CA . VAL A 1 298 ? 1.988 -7.132 -19.586 1.00 98.88 298 VAL A CA 1
ATOM 2399 C C . VAL A 1 298 ? 1.191 -8.361 -20.001 1.00 98.88 298 VAL A C 1
ATOM 2401 O O . VAL A 1 298 ? 0.060 -8.230 -20.465 1.00 98.88 298 VAL A O 1
ATOM 2404 N N . THR A 1 299 ? 1.776 -9.542 -19.792 1.00 98.88 299 THR A N 1
ATOM 2405 C CA . THR A 1 299 ? 1.084 -10.834 -19.845 1.00 98.88 299 THR A CA 1
ATOM 2406 C C . THR A 1 299 ? 0.838 -11.340 -18.424 1.00 98.88 299 THR A C 1
ATOM 2408 O O . THR A 1 299 ? 1.764 -11.423 -17.612 1.00 98.88 299 THR A O 1
ATOM 2411 N N . THR A 1 300 ? -0.415 -11.676 -18.124 1.00 98.62 300 THR A N 1
ATOM 2412 C CA . THR A 1 300 ? -0.864 -12.211 -16.832 1.00 98.62 300 THR A CA 1
ATOM 2413 C C . THR A 1 300 ? -1.256 -13.677 -16.979 1.00 98.62 300 THR A C 1
ATOM 2415 O O . THR A 1 300 ? -2.035 -14.033 -17.864 1.00 98.62 300 THR A O 1
ATOM 2418 N N . LEU A 1 301 ? -0.679 -14.540 -16.139 1.00 98.31 301 LEU A N 1
ATOM 2419 C CA . LEU A 1 301 ? -0.971 -15.976 -16.153 1.00 98.31 301 LEU A CA 1
ATOM 2420 C C . LEU A 1 301 ? -2.070 -16.368 -15.161 1.00 98.31 301 LEU A C 1
ATOM 2422 O O . LEU A 1 301 ? -2.752 -17.361 -15.395 1.00 98.31 301 LEU A O 1
ATOM 2426 N N . GLY A 1 302 ? -2.229 -15.605 -14.079 1.00 97.75 302 GLY A N 1
ATOM 2427 C CA . GLY A 1 302 ? -3.411 -15.651 -13.223 1.00 97.75 302 GLY A CA 1
ATOM 2428 C C . GLY A 1 302 ? -4.340 -14.472 -13.512 1.00 97.75 302 GLY A C 1
ATOM 2429 O O . GLY A 1 302 ? -4.159 -13.743 -14.485 1.00 97.75 302 GLY A O 1
ATOM 2430 N N . CYS A 1 303 ? -5.308 -14.242 -12.627 1.00 98.00 303 CYS A N 1
ATOM 2431 C CA . CYS A 1 303 ? -6.310 -13.185 -12.754 1.00 98.00 303 CYS A CA 1
ATOM 2432 C C . CYS A 1 303 ? -6.169 -12.101 -11.660 1.00 98.00 303 CYS A C 1
ATOM 2434 O O . CYS A 1 303 ? -7.041 -11.958 -10.795 1.00 98.00 303 CYS A O 1
ATOM 2436 N N . PRO A 1 304 ? -5.087 -11.292 -11.656 1.00 98.00 304 PRO A N 1
ATOM 2437 C CA . PRO A 1 304 ? -4.968 -10.178 -10.714 1.00 98.00 304 PRO A CA 1
ATOM 2438 C C . PRO A 1 304 ? -6.044 -9.119 -10.977 1.00 98.00 304 PRO A C 1
ATOM 2440 O O . PRO A 1 304 ? -6.600 -9.069 -12.074 1.00 98.00 304 PRO A O 1
ATOM 2443 N N . PHE A 1 305 ? -6.306 -8.226 -10.018 1.00 98.00 305 PHE A N 1
ATOM 2444 C CA . PHE A 1 305 ? -7.386 -7.225 -10.113 1.00 98.00 305 PHE A CA 1
ATOM 2445 C C . PHE A 1 305 ? -7.347 -6.347 -11.382 1.00 98.00 305 PHE A C 1
ATOM 2447 O O . PHE A 1 305 ? -8.385 -5.860 -11.822 1.00 98.00 305 PHE A O 1
ATOM 2454 N N . TYR A 1 306 ? -6.158 -6.147 -11.960 1.00 98.38 306 TYR A N 1
ATOM 2455 C CA . TYR A 1 306 ? -5.914 -5.292 -13.126 1.00 98.38 306 TYR A CA 1
ATOM 2456 C C . TYR A 1 306 ? -6.007 -6.014 -14.483 1.00 98.38 306 TYR A C 1
ATOM 2458 O O . TYR A 1 306 ? -5.867 -5.360 -15.512 1.00 98.38 306 TYR A O 1
ATOM 2466 N N . SER A 1 307 ? -6.238 -7.330 -14.502 1.00 98.12 307 SER A N 1
ATOM 2467 C CA . SER A 1 307 ? -6.501 -8.090 -15.740 1.00 98.12 307 SER A CA 1
ATOM 2468 C C . SER A 1 307 ? -7.984 -8.041 -16.134 1.00 98.12 307 SER A C 1
ATOM 2470 O O . SER A 1 307 ? -8.829 -7.680 -15.321 1.00 98.12 307 SER A O 1
ATOM 2472 N N . GLY A 1 308 ? -8.341 -8.407 -17.357 1.00 97.62 308 GLY A N 1
ATOM 2473 C CA . GLY A 1 308 ? -9.723 -8.500 -17.843 1.00 97.62 308 GLY A CA 1
ATOM 2474 C C . GLY A 1 308 ? -10.343 -7.167 -18.259 1.00 97.62 308 GLY A C 1
ATOM 2475 O O . GLY A 1 308 ? -11.537 -7.112 -18.525 1.00 97.62 308 GLY A O 1
ATOM 2476 N N . TRP A 1 309 ? -9.556 -6.088 -18.305 1.00 98.25 309 TRP A N 1
ATOM 2477 C CA . TRP A 1 309 ? -10.033 -4.734 -18.628 1.00 98.25 309 TRP A CA 1
ATOM 2478 C C . TRP A 1 309 ? -9.544 -4.220 -19.992 1.00 98.25 309 TRP A C 1
ATOM 2480 O O . TRP A 1 309 ? -9.711 -3.042 -20.303 1.00 98.25 309 TRP A O 1
ATOM 2490 N N . GLY A 1 310 ? -8.907 -5.080 -20.796 1.00 97.69 310 GLY A N 1
ATOM 2491 C CA . GLY A 1 310 ? -8.327 -4.726 -22.100 1.00 97.69 310 GLY A CA 1
ATOM 2492 C C . GLY A 1 310 ? -6.931 -4.087 -22.041 1.00 97.69 310 GLY A C 1
ATOM 2493 O O . GLY A 1 310 ? -6.452 -3.581 -23.051 1.00 97.69 310 GLY A O 1
ATOM 2494 N N . LEU A 1 311 ? -6.276 -4.106 -20.874 1.00 98.38 311 LEU A N 1
ATOM 2495 C CA . LEU A 1 311 ? -4.931 -3.543 -20.663 1.00 98.38 311 LEU A CA 1
ATOM 2496 C C . LEU A 1 311 ? -3.819 -4.607 -20.634 1.00 98.38 311 LEU A C 1
ATOM 2498 O O . LEU A 1 311 ? -2.640 -4.260 -20.670 1.00 98.38 311 LEU A O 1
ATOM 2502 N N . THR A 1 312 ? -4.172 -5.891 -20.565 1.00 98.56 312 THR A N 1
ATOM 2503 C CA . THR A 1 312 ? -3.239 -7.019 -20.417 1.00 98.56 312 THR A CA 1
ATOM 2504 C C . THR A 1 312 ? -3.476 -8.099 -21.468 1.00 98.56 312 THR A C 1
ATOM 2506 O O . THR A 1 312 ? -4.586 -8.257 -21.961 1.00 98.56 312 THR A O 1
ATOM 2509 N N . ASP A 1 313 ? -2.431 -8.866 -21.782 1.00 98.50 313 ASP A N 1
ATOM 2510 C CA . ASP A 1 313 ? -2.549 -10.182 -22.424 1.00 98.50 313 ASP A CA 1
ATOM 2511 C C . ASP A 1 313 ? -2.804 -11.235 -21.330 1.00 98.50 313 ASP A C 1
ATOM 2513 O O . ASP A 1 313 ? -2.066 -11.311 -20.347 1.00 98.50 313 ASP A O 1
ATOM 2517 N N . GLU A 1 314 ? -3.879 -12.008 -21.438 1.00 97.19 314 GLU A N 1
ATOM 2518 C CA . GLU A 1 314 ? -4.443 -12.788 -20.330 1.00 97.19 314 GLU A CA 1
ATOM 2519 C C . GLU A 1 314 ? -4.483 -14.269 -20.666 1.00 97.19 314 GLU A C 1
ATOM 2521 O O . GLU A 1 314 ? -5.060 -14.672 -21.673 1.00 97.19 314 GLU A O 1
ATOM 2526 N N . ARG A 1 315 ? -3.900 -15.103 -19.799 1.00 97.44 315 ARG A N 1
ATOM 2527 C CA . ARG A 1 315 ? -3.955 -16.571 -19.949 1.00 97.44 315 ARG A CA 1
ATOM 2528 C C . ARG A 1 315 ? -5.027 -17.222 -19.091 1.00 97.44 315 ARG A C 1
ATOM 2530 O O . ARG A 1 315 ? -5.306 -18.403 -19.270 1.00 97.44 315 ARG A O 1
ATOM 2537 N N . GLN A 1 316 ? -5.641 -16.433 -18.216 1.00 96.56 316 GLN A N 1
ATOM 2538 C CA . GLN A 1 316 ? -6.832 -16.780 -17.464 1.00 96.56 316 GLN A CA 1
ATOM 2539 C C . GLN A 1 316 ? -7.865 -15.664 -17.641 1.00 96.56 316 GLN A C 1
ATOM 2541 O O . GLN A 1 316 ? -7.677 -14.545 -17.166 1.00 96.56 316 GLN A O 1
ATOM 2546 N N . SER A 1 317 ? -8.968 -15.976 -18.318 1.00 93.56 317 SER A N 1
ATOM 2547 C CA . SER A 1 317 ? -10.073 -15.039 -18.534 1.00 93.56 317 SER A CA 1
ATOM 2548 C C . SER A 1 317 ? -10.936 -14.864 -17.282 1.00 93.56 317 SER A C 1
ATOM 2550 O O . SER A 1 317 ? -11.085 -15.795 -16.489 1.00 93.56 317 SER A O 1
ATOM 2552 N N . ASN A 1 318 ? -11.606 -13.716 -17.155 1.00 95.75 318 ASN A N 1
ATOM 2553 C CA . ASN A 1 318 ? -12.628 -13.485 -16.134 1.00 95.75 318 ASN A CA 1
ATOM 2554 C C . ASN A 1 318 ? -13.890 -12.875 -16.752 1.00 95.75 318 ASN A C 1
ATOM 2556 O O . ASN A 1 318 ? -13.936 -11.686 -17.051 1.00 95.75 318 ASN A O 1
ATOM 2560 N N . SER A 1 319 ? -14.941 -13.686 -16.882 1.00 95.56 319 SER A N 1
ATOM 2561 C CA . SER A 1 319 ? -16.211 -13.310 -17.520 1.00 95.56 319 SER A CA 1
ATOM 2562 C C . SER A 1 319 ? -17.065 -12.310 -16.727 1.00 95.56 319 SER A C 1
ATOM 2564 O O . SER A 1 319 ? -18.176 -11.993 -17.141 1.00 95.56 319 SER A O 1
ATOM 2566 N N . ARG A 1 320 ? -16.613 -11.862 -15.549 1.00 96.88 320 ARG A N 1
ATOM 2567 C CA . ARG A 1 320 ? -17.307 -10.845 -14.739 1.00 96.88 320 ARG A CA 1
ATOM 2568 C C . ARG A 1 320 ? -16.784 -9.432 -14.997 1.00 96.88 320 ARG A C 1
ATOM 2570 O O . ARG A 1 320 ? -17.407 -8.464 -14.560 1.00 96.88 320 ARG A O 1
ATOM 2577 N N . ARG A 1 321 ? -15.639 -9.301 -15.672 1.00 96.81 321 ARG A N 1
ATOM 2578 C CA . ARG A 1 321 ? -15.022 -8.018 -16.029 1.00 96.81 321 ARG A CA 1
ATOM 2579 C C . ARG A 1 321 ? -15.452 -7.672 -17.446 1.00 96.81 321 ARG A C 1
ATOM 2581 O O . ARG A 1 321 ? -14.871 -8.127 -18.420 1.00 96.81 321 ARG A O 1
ATOM 2588 N N . ASN A 1 322 ? -16.539 -6.913 -17.539 1.00 92.25 322 ASN A N 1
ATOM 2589 C CA . ASN A 1 322 ? -17.300 -6.741 -18.780 1.00 92.25 322 ASN A CA 1
ATOM 2590 C C . ASN A 1 322 ? -17.102 -5.354 -19.400 1.00 92.25 322 ASN A C 1
ATOM 2592 O O . ASN A 1 322 ? -17.970 -4.851 -20.113 1.00 92.25 322 ASN A O 1
ATOM 2596 N N . ARG A 1 323 ? -15.975 -4.706 -19.093 1.00 95.69 323 ARG A N 1
ATOM 2597 C CA . ARG A 1 323 ? -15.682 -3.334 -19.501 1.00 95.69 323 ARG A CA 1
ATOM 2598 C C . ARG A 1 323 ? -14.248 -3.213 -19.991 1.00 95.69 323 ARG A C 1
ATOM 2600 O O . ARG A 1 323 ? -13.339 -3.813 -19.431 1.00 95.69 323 ARG A O 1
ATOM 2607 N N . THR A 1 324 ? -14.040 -2.369 -20.993 1.00 97.50 324 THR A N 1
ATOM 2608 C CA . THR A 1 324 ? -12.704 -1.890 -21.356 1.00 97.50 324 THR A CA 1
ATOM 2609 C C . THR A 1 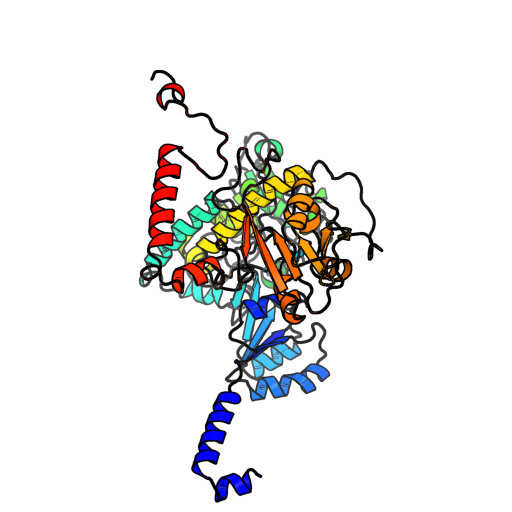324 ? -12.417 -0.598 -20.600 1.00 97.50 324 THR A C 1
ATOM 2611 O O . THR A 1 324 ? -13.226 0.332 -20.644 1.00 97.50 324 THR A O 1
ATOM 2614 N N . LEU A 1 325 ? -11.286 -0.540 -19.899 1.00 98.31 325 LEU A N 1
ATOM 2615 C CA . LEU A 1 325 ? -10.862 0.631 -19.130 1.00 98.31 325 LEU A CA 1
ATOM 2616 C C . LEU A 1 325 ? -9.592 1.235 -19.718 1.00 98.31 325 LEU A C 1
ATOM 2618 O O . LEU A 1 325 ? -8.717 0.519 -20.202 1.00 98.31 325 LEU A O 1
ATOM 2622 N N . THR A 1 326 ? -9.455 2.555 -19.608 1.00 98.50 326 THR A N 1
ATOM 2623 C CA . THR A 1 326 ? -8.141 3.186 -19.775 1.00 98.50 326 THR A CA 1
ATOM 2624 C C . THR A 1 326 ? -7.282 2.963 -18.531 1.00 98.50 326 THR A C 1
ATOM 2626 O O . THR A 1 326 ? -7.781 2.669 -17.439 1.00 98.50 326 THR A O 1
ATOM 2629 N N . LEU A 1 327 ? -5.971 3.145 -18.678 1.00 98.44 327 LEU A N 1
ATOM 2630 C CA . LEU A 1 327 ? -5.027 3.032 -17.570 1.00 98.44 327 LEU A CA 1
ATOM 2631 C C . LEU A 1 327 ? -5.357 4.011 -16.430 1.00 98.44 327 LEU A C 1
ATOM 2633 O O . LEU A 1 327 ? -5.315 3.641 -15.259 1.00 98.44 327 LEU A O 1
ATOM 2637 N N . GLU A 1 328 ? -5.742 5.242 -16.770 1.00 98.50 328 GLU A N 1
ATOM 2638 C CA . GLU A 1 328 ? -6.140 6.275 -15.813 1.00 98.50 328 GLU A CA 1
ATOM 2639 C C . GLU A 1 328 ? -7.426 5.914 -15.076 1.00 98.50 328 GLU A C 1
ATOM 2641 O O . GLU A 1 328 ? -7.534 6.194 -13.889 1.00 98.50 328 GLU A O 1
ATOM 2646 N N . GLN A 1 329 ? -8.394 5.288 -15.748 1.00 98.62 329 GLN A N 1
ATOM 2647 C CA . GLN A 1 329 ? -9.641 4.846 -15.120 1.00 98.62 329 GLN A CA 1
ATOM 2648 C C . GLN A 1 329 ? -9.389 3.726 -14.109 1.00 98.62 329 GLN A C 1
ATOM 2650 O O . GLN A 1 329 ? -9.885 3.777 -12.980 1.00 98.62 329 GLN A O 1
ATOM 2655 N N . LEU A 1 330 ? -8.569 2.743 -14.489 1.00 98.62 330 LEU A N 1
ATOM 2656 C CA . LEU A 1 330 ? -8.163 1.672 -13.588 1.00 98.62 330 LEU A CA 1
ATOM 2657 C C . LEU A 1 330 ? -7.376 2.232 -12.392 1.00 98.62 330 LEU A C 1
ATOM 2659 O O . LEU A 1 330 ? -7.650 1.857 -11.250 1.00 98.62 330 LEU A O 1
ATOM 2663 N N . PHE A 1 331 ? -6.453 3.171 -12.623 1.00 98.56 331 PHE A N 1
ATOM 2664 C CA . PHE A 1 331 ? -5.707 3.853 -11.562 1.00 98.56 331 PHE A CA 1
ATOM 2665 C C . PHE A 1 331 ? -6.608 4.693 -10.649 1.00 98.56 331 PHE A C 1
ATOM 2667 O O . PHE A 1 331 ? -6.499 4.593 -9.432 1.00 98.56 331 PHE A O 1
ATOM 2674 N N . ALA A 1 332 ? -7.525 5.483 -11.209 1.00 98.44 332 ALA A N 1
ATOM 2675 C CA . ALA A 1 332 ? -8.454 6.323 -10.460 1.00 98.44 332 ALA A CA 1
ATOM 2676 C C . ALA A 1 332 ? -9.210 5.509 -9.406 1.00 98.44 332 ALA A C 1
ATOM 2678 O O . ALA A 1 332 ? -9.221 5.854 -8.227 1.00 98.44 332 ALA A O 1
ATOM 2679 N N . VAL A 1 333 ? -9.790 4.378 -9.806 1.00 98.44 333 VAL A N 1
ATOM 2680 C CA . VAL A 1 333 ? -10.522 3.534 -8.861 1.00 98.44 333 VAL A CA 1
ATOM 2681 C C . VAL A 1 333 ? -9.567 2.844 -7.889 1.00 98.44 333 VAL A C 1
ATOM 2683 O O . VAL A 1 333 ? -9.785 2.897 -6.679 1.00 98.44 333 VAL A O 1
ATOM 2686 N N . SER A 1 334 ? -8.499 2.220 -8.389 1.00 97.50 334 SER A N 1
ATOM 2687 C CA . SER A 1 334 ? -7.624 1.393 -7.550 1.00 97.50 334 SER A CA 1
ATOM 2688 C C . SER A 1 334 ? -6.746 2.193 -6.584 1.00 97.50 334 SER A C 1
ATOM 2690 O O . SER A 1 334 ? -6.430 1.673 -5.525 1.00 97.50 334 SER A O 1
ATOM 2692 N N . TYR A 1 335 ? -6.370 3.438 -6.887 1.00 97.25 335 TYR A N 1
ATOM 2693 C CA . TYR A 1 335 ? -5.465 4.245 -6.056 1.00 97.25 335 TYR A CA 1
ATOM 2694 C C . TYR A 1 335 ? -6.127 5.482 -5.439 1.00 97.25 335 TYR A C 1
ATOM 2696 O O . TYR A 1 335 ? -5.586 6.013 -4.480 1.00 97.25 335 TYR A O 1
ATOM 2704 N N . LEU A 1 336 ? -7.273 5.962 -5.934 1.00 96.50 336 LEU A N 1
ATOM 2705 C CA . LEU A 1 336 ? -7.902 7.180 -5.392 1.00 96.50 336 LEU A CA 1
ATOM 2706 C C . LEU A 1 336 ? -9.254 6.919 -4.714 1.00 96.50 336 LEU A C 1
ATOM 2708 O O . LEU A 1 336 ? -9.626 7.662 -3.811 1.00 96.50 336 LEU A O 1
ATOM 2712 N N . VAL A 1 337 ? -9.984 5.874 -5.122 1.00 97.38 337 VAL A N 1
ATOM 2713 C CA . VAL A 1 337 ? -11.337 5.583 -4.604 1.00 97.38 337 VAL A CA 1
ATOM 2714 C C . VAL A 1 337 ? -11.344 4.422 -3.614 1.00 97.38 337 VAL A C 1
ATOM 2716 O O . VAL A 1 337 ? -11.935 4.521 -2.544 1.00 97.38 337 VAL A O 1
ATOM 2719 N N . TYR A 1 338 ? -10.737 3.301 -3.994 1.00 97.56 338 TYR A N 1
ATOM 2720 C CA . TYR A 1 338 ? -10.843 2.040 -3.266 1.00 97.56 338 TYR A CA 1
ATOM 2721 C C . TYR A 1 338 ? -10.033 1.998 -1.953 1.00 97.56 338 TYR A C 1
ATOM 2723 O O . TYR A 1 338 ? -10.582 1.593 -0.924 1.00 97.56 338 TYR A O 1
ATOM 2731 N N . PRO A 1 339 ? -8.742 2.384 -1.931 1.00 96.31 339 PRO A N 1
ATOM 2732 C CA . PRO A 1 339 ? -7.958 2.392 -0.706 1.00 96.31 339 PRO A CA 1
ATOM 2733 C C . PRO A 1 339 ? -8.217 3.641 0.139 1.00 96.31 339 PRO A C 1
ATOM 2735 O O . PRO A 1 339 ? -8.595 4.706 -0.339 1.00 96.31 339 PRO A O 1
ATOM 2738 N N . THR A 1 340 ? -7.922 3.508 1.425 1.00 94.94 340 THR A N 1
ATOM 2739 C CA . THR A 1 340 ? -7.868 4.609 2.390 1.00 94.94 340 THR A CA 1
ATOM 2740 C C . THR A 1 340 ? -6.423 4.862 2.790 1.00 94.94 340 THR A C 1
ATOM 2742 O O . THR A 1 340 ? -5.640 3.917 2.896 1.00 94.94 340 THR A O 1
ATOM 2745 N N . TYR A 1 341 ? -6.063 6.126 2.995 1.00 93.25 341 TYR A N 1
ATOM 2746 C CA . TYR A 1 341 ? -4.691 6.559 3.248 1.00 93.25 341 TYR A CA 1
ATOM 2747 C C . TYR A 1 341 ? -4.564 7.222 4.613 1.00 93.25 341 TYR A C 1
ATOM 2749 O O . TYR A 1 341 ? -5.450 7.968 5.032 1.00 93.25 341 TYR A O 1
ATOM 2757 N N . TYR A 1 342 ? -3.452 6.943 5.291 1.00 88.19 342 TYR A N 1
ATOM 2758 C CA . TYR A 1 342 ? -3.216 7.349 6.669 1.00 88.19 342 TYR A CA 1
ATOM 2759 C C . TYR A 1 342 ? -1.789 7.831 6.887 1.00 88.19 342 TYR A C 1
ATOM 2761 O O . TYR A 1 342 ? -0.819 7.253 6.386 1.00 88.19 342 TYR A O 1
ATOM 2769 N N . ASN A 1 343 ? -1.643 8.830 7.748 1.00 82.62 343 ASN A N 1
ATOM 2770 C CA . ASN A 1 343 ? -0.359 9.151 8.338 1.00 82.62 343 ASN A CA 1
ATOM 2771 C C . ASN A 1 343 ? 0.020 8.047 9.337 1.00 82.62 343 ASN A C 1
ATOM 2773 O O . ASN A 1 343 ? -0.662 7.827 10.338 1.00 82.62 343 ASN A O 1
ATOM 2777 N N . SER A 1 344 ? 1.137 7.351 9.109 1.00 75.12 344 SER A N 1
ATOM 2778 C CA . SER A 1 344 ? 1.582 6.258 9.988 1.00 75.12 344 SER A CA 1
ATOM 2779 C C . SER A 1 344 ? 2.000 6.694 11.396 1.00 75.12 344 SER A C 1
ATOM 2781 O O . SER A 1 344 ? 2.254 5.827 12.230 1.00 75.12 344 SER A O 1
ATOM 2783 N N . THR A 1 345 ? 2.098 8.001 11.652 1.00 73.38 345 THR A N 1
ATOM 2784 C CA . THR A 1 345 ? 2.520 8.580 12.935 1.00 73.38 345 THR A CA 1
ATOM 2785 C C . THR A 1 345 ? 1.348 9.159 13.718 1.00 73.38 345 THR A C 1
ATOM 2787 O O . THR A 1 345 ? 1.277 8.936 14.920 1.00 73.38 345 THR A O 1
ATOM 2790 N N . THR A 1 346 ? 0.456 9.902 13.057 1.00 74.62 346 THR A N 1
ATOM 2791 C CA . THR A 1 346 ? -0.669 10.596 13.713 1.00 74.62 346 THR A CA 1
ATOM 2792 C C . THR A 1 346 ? -1.986 9.831 13.588 1.00 74.62 346 THR A C 1
ATOM 2794 O O . THR A 1 346 ? -2.843 9.923 14.458 1.00 74.62 346 THR A O 1
ATOM 2797 N N . GLY A 1 347 ? -2.129 9.031 12.528 1.00 79.50 347 GLY A N 1
ATOM 2798 C CA . GLY A 1 347 ? -3.354 8.321 12.161 1.00 79.50 347 GLY A CA 1
ATOM 2799 C C . GLY A 1 347 ? -4.370 9.144 11.392 1.00 79.50 347 GLY A C 1
ATOM 2800 O O . GLY A 1 347 ? -5.405 8.593 11.023 1.00 79.50 347 GLY A O 1
ATOM 2801 N N . ASP A 1 348 ? -4.062 10.408 11.104 1.00 81.38 348 ASP A N 1
ATOM 2802 C CA . ASP A 1 348 ? -4.914 11.261 10.283 1.00 81.38 348 ASP A CA 1
ATOM 2803 C C . ASP A 1 348 ? -5.083 10.673 8.886 1.00 81.38 348 ASP A C 1
ATOM 2805 O O . ASP A 1 348 ? -4.167 10.038 8.344 1.00 81.38 348 ASP A O 1
ATOM 2809 N N . ARG A 1 349 ? -6.254 10.910 8.288 1.00 88.50 349 ARG A N 1
ATOM 2810 C CA . ARG A 1 349 ? -6.473 10.582 6.882 1.00 88.50 349 ARG A CA 1
ATOM 2811 C C . ARG A 1 349 ? -5.670 11.517 5.994 1.00 88.50 349 ARG A C 1
ATOM 2813 O O . ARG A 1 349 ? -5.618 12.715 6.243 1.00 88.50 349 ARG A O 1
ATOM 2820 N N . LEU A 1 350 ? -5.093 10.944 4.948 1.00 87.62 350 LEU A N 1
ATOM 2821 C CA . LEU A 1 350 ? -4.316 11.659 3.943 1.00 87.62 350 LEU A CA 1
ATOM 2822 C C . LEU A 1 350 ? -4.895 11.429 2.546 1.00 87.62 350 LEU A C 1
ATOM 2824 O O . LEU A 1 350 ? -5.663 10.490 2.325 1.00 87.62 350 LEU A O 1
ATOM 2828 N N . GLY A 1 351 ? -4.489 12.270 1.602 1.00 87.75 351 GLY A N 1
ATOM 2829 C CA . GLY A 1 351 ? -4.578 12.008 0.173 1.00 87.75 351 GLY A CA 1
ATOM 2830 C C . GLY A 1 351 ? -3.509 11.021 -0.304 1.00 87.75 351 GLY A C 1
ATOM 2831 O O . GLY A 1 351 ? -2.482 10.789 0.343 1.00 87.75 351 GLY A O 1
ATOM 2832 N N . PHE A 1 352 ? -3.749 10.434 -1.472 1.00 91.88 352 PHE A N 1
ATOM 2833 C CA . PHE A 1 352 ? -2.807 9.530 -2.132 1.00 91.88 352 PHE A CA 1
ATOM 2834 C C . PHE A 1 352 ? -1.438 10.197 -2.377 1.00 91.88 352 PHE A C 1
ATOM 2836 O O . PHE A 1 352 ? -0.383 9.644 -2.067 1.00 91.88 352 PHE A O 1
ATOM 2843 N N . ASP A 1 353 ? -1.468 11.407 -2.916 1.00 86.94 353 ASP A N 1
ATOM 2844 C CA . ASP A 1 353 ? -0.336 12.259 -3.256 1.00 86.94 353 ASP A CA 1
ATOM 2845 C C . ASP A 1 353 ? 0.500 12.645 -2.028 1.00 86.94 353 ASP A C 1
ATOM 2847 O O . ASP A 1 353 ? 1.732 12.555 -2.068 1.00 86.94 353 ASP A O 1
ATOM 2851 N N . GLU A 1 354 ? -0.150 12.959 -0.905 1.00 85.06 354 GLU A N 1
ATOM 2852 C CA . GLU A 1 354 ? 0.524 13.207 0.375 1.00 85.06 354 GLU A CA 1
ATOM 2853 C C . GLU A 1 354 ? 1.279 11.964 0.866 1.00 85.06 354 GLU A C 1
ATOM 2855 O O . GLU A 1 354 ? 2.441 12.056 1.277 1.00 85.06 354 GLU A O 1
ATOM 2860 N N . VAL A 1 355 ? 0.661 10.779 0.778 1.00 86.19 355 VAL A N 1
ATOM 2861 C CA . VAL A 1 355 ? 1.312 9.516 1.158 1.00 86.19 355 VAL A CA 1
ATOM 2862 C C . VAL A 1 355 ? 2.510 9.215 0.263 1.00 86.19 355 VAL A C 1
ATOM 2864 O O . VAL A 1 355 ? 3.578 8.866 0.775 1.00 86.19 355 VAL A O 1
ATOM 2867 N N . VAL A 1 356 ? 2.383 9.383 -1.057 1.00 84.81 356 VAL A N 1
ATOM 2868 C CA . VAL A 1 356 ? 3.507 9.183 -1.985 1.00 84.81 356 VAL A CA 1
ATOM 2869 C C . VAL A 1 356 ? 4.648 10.151 -1.674 1.00 84.81 356 VAL A C 1
ATOM 2871 O O . VAL A 1 356 ? 5.809 9.734 -1.628 1.00 84.81 356 VAL A O 1
ATOM 2874 N N . TRP A 1 357 ? 4.345 11.420 -1.388 1.00 78.81 357 TRP A N 1
ATOM 2875 C CA . TRP A 1 357 ? 5.354 12.407 -1.010 1.00 78.81 357 TRP A CA 1
ATOM 2876 C C . TRP A 1 357 ? 6.070 12.042 0.298 1.00 78.81 357 TRP A C 1
ATOM 2878 O O . TRP A 1 357 ? 7.305 12.064 0.354 1.00 78.81 357 TRP A O 1
ATOM 2888 N N . LEU A 1 358 ? 5.324 11.644 1.333 1.00 76.50 358 LEU A N 1
ATOM 2889 C CA . LEU A 1 358 ? 5.879 11.227 2.624 1.00 76.50 358 LEU A CA 1
ATOM 2890 C C . LEU A 1 358 ? 6.782 9.997 2.493 1.00 76.50 358 LEU A C 1
ATOM 2892 O O . LEU A 1 358 ? 7.870 9.965 3.082 1.00 76.50 358 LEU A O 1
ATOM 2896 N N . ILE A 1 359 ? 6.367 9.007 1.699 1.00 77.81 359 ILE A N 1
ATOM 2897 C CA . ILE A 1 359 ? 7.172 7.816 1.412 1.00 77.81 359 ILE A CA 1
ATOM 2898 C C . ILE A 1 359 ? 8.447 8.210 0.672 1.00 77.81 359 ILE A C 1
ATOM 2900 O O . ILE A 1 359 ? 9.531 7.814 1.097 1.00 77.81 359 ILE A O 1
ATOM 2904 N N . ASN A 1 360 ? 8.348 9.025 -0.379 1.00 75.19 360 ASN A N 1
ATOM 2905 C CA . ASN A 1 360 ? 9.504 9.453 -1.164 1.00 75.19 360 ASN A CA 1
ATOM 2906 C C . ASN A 1 360 ? 10.532 10.221 -0.309 1.00 75.19 360 ASN A C 1
ATOM 2908 O O . ASN A 1 360 ? 11.721 9.896 -0.306 1.00 75.19 360 ASN A O 1
ATOM 2912 N N . LYS A 1 361 ? 10.075 11.187 0.500 1.00 68.38 361 LYS A N 1
ATOM 2913 C CA . LYS A 1 361 ? 10.933 11.951 1.425 1.00 68.38 361 LYS A CA 1
ATOM 2914 C C . LYS A 1 361 ? 11.625 11.036 2.440 1.00 68.38 361 LYS A C 1
ATOM 2916 O O . LYS A 1 361 ? 12.811 11.188 2.733 1.00 68.38 361 LYS A O 1
ATOM 2921 N N . SER A 1 362 ? 10.893 10.058 2.959 1.00 66.81 362 SER A N 1
ATOM 2922 C CA . SER A 1 362 ? 11.405 9.106 3.945 1.00 66.81 362 SER A CA 1
ATOM 2923 C C . SER A 1 362 ? 12.368 8.079 3.328 1.00 66.81 362 SER A C 1
ATOM 2925 O O . SER A 1 362 ? 13.341 7.683 3.975 1.00 66.81 362 SER A O 1
ATOM 2927 N N . ALA A 1 363 ? 12.163 7.687 2.067 1.00 60.69 363 ALA A N 1
ATOM 2928 C CA . ALA A 1 363 ? 13.068 6.826 1.307 1.00 60.69 363 ALA A CA 1
ATOM 2929 C C . ALA A 1 363 ? 14.392 7.540 0.975 1.00 60.69 363 ALA A C 1
ATOM 2931 O O . ALA A 1 363 ? 15.460 6.965 1.194 1.00 60.69 363 ALA A O 1
ATOM 2932 N N . ALA A 1 364 ? 14.347 8.815 0.568 1.00 54.12 364 ALA A N 1
ATOM 2933 C CA . ALA A 1 364 ? 15.542 9.639 0.341 1.00 54.12 364 ALA A CA 1
ATOM 2934 C C . ALA A 1 364 ? 16.406 9.773 1.612 1.00 54.12 364 ALA A C 1
ATOM 2936 O O . ALA A 1 364 ? 17.627 9.608 1.569 1.00 54.12 364 ALA A O 1
ATOM 2937 N N . ASN A 1 365 ? 15.764 9.965 2.768 1.00 46.81 365 ASN A N 1
ATOM 2938 C CA . ASN A 1 365 ? 16.434 10.001 4.072 1.00 46.81 365 ASN A CA 1
ATOM 2939 C C . ASN A 1 365 ? 16.946 8.623 4.529 1.00 46.81 365 ASN A C 1
ATOM 2941 O O . ASN A 1 365 ? 17.911 8.535 5.284 1.00 46.81 365 ASN A O 1
ATOM 2945 N N . SER A 1 366 ? 16.322 7.532 4.080 1.00 46.50 366 SER A N 1
ATOM 2946 C CA . SER A 1 366 ? 16.766 6.167 4.390 1.00 46.50 366 SER A CA 1
ATOM 2947 C C . SER A 1 366 ? 17.970 5.752 3.535 1.00 46.50 366 SER A C 1
ATOM 2949 O O . SER A 1 366 ? 18.872 5.078 4.031 1.00 46.50 366 SER A O 1
ATOM 2951 N N . ALA A 1 367 ? 18.037 6.190 2.273 1.00 41.62 367 ALA A N 1
ATOM 2952 C CA . ALA A 1 367 ? 19.135 5.888 1.354 1.00 41.62 367 ALA A CA 1
ATOM 2953 C C . ALA A 1 367 ? 20.489 6.451 1.832 1.00 41.62 367 ALA A C 1
ATOM 2955 O O . ALA A 1 367 ? 21.504 5.749 1.746 1.00 41.62 367 ALA A O 1
ATOM 2956 N N . SER A 1 368 ? 20.496 7.656 2.416 1.00 33.78 368 SER A N 1
ATOM 2957 C CA . SER A 1 368 ? 21.687 8.272 3.024 1.00 33.78 368 SER A CA 1
ATOM 2958 C C . SER A 1 368 ? 22.164 7.514 4.272 1.00 33.78 368 SER A C 1
ATOM 2960 O O . SER A 1 368 ? 23.363 7.314 4.470 1.00 33.78 368 SER A O 1
ATOM 2962 N N . VAL A 1 369 ? 21.237 6.971 5.068 1.00 35.28 369 VAL A N 1
ATOM 2963 C CA . VAL A 1 369 ? 21.546 6.154 6.256 1.00 35.28 369 VAL A CA 1
ATOM 2964 C C . VAL A 1 369 ? 22.030 4.743 5.882 1.00 35.28 369 VAL A C 1
ATOM 2966 O O . VAL A 1 369 ? 22.905 4.190 6.551 1.00 35.28 369 VAL A O 1
ATOM 2969 N N . ILE A 1 370 ? 21.522 4.145 4.797 1.00 38.28 370 ILE A N 1
ATOM 2970 C CA . ILE A 1 370 ? 21.967 2.822 4.316 1.00 38.28 370 ILE A CA 1
ATOM 2971 C C . ILE A 1 370 ? 23.394 2.890 3.739 1.00 38.28 370 ILE A C 1
ATOM 2973 O O . ILE A 1 370 ? 24.144 1.920 3.846 1.00 38.28 370 ILE A O 1
ATOM 2977 N N . GLN A 1 371 ? 23.818 4.027 3.172 1.00 33.41 371 GLN A N 1
ATOM 2978 C CA . GLN A 1 371 ? 25.204 4.247 2.729 1.00 33.41 371 GLN A CA 1
ATOM 2979 C C . GLN A 1 371 ? 26.202 4.278 3.898 1.00 33.41 371 GLN A C 1
ATOM 2981 O O . GLN A 1 371 ? 27.304 3.765 3.748 1.00 33.41 371 GLN A O 1
ATOM 2986 N N . ALA A 1 372 ? 25.781 4.731 5.083 1.00 33.84 372 ALA A N 1
ATOM 2987 C CA . ALA A 1 372 ? 26.572 4.626 6.311 1.00 33.84 372 ALA A CA 1
ATOM 2988 C C . ALA A 1 372 ? 26.552 3.214 6.943 1.00 33.84 372 ALA A C 1
ATOM 2990 O O . ALA A 1 372 ? 27.479 2.848 7.661 1.00 33.84 372 ALA A O 1
ATOM 2991 N N . LYS A 1 373 ? 25.511 2.402 6.685 1.00 34.22 373 LYS A N 1
ATOM 2992 C CA . LYS A 1 373 ? 25.365 1.041 7.247 1.00 34.22 373 LYS A CA 1
ATOM 2993 C C . LYS A 1 373 ? 26.037 -0.064 6.422 1.00 34.22 373 LYS A C 1
ATOM 2995 O O . LYS A 1 373 ? 26.414 -1.082 6.994 1.00 34.22 373 LYS A O 1
ATOM 3000 N N . GLN A 1 374 ? 26.203 0.104 5.107 1.00 31.62 374 GLN A N 1
ATOM 3001 C CA . GLN A 1 374 ? 26.876 -0.897 4.258 1.00 31.62 374 GLN A CA 1
ATOM 3002 C C . GLN A 1 374 ? 28.396 -0.962 4.480 1.00 31.62 374 GLN A C 1
ATOM 3004 O O . GLN A 1 374 ? 28.990 -2.004 4.230 1.00 31.62 374 GLN A O 1
ATOM 3009 N N . SER A 1 375 ? 28.997 0.079 5.058 1.00 31.25 375 SER A N 1
ATOM 3010 C CA . SER A 1 375 ? 30.396 0.087 5.514 1.00 31.25 375 SER A CA 1
ATOM 3011 C C . SER A 1 375 ? 30.612 -0.633 6.856 1.00 31.25 375 SER A C 1
ATOM 3013 O O . SER A 1 375 ? 31.739 -0.718 7.325 1.00 31.25 375 SER A O 1
ATOM 3015 N N . ALA A 1 376 ? 29.545 -1.128 7.496 1.00 35.22 376 ALA A N 1
ATOM 3016 C CA . ALA A 1 376 ? 29.571 -1.677 8.855 1.00 35.22 376 ALA A CA 1
ATOM 3017 C C . ALA A 1 376 ? 28.954 -3.086 8.956 1.00 35.22 376 ALA A C 1
ATOM 3019 O O . ALA A 1 376 ? 28.490 -3.480 10.024 1.00 35.22 376 ALA A O 1
ATOM 3020 N N . LYS A 1 377 ? 28.907 -3.842 7.849 1.00 29.69 377 LYS A N 1
ATOM 3021 C CA . LYS A 1 377 ? 28.333 -5.198 7.806 1.00 29.69 377 LYS A CA 1
ATOM 3022 C C . LYS A 1 377 ? 29.401 -6.265 7.541 1.00 29.69 377 LYS A C 1
ATOM 3024 O O . LYS A 1 377 ? 29.321 -7.015 6.578 1.00 29.69 377 LYS A O 1
ATOM 3029 N N . ALA A 1 378 ? 30.376 -6.324 8.438 1.00 28.48 378 ALA A N 1
ATOM 3030 C CA . ALA A 1 378 ? 31.002 -7.566 8.871 1.00 28.48 378 ALA A CA 1
ATOM 3031 C C . ALA A 1 378 ? 30.716 -7.673 10.378 1.00 28.48 378 ALA A C 1
ATOM 3033 O O . ALA A 1 378 ? 30.790 -6.657 11.062 1.00 28.48 378 ALA A O 1
ATOM 3034 N N . MET A 1 379 ? 30.384 -8.877 10.854 1.00 28.56 379 MET A N 1
ATOM 3035 C CA . MET A 1 379 ? 29.988 -9.249 12.229 1.00 28.56 379 MET A CA 1
ATOM 3036 C C . MET A 1 379 ? 28.469 -9.271 12.504 1.00 28.56 379 MET A C 1
ATOM 3038 O O . MET A 1 379 ? 27.842 -8.287 12.892 1.00 28.56 379 MET A O 1
ATOM 3042 N N . SER A 1 380 ? 27.885 -10.459 12.315 1.00 27.78 380 SER A N 1
ATOM 3043 C CA . SER A 1 380 ? 26.927 -11.062 13.260 1.00 27.78 380 SER A CA 1
ATOM 3044 C C . SER A 1 380 ? 27.727 -11.594 14.473 1.00 27.78 380 SER A C 1
ATOM 3046 O O . SER A 1 380 ? 28.940 -11.721 14.356 1.00 27.78 380 SER A O 1
ATOM 3048 N N . GLU A 1 381 ? 27.229 -11.892 15.672 1.00 27.47 381 GLU A N 1
ATOM 3049 C CA . GLU A 1 381 ? 25.923 -12.259 16.224 1.00 27.47 381 GLU A CA 1
ATOM 3050 C C . GLU A 1 381 ? 25.794 -11.674 17.655 1.00 27.47 381 GLU A C 1
ATOM 3052 O O . GLU A 1 381 ? 26.749 -11.117 18.184 1.00 27.47 381 GLU A O 1
ATOM 3057 N N . ASP A 1 382 ? 24.599 -11.798 18.244 1.00 28.14 382 ASP A N 1
ATOM 3058 C CA . ASP A 1 382 ? 24.304 -12.037 19.673 1.00 28.14 382 ASP A CA 1
ATOM 3059 C C . ASP A 1 382 ? 23.173 -11.193 20.276 1.00 28.14 382 ASP A C 1
ATOM 3061 O O . ASP A 1 382 ? 23.230 -9.975 20.458 1.00 28.14 382 ASP A O 1
ATOM 3065 N N . LYS A 1 383 ? 22.111 -11.915 20.651 1.00 33.69 383 LYS A N 1
ATOM 3066 C CA . LYS A 1 383 ? 21.009 -11.473 21.505 1.00 33.69 383 LYS A CA 1
ATOM 3067 C C . LYS A 1 383 ? 21.143 -12.154 22.868 1.00 33.69 383 LYS A C 1
ATOM 3069 O O . LYS A 1 383 ? 20.750 -13.311 22.989 1.00 33.69 383 LYS A O 1
ATOM 3074 N N . LYS A 1 384 ? 21.543 -11.402 23.900 1.00 29.98 384 LYS A N 1
ATOM 3075 C CA . LYS A 1 384 ? 20.911 -11.318 25.244 1.00 29.98 384 LYS A CA 1
ATOM 3076 C C . LYS A 1 384 ? 21.808 -10.548 26.227 1.00 29.98 384 LYS A C 1
ATOM 3078 O O . LYS A 1 384 ? 23.021 -10.659 26.173 1.00 29.98 384 LYS A O 1
ATOM 3083 N N . LYS A 1 385 ? 21.149 -9.858 27.172 1.00 32.59 385 LYS A N 1
ATOM 3084 C CA . LYS A 1 385 ? 21.670 -9.126 28.349 1.00 32.59 385 LYS A CA 1
ATOM 3085 C C . LYS A 1 385 ? 22.460 -7.838 28.082 1.00 32.59 385 LYS A C 1
ATOM 3087 O O . LYS A 1 385 ? 23.678 -7.841 28.133 1.00 32.59 385 LYS A O 1
ATOM 3092 N N . ILE A 1 386 ? 21.751 -6.710 27.993 1.00 38.59 386 ILE A N 1
ATOM 3093 C CA . ILE A 1 386 ? 22.264 -5.426 28.503 1.00 38.59 386 ILE A CA 1
ATOM 3094 C C . ILE A 1 386 ? 21.088 -4.663 29.117 1.00 38.59 386 ILE A C 1
ATOM 3096 O O . ILE A 1 386 ? 20.369 -3.947 28.428 1.00 38.59 386 ILE A O 1
ATOM 3100 N N . THR A 1 387 ? 20.864 -4.830 30.414 1.00 43.09 387 THR A N 1
ATOM 3101 C CA . THR A 1 387 ? 19.956 -3.973 31.188 1.00 43.09 387 THR A CA 1
ATOM 3102 C C . THR A 1 387 ? 20.690 -3.551 32.450 1.00 43.09 387 THR A C 1
ATOM 3104 O O . THR A 1 387 ? 20.564 -4.205 33.479 1.00 43.09 387 THR A O 1
ATOM 3107 N N . SER A 1 388 ? 21.529 -2.519 32.283 1.00 38.81 388 SER A N 1
ATOM 3108 C CA . SER A 1 388 ? 21.969 -1.548 33.309 1.00 38.81 388 SER A CA 1
ATOM 3109 C C . SER A 1 388 ? 23.080 -0.589 32.823 1.00 38.81 388 SER A C 1
ATOM 3111 O O . SER A 1 388 ? 23.366 0.372 33.522 1.00 38.81 388 SER A O 1
ATOM 3113 N N . SER A 1 389 ? 23.679 -0.769 31.630 1.00 57.06 389 SER A N 1
ATOM 3114 C CA . SER A 1 389 ? 24.843 0.039 31.185 1.00 57.06 389 SER A CA 1
ATOM 3115 C C . SER A 1 389 ? 24.612 1.021 30.020 1.00 57.06 38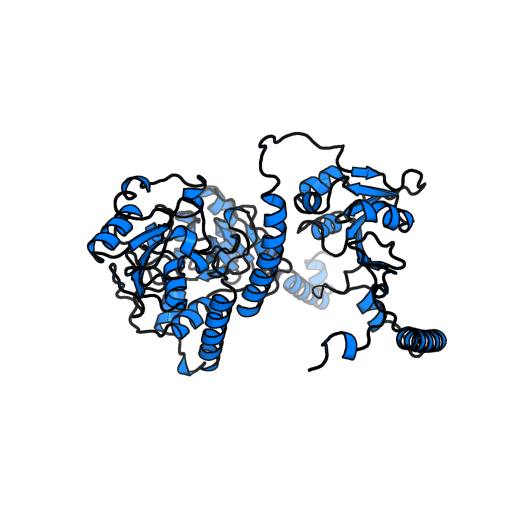9 SER A C 1
ATOM 3117 O O . SER A 1 389 ? 25.574 1.574 29.492 1.00 57.06 389 SER A O 1
ATOM 3119 N N . LEU A 1 390 ? 23.368 1.238 29.571 1.00 76.69 390 LEU A N 1
ATOM 3120 C CA . LEU A 1 390 ? 23.098 2.082 28.389 1.00 76.69 390 LEU A CA 1
ATOM 3121 C C . LEU A 1 390 ? 23.024 3.584 28.700 1.00 76.69 390 LEU A C 1
ATOM 3123 O O . LEU A 1 390 ? 23.279 4.398 27.810 1.00 76.69 390 LEU A O 1
ATOM 3127 N N . MET A 1 391 ? 22.673 3.937 29.937 1.00 86.81 391 MET A N 1
ATOM 3128 C CA . MET A 1 391 ? 22.552 5.318 30.394 1.00 86.81 391 MET A CA 1
ATOM 3129 C C . MET A 1 391 ? 23.758 5.715 31.234 1.00 86.81 391 MET A C 1
ATOM 3131 O O . MET A 1 391 ? 24.170 4.983 32.130 1.00 86.81 391 MET A O 1
ATOM 3135 N N . VAL A 1 392 ? 24.291 6.900 30.963 1.00 89.50 392 VAL A N 1
ATOM 3136 C CA . VAL A 1 392 ? 25.367 7.513 31.743 1.00 89.50 392 VAL A CA 1
ATOM 3137 C C . VAL A 1 392 ? 24.850 8.819 32.325 1.00 89.50 392 VAL A C 1
ATOM 3139 O O . VAL A 1 392 ? 24.194 9.588 31.622 1.00 89.50 392 VAL A O 1
ATOM 3142 N N . ASN A 1 393 ? 25.128 9.068 33.604 1.00 91.12 393 ASN A N 1
ATOM 3143 C CA . ASN A 1 393 ? 24.840 10.358 34.218 1.00 91.12 393 ASN A CA 1
ATOM 3144 C C . ASN A 1 393 ? 25.811 11.404 33.652 1.00 91.12 393 ASN A C 1
ATOM 3146 O O . ASN A 1 393 ? 27.026 11.255 33.775 1.00 91.12 393 ASN A O 1
ATOM 3150 N N . VAL A 1 394 ? 25.271 12.442 33.018 1.00 90.81 394 VAL A N 1
ATOM 3151 C CA . VAL A 1 394 ? 26.045 13.481 32.321 1.00 90.81 394 VAL A CA 1
ATOM 3152 C C . VAL A 1 394 ? 26.049 14.824 33.053 1.00 90.81 394 VAL A C 1
ATOM 3154 O O . VAL A 1 394 ? 26.844 15.705 32.720 1.00 90.81 394 VAL A O 1
ATOM 3157 N N . SER A 1 395 ? 25.240 14.945 34.106 1.00 87.12 395 SER A N 1
ATOM 3158 C CA . SER A 1 395 ? 25.254 16.043 35.078 1.00 87.12 395 SER A CA 1
ATOM 3159 C C . SER A 1 395 ? 25.671 15.544 36.469 1.00 87.12 395 SER A C 1
ATOM 3161 O O . SER A 1 395 ? 25.065 15.901 37.485 1.00 87.12 395 SER A O 1
ATOM 3163 N N . ALA A 1 396 ? 26.681 14.669 36.521 1.00 69.19 396 ALA A N 1
ATOM 3164 C CA . ALA A 1 396 ? 27.173 14.091 37.766 1.00 69.19 396 ALA A CA 1
ATOM 3165 C C . ALA A 1 396 ? 27.605 15.214 38.731 1.00 69.19 396 ALA A C 1
ATOM 3167 O O . ALA A 1 396 ? 28.450 16.037 38.386 1.00 69.19 396 ALA A O 1
ATOM 3168 N N . GLY A 1 397 ? 26.984 15.268 39.916 1.00 62.78 397 GLY A N 1
ATOM 3169 C CA . GLY A 1 397 ? 27.152 16.352 40.897 1.00 62.78 397 GLY A CA 1
ATOM 3170 C C . GLY A 1 397 ? 25.918 17.243 41.097 1.00 62.78 397 GLY A C 1
ATOM 3171 O O . GLY A 1 397 ? 25.891 18.033 42.039 1.00 62.78 397 GLY A O 1
ATOM 3172 N N . SER A 1 398 ? 24.875 17.096 40.271 1.00 77.19 398 SER A N 1
ATOM 3173 C CA . SER A 1 398 ? 23.583 17.749 40.510 1.00 77.19 398 SER A CA 1
ATOM 3174 C C . SER A 1 398 ? 22.955 17.278 41.831 1.00 77.19 398 SER A C 1
ATOM 3176 O O . SER A 1 398 ? 22.900 16.079 42.107 1.00 77.19 398 SER A O 1
ATOM 3178 N N . LYS A 1 399 ? 22.450 18.223 42.638 1.00 77.19 399 LYS A N 1
ATOM 3179 C CA . LYS A 1 399 ? 21.679 17.945 43.870 1.00 77.19 399 LYS A CA 1
ATOM 3180 C C . LYS A 1 399 ? 20.188 17.700 43.598 1.00 77.19 399 LYS A C 1
ATOM 3182 O O . LYS A 1 399 ? 19.404 17.569 44.534 1.00 77.19 399 LYS A O 1
ATOM 3187 N N . VAL A 1 400 ? 19.785 17.689 42.327 1.00 84.31 400 VAL A N 1
ATOM 3188 C CA . VAL A 1 400 ? 18.394 17.511 41.911 1.00 84.31 400 VAL A CA 1
ATOM 3189 C C . VAL A 1 400 ? 18.031 16.028 41.916 1.00 84.31 400 VAL A C 1
ATOM 3191 O O . VAL A 1 400 ? 18.727 15.203 41.329 1.00 84.31 400 VAL A O 1
ATOM 3194 N N . ASN A 1 401 ? 16.912 15.694 42.559 1.00 82.00 401 ASN A N 1
ATOM 3195 C CA . ASN A 1 401 ? 16.457 14.307 42.680 1.00 82.00 401 ASN A CA 1
ATOM 3196 C C . ASN A 1 401 ? 15.697 13.801 41.440 1.00 82.00 401 ASN A C 1
ATOM 3198 O O . ASN A 1 401 ? 15.679 12.597 41.198 1.00 82.00 401 ASN A O 1
ATOM 3202 N N . LYS A 1 402 ? 15.091 14.696 40.647 1.00 90.56 402 LYS A N 1
ATOM 3203 C CA . LYS A 1 402 ? 14.377 14.352 39.405 1.00 90.56 402 LYS A CA 1
ATOM 3204 C C . LYS A 1 402 ? 15.357 14.013 38.288 1.00 90.56 402 LYS A C 1
ATOM 3206 O O . LYS A 1 402 ? 16.338 14.735 38.112 1.00 90.56 402 LYS A O 1
ATOM 3211 N N . ARG A 1 403 ? 15.100 12.962 37.505 1.00 94.19 403 ARG A N 1
ATOM 3212 C CA . ARG A 1 403 ? 15.976 12.550 36.396 1.00 94.19 403 ARG A CA 1
ATOM 3213 C C . ARG A 1 403 ? 15.442 13.026 35.052 1.00 94.19 403 ARG A C 1
ATOM 3215 O O . ARG A 1 403 ? 14.252 12.935 34.775 1.00 94.19 403 ARG A O 1
ATOM 3222 N N . GLY A 1 404 ? 16.349 13.493 34.203 1.00 96.06 404 GLY A N 1
ATOM 3223 C CA . GLY A 1 404 ? 16.058 13.885 32.825 1.00 96.06 404 GLY A CA 1
ATOM 3224 C C . GLY A 1 404 ? 16.770 12.947 31.863 1.00 96.06 404 GLY A C 1
ATOM 3225 O O . GLY A 1 404 ? 17.994 12.876 31.877 1.00 96.06 404 GLY A O 1
ATOM 3226 N N . PHE A 1 405 ? 16.043 12.208 31.033 1.00 96.12 405 PHE A N 1
ATOM 3227 C CA . PHE A 1 405 ? 16.629 11.241 30.105 1.00 96.12 405 PHE A CA 1
ATOM 3228 C C . PHE A 1 405 ? 16.779 11.853 28.714 1.00 96.12 405 PHE A C 1
ATOM 3230 O O . PHE A 1 405 ? 15.793 12.022 28.001 1.00 96.12 405 PHE A O 1
ATOM 3237 N N . LEU A 1 406 ? 18.012 12.167 28.319 1.00 95.69 406 LEU A N 1
ATOM 3238 C CA . LEU A 1 406 ? 18.352 12.779 27.038 1.00 95.69 406 LEU A CA 1
ATOM 3239 C C . LEU A 1 406 ? 18.349 11.731 25.917 1.00 95.69 406 LEU A C 1
ATOM 3241 O O . LEU A 1 406 ? 19.206 10.841 25.873 1.00 95.69 406 LEU A O 1
ATOM 3245 N N . ILE A 1 407 ? 17.414 11.877 24.976 1.00 94.50 407 ILE A N 1
ATOM 3246 C CA . ILE A 1 407 ? 17.205 10.986 23.827 1.00 94.50 407 ILE A CA 1
ATOM 3247 C C . ILE A 1 407 ? 17.377 11.756 22.511 1.00 94.50 407 ILE A C 1
ATOM 3249 O O . ILE A 1 407 ? 16.844 12.848 22.328 1.00 94.50 407 ILE A O 1
ATOM 3253 N N . GLY A 1 408 ? 18.119 11.189 21.560 1.00 91.56 408 GLY A N 1
ATOM 3254 C CA . GLY A 1 408 ? 18.327 11.768 20.227 1.00 91.56 408 GLY A CA 1
ATOM 3255 C C . GLY A 1 408 ? 19.460 12.798 20.140 1.00 91.56 408 GLY A C 1
ATOM 3256 O O . GLY A 1 408 ? 19.708 13.356 19.064 1.00 91.56 408 GLY A O 1
ATOM 3257 N N . PHE A 1 409 ? 20.177 13.030 21.242 1.00 91.00 409 PHE A N 1
ATOM 3258 C CA . PHE A 1 409 ? 21.302 13.960 21.313 1.00 91.00 409 PHE A CA 1
ATOM 3259 C C . PHE A 1 409 ? 22.577 13.322 20.756 1.00 91.00 409 PHE A C 1
ATOM 3261 O O . PHE A 1 409 ? 22.938 12.193 21.093 1.00 91.00 409 PHE A O 1
ATOM 3268 N N . GLY A 1 410 ? 23.292 14.065 19.908 1.00 85.94 410 GLY A N 1
ATOM 3269 C CA . GLY A 1 410 ? 24.652 13.698 19.517 1.00 85.94 410 GLY A CA 1
ATOM 3270 C C . GLY A 1 410 ? 25.600 13.807 20.705 1.00 85.94 410 GLY A C 1
ATOM 3271 O O . GLY A 1 410 ? 25.484 14.753 21.475 1.00 85.94 410 GLY A O 1
ATOM 3272 N N . MET A 1 411 ? 26.563 12.887 20.823 1.00 83.75 411 MET A N 1
ATOM 3273 C CA . MET A 1 411 ? 27.476 12.810 21.977 1.00 83.75 411 MET A CA 1
ATOM 3274 C C . MET A 1 411 ? 28.152 14.148 22.317 1.00 83.75 411 MET A C 1
ATOM 3276 O O . MET A 1 411 ? 28.222 14.530 23.477 1.00 83.75 411 MET A O 1
ATOM 3280 N N . HIS A 1 412 ? 28.560 14.903 21.296 1.00 80.94 412 HIS A N 1
ATOM 3281 C CA . HIS A 1 412 ? 29.184 16.222 21.443 1.00 80.94 412 HIS A CA 1
ATOM 3282 C C . HIS A 1 412 ? 28.225 17.326 21.931 1.00 80.94 412 HIS A C 1
ATOM 3284 O O . HIS A 1 412 ? 28.679 18.362 22.395 1.00 80.94 412 HIS A O 1
ATOM 3290 N N . LYS A 1 413 ? 26.904 17.133 21.807 1.00 82.69 413 LYS A N 1
ATOM 3291 C CA . LYS A 1 413 ? 25.878 18.078 22.273 1.00 82.69 413 LYS A CA 1
ATOM 3292 C C . LYS A 1 413 ? 25.473 17.816 23.725 1.00 82.69 413 LYS A C 1
ATOM 3294 O O . LYS A 1 413 ? 25.094 18.752 24.416 1.00 82.69 413 LYS A O 1
ATOM 3299 N N . ILE A 1 414 ? 25.539 16.561 24.179 1.00 88.69 414 ILE A N 1
ATOM 3300 C CA . ILE A 1 414 ? 24.941 16.115 25.447 1.00 88.69 414 ILE A CA 1
ATOM 3301 C C . ILE A 1 414 ? 25.380 16.979 26.629 1.00 88.69 414 ILE A C 1
ATOM 3303 O O . ILE A 1 414 ? 24.523 17.447 27.369 1.00 88.69 414 ILE A O 1
ATOM 3307 N N . LYS A 1 415 ? 26.689 17.222 26.781 1.00 87.19 415 LYS A N 1
ATOM 3308 C CA . LYS A 1 415 ? 27.215 17.974 27.926 1.00 87.19 415 LYS A CA 1
ATOM 3309 C C . LYS A 1 415 ? 26.684 19.407 27.968 1.00 87.19 415 LYS A C 1
ATOM 3311 O O . LYS A 1 415 ? 26.155 19.811 28.993 1.00 87.19 415 LYS A O 1
ATOM 3316 N N . PHE A 1 416 ? 26.737 20.119 26.838 1.00 87.06 416 PHE A N 1
ATOM 3317 C CA . PHE A 1 416 ? 26.216 21.484 26.738 1.00 87.06 416 PHE A CA 1
ATOM 3318 C C . PHE A 1 416 ? 24.759 21.560 27.204 1.00 87.06 416 PHE A C 1
ATOM 3320 O O . PHE A 1 416 ? 24.448 22.343 28.089 1.00 87.06 416 PHE A O 1
ATOM 3327 N N . TYR A 1 417 ? 23.874 20.729 26.643 1.00 90.19 417 TYR A N 1
ATOM 3328 C CA . TYR A 1 417 ? 22.448 20.796 26.975 1.00 90.19 417 TYR A CA 1
ATOM 3329 C C . TYR A 1 417 ? 22.166 20.333 28.403 1.00 90.19 417 TYR A C 1
ATOM 3331 O O . TYR A 1 417 ? 21.392 20.980 29.099 1.00 90.19 417 TYR A O 1
ATOM 3339 N N . ALA A 1 418 ? 22.822 19.265 28.862 1.00 90.38 418 ALA A N 1
ATOM 3340 C CA . ALA A 1 418 ? 22.686 18.789 30.235 1.00 90.38 418 ALA A CA 1
ATOM 3341 C C . ALA A 1 418 ? 23.075 19.860 31.268 1.00 90.38 418 ALA A C 1
ATOM 3343 O O . ALA A 1 418 ? 22.431 19.948 32.305 1.00 90.38 418 ALA A O 1
ATOM 3344 N N . ASP A 1 419 ? 24.077 20.695 30.976 1.00 88.44 419 ASP A N 1
ATOM 3345 C CA . ASP A 1 419 ? 24.503 21.777 31.873 1.00 88.44 419 ASP A CA 1
ATOM 3346 C C . ASP A 1 419 ? 23.505 22.944 31.932 1.00 88.44 419 ASP A C 1
ATOM 3348 O O . ASP A 1 419 ? 23.465 23.663 32.928 1.00 88.44 419 ASP A O 1
ATOM 3352 N N . GLN A 1 420 ? 22.692 23.138 30.887 1.00 87.88 420 GLN A N 1
ATOM 3353 C CA . GLN A 1 420 ? 21.658 24.180 30.858 1.00 87.88 420 GLN A CA 1
ATOM 3354 C C . GLN A 1 420 ? 20.334 23.724 31.492 1.00 87.88 420 GLN A C 1
ATOM 3356 O O . GLN A 1 420 ? 19.549 24.553 31.948 1.00 87.88 420 GLN A O 1
ATOM 3361 N N . ILE A 1 421 ? 20.075 22.414 31.529 1.00 90.94 421 ILE A N 1
ATOM 3362 C CA . ILE A 1 421 ? 18.850 21.837 32.091 1.00 90.94 421 ILE A CA 1
ATOM 3363 C C . ILE A 1 421 ? 19.043 21.645 33.597 1.00 90.94 421 ILE A C 1
ATOM 3365 O O . ILE A 1 421 ? 19.413 20.576 34.078 1.00 90.94 421 ILE A O 1
ATOM 3369 N N . THR A 1 422 ? 18.779 22.699 34.361 1.00 88.75 422 THR A N 1
ATOM 3370 C CA . THR A 1 422 ? 18.969 22.698 35.820 1.00 88.75 422 THR A CA 1
ATOM 3371 C C . THR A 1 422 ? 17.813 22.053 36.588 1.00 88.75 422 THR A C 1
ATOM 3373 O O . THR A 1 422 ? 17.981 21.699 37.752 1.00 88.75 422 THR A O 1
ATOM 3376 N N . GLU A 1 423 ? 16.658 21.847 35.944 1.00 90.62 423 GLU A N 1
ATOM 3377 C CA . GLU A 1 423 ? 15.470 21.204 36.530 1.00 90.62 423 GLU A CA 1
ATOM 3378 C C . GLU A 1 423 ? 15.649 19.692 36.776 1.00 90.62 423 GLU A C 1
ATOM 3380 O O . GLU A 1 423 ? 14.868 19.101 37.524 1.00 90.62 423 GLU A O 1
ATOM 3385 N N . TYR A 1 424 ? 16.660 19.061 36.163 1.00 94.06 424 TYR A N 1
ATOM 3386 C CA . TYR A 1 424 ? 16.836 17.609 36.164 1.00 94.06 424 TYR A CA 1
ATOM 3387 C C . TYR A 1 424 ? 18.299 17.188 36.327 1.00 94.06 424 TYR A C 1
ATOM 3389 O O . TYR A 1 424 ? 19.216 17.766 35.751 1.00 94.06 424 TYR A O 1
ATOM 3397 N N . ASN A 1 425 ? 18.520 16.090 37.046 1.00 94.19 425 ASN A N 1
ATOM 3398 C CA . ASN A 1 425 ? 19.756 15.321 36.976 1.00 94.19 425 ASN A CA 1
ATOM 3399 C C . ASN A 1 425 ? 19.743 14.490 35.684 1.00 94.19 425 ASN A C 1
ATOM 3401 O O . ASN A 1 425 ? 19.024 13.497 35.564 1.00 94.19 425 ASN A O 1
ATOM 3405 N N . CYS A 1 426 ? 20.489 14.947 34.688 1.00 96.06 426 CYS A N 1
ATOM 3406 C CA . CYS A 1 426 ? 20.466 14.473 33.320 1.00 96.06 426 CYS A CA 1
ATOM 3407 C C . CYS A 1 426 ? 21.272 13.180 33.112 1.00 96.06 426 CYS A C 1
ATOM 3409 O O . CYS A 1 426 ? 22.456 13.073 33.439 1.00 96.06 426 CYS A O 1
ATOM 3411 N N . TRP A 1 427 ? 20.628 12.214 32.465 1.00 95.19 427 TRP A N 1
ATOM 3412 C CA . TRP A 1 427 ? 21.185 10.943 32.016 1.00 95.19 427 TRP A CA 1
ATOM 3413 C C . TRP A 1 427 ? 21.054 10.849 30.505 1.00 95.19 427 TRP A C 1
ATOM 3415 O O . TRP A 1 427 ? 20.027 11.231 29.954 1.00 95.19 427 TRP A O 1
ATOM 3425 N N . ALA A 1 428 ? 22.060 10.322 29.819 1.00 93.81 428 ALA A N 1
ATOM 3426 C CA . ALA A 1 428 ? 22.032 10.214 28.367 1.00 93.81 428 ALA A CA 1
ATOM 3427 C C . ALA A 1 428 ? 22.471 8.836 27.878 1.00 93.81 428 ALA A C 1
ATOM 3429 O O . ALA A 1 428 ? 23.285 8.157 28.512 1.00 93.81 428 ALA A O 1
ATOM 3430 N N . LEU A 1 429 ? 21.956 8.445 26.710 1.00 88.81 429 LEU A N 1
ATOM 3431 C CA . LEU A 1 429 ? 22.385 7.229 26.029 1.00 88.81 429 LEU A CA 1
ATOM 3432 C C . LEU A 1 429 ? 23.829 7.397 25.549 1.00 88.81 429 LEU A C 1
ATOM 3434 O O . LEU A 1 429 ? 24.105 8.229 24.683 1.00 88.81 429 LEU A O 1
ATOM 3438 N N . ASN A 1 430 ? 24.742 6.570 26.059 1.00 84.31 430 ASN A N 1
ATOM 3439 C CA . ASN A 1 430 ? 26.158 6.611 25.681 1.00 84.31 430 ASN A CA 1
ATOM 3440 C C . ASN A 1 430 ? 26.409 5.888 24.347 1.00 84.31 430 ASN A C 1
ATOM 3442 O O . ASN A 1 430 ? 27.101 4.873 24.269 1.00 84.31 430 ASN A O 1
ATOM 3446 N N . MET A 1 431 ? 25.764 6.366 23.285 1.00 85.69 431 MET A N 1
ATOM 3447 C CA . MET A 1 431 ? 25.911 5.822 21.941 1.00 85.69 431 MET A CA 1
ATOM 3448 C C . MET A 1 431 ? 25.553 6.864 20.871 1.00 85.69 431 MET A C 1
ATOM 3450 O O . MET A 1 431 ? 24.777 7.784 21.134 1.00 85.69 431 MET A O 1
ATOM 3454 N N . PRO A 1 432 ? 26.046 6.714 19.627 1.00 83.19 432 PRO A N 1
ATOM 3455 C CA . PRO A 1 432 ? 25.683 7.605 18.527 1.00 83.19 432 PRO A CA 1
ATOM 3456 C C . PRO A 1 432 ? 24.170 7.644 18.267 1.00 83.19 432 PRO A C 1
ATOM 3458 O O . PRO A 1 432 ? 23.500 6.618 18.375 1.00 83.19 432 PRO A O 1
ATOM 3461 N N . VAL A 1 433 ? 23.648 8.794 17.818 1.00 80.69 433 VAL A N 1
ATOM 3462 C CA . VAL A 1 433 ? 22.212 8.999 17.507 1.00 80.69 433 VAL A CA 1
ATOM 3463 C C . VAL A 1 433 ? 21.659 7.921 16.571 1.00 80.69 433 VAL A C 1
ATOM 3465 O O . VAL A 1 433 ? 20.537 7.459 16.748 1.00 80.69 433 VAL A O 1
ATOM 3468 N N . SER A 1 434 ? 22.461 7.459 15.608 1.00 77.00 434 SER A N 1
ATOM 3469 C CA . SER A 1 434 ? 22.082 6.383 14.683 1.00 77.00 434 SER A CA 1
ATOM 3470 C C . SER A 1 434 ? 21.807 5.042 15.375 1.00 77.00 434 SER A C 1
ATOM 3472 O O . SER A 1 434 ? 20.971 4.278 14.893 1.00 77.00 434 SER A O 1
ATOM 3474 N N . LYS A 1 435 ? 22.482 4.753 16.497 1.00 78.06 435 LYS A N 1
ATOM 3475 C CA . LYS A 1 435 ? 22.216 3.581 17.343 1.00 78.06 435 LYS A CA 1
ATOM 3476 C C . LYS A 1 435 ? 21.044 3.829 18.292 1.00 78.06 435 LYS A C 1
ATOM 3478 O O . LYS A 1 435 ? 20.237 2.925 18.473 1.00 78.06 435 LYS A O 1
ATOM 3483 N N . GLN A 1 436 ? 20.902 5.048 18.820 1.00 81.69 436 GLN A N 1
ATOM 3484 C CA . GLN A 1 436 ? 19.751 5.424 19.656 1.00 81.69 436 GLN A CA 1
ATOM 3485 C C . GLN A 1 436 ? 18.429 5.244 18.894 1.00 81.69 436 GLN A C 1
ATOM 3487 O O . GLN A 1 436 ? 17.497 4.644 19.416 1.00 81.69 436 GLN A O 1
ATOM 3492 N N . ALA A 1 437 ? 18.381 5.665 17.625 1.00 72.81 437 ALA A N 1
ATOM 3493 C CA . ALA A 1 437 ? 17.210 5.524 16.756 1.00 72.81 437 ALA A CA 1
ATOM 3494 C C . ALA A 1 437 ? 16.810 4.061 16.463 1.00 72.81 437 ALA A C 1
ATOM 3496 O O . ALA A 1 437 ? 15.719 3.812 15.959 1.00 72.81 437 ALA A O 1
ATOM 3497 N N . ALA A 1 438 ? 17.688 3.091 16.741 1.00 77.12 438 ALA A N 1
ATOM 3498 C CA . ALA A 1 438 ? 17.398 1.666 16.586 1.00 77.12 438 ALA A CA 1
ATOM 3499 C C . ALA A 1 438 ? 16.830 1.021 17.862 1.00 77.12 438 ALA A C 1
ATOM 3501 O O . ALA A 1 438 ? 16.430 -0.144 17.822 1.00 77.12 438 ALA A O 1
ATOM 3502 N N . LEU A 1 439 ? 16.808 1.740 18.989 1.00 78.12 439 LEU A N 1
ATOM 3503 C CA . LEU A 1 439 ? 16.233 1.241 20.232 1.00 78.12 439 LEU A CA 1
ATOM 3504 C C . LEU A 1 439 ? 14.705 1.254 20.146 1.00 78.12 439 LEU A C 1
ATOM 3506 O O . LEU A 1 439 ? 14.091 2.230 19.727 1.00 78.12 439 LEU A O 1
ATOM 3510 N N . SER A 1 440 ? 14.082 0.161 20.574 1.00 84.00 440 SER A N 1
ATOM 3511 C CA . SER A 1 440 ? 12.636 0.113 20.792 1.00 84.00 440 SER A CA 1
ATOM 3512 C C . SER A 1 440 ? 12.243 0.871 22.060 1.00 84.00 440 SER A C 1
ATOM 3514 O O . SER A 1 440 ? 13.054 1.034 22.976 1.00 84.00 440 SER A O 1
ATOM 3516 N N . VAL A 1 441 ? 10.967 1.254 22.162 1.00 81.81 441 VAL A N 1
ATOM 3517 C CA . VAL A 1 441 ? 10.428 1.897 23.369 1.00 81.81 441 VAL A CA 1
ATOM 3518 C C . VAL A 1 441 ? 10.693 1.043 24.615 1.00 81.81 441 VAL A C 1
ATOM 3520 O O . VAL A 1 441 ? 11.190 1.554 25.609 1.00 81.81 441 VAL A O 1
ATOM 3523 N N . SER A 1 442 ? 10.484 -0.277 24.546 1.00 78.44 442 SER A N 1
ATOM 3524 C CA . SER A 1 442 ? 10.758 -1.189 25.669 1.00 78.44 442 SER A CA 1
ATOM 3525 C C . SER A 1 442 ? 12.226 -1.176 26.114 1.00 78.44 442 SER A C 1
ATOM 3527 O O . SER A 1 442 ? 12.493 -1.226 27.313 1.00 78.44 442 SER A O 1
ATOM 3529 N N . GLN A 1 443 ? 13.175 -1.068 25.178 1.00 84.38 443 GLN A N 1
ATOM 3530 C CA . GLN A 1 443 ? 14.599 -0.979 25.513 1.00 84.38 443 GLN A CA 1
ATOM 3531 C C . GLN A 1 443 ? 14.940 0.350 26.186 1.00 84.38 443 GLN A C 1
ATOM 3533 O O . GLN A 1 443 ? 15.683 0.345 27.164 1.00 84.38 443 GLN A O 1
ATOM 3538 N N . ILE A 1 444 ? 14.381 1.466 25.706 1.00 88.88 444 ILE A N 1
ATOM 3539 C CA . ILE A 1 444 ? 14.559 2.776 26.350 1.00 88.88 444 ILE A CA 1
ATOM 3540 C C . ILE A 1 444 ? 13.938 2.766 27.747 1.00 88.88 444 ILE A C 1
ATOM 3542 O O . ILE A 1 444 ? 14.614 3.095 28.712 1.00 88.88 444 ILE A O 1
ATOM 3546 N N . MET A 1 445 ? 12.695 2.309 27.883 1.00 87.19 445 MET A N 1
ATOM 3547 C CA . MET A 1 445 ? 12.002 2.234 29.170 1.00 87.19 445 MET A CA 1
ATOM 3548 C C . MET A 1 445 ? 12.745 1.356 30.173 1.00 87.19 445 MET A C 1
ATOM 3550 O O . MET A 1 445 ? 12.888 1.737 31.329 1.00 87.19 445 MET A O 1
ATOM 3554 N N . SER A 1 446 ? 13.275 0.214 29.730 1.00 84.50 446 SER A N 1
ATOM 3555 C CA . SER A 1 446 ? 14.091 -0.650 30.583 1.00 84.50 446 SER A CA 1
ATOM 3556 C C . SER A 1 446 ? 15.420 0.002 30.972 1.00 84.50 446 SER A C 1
ATOM 3558 O O . SER A 1 446 ? 15.864 -0.176 32.103 1.00 84.50 446 SER A O 1
ATOM 3560 N N . ALA A 1 447 ? 16.055 0.748 30.064 1.00 85.19 447 ALA A N 1
ATOM 3561 C CA . ALA A 1 447 ? 17.315 1.435 30.335 1.00 85.19 447 ALA A CA 1
ATOM 3562 C C . ALA A 1 447 ? 17.146 2.631 31.285 1.00 85.19 447 ALA A C 1
ATOM 3564 O O . ALA A 1 447 ? 18.000 2.848 32.139 1.00 85.19 447 ALA A O 1
ATOM 3565 N N . CYS A 1 448 ? 16.061 3.394 31.141 1.00 89.44 448 CYS A N 1
ATOM 3566 C CA . CYS A 1 448 ? 15.772 4.562 31.971 1.00 89.44 448 CYS A CA 1
ATOM 3567 C C . CYS A 1 448 ? 15.169 4.179 33.324 1.00 89.44 448 CYS A C 1
ATOM 3569 O O . CYS A 1 448 ? 15.497 4.792 34.338 1.00 89.44 448 CYS A O 1
ATOM 3571 N N . SER A 1 449 ? 14.275 3.182 33.326 1.00 88.31 449 SER A N 1
ATOM 3572 C CA . SER A 1 449 ? 13.398 2.844 34.454 1.00 88.31 449 SER A CA 1
ATOM 3573 C C . SER A 1 449 ? 12.821 4.112 35.114 1.00 88.31 449 SER A C 1
ATOM 3575 O O . SER A 1 449 ? 13.176 4.406 36.260 1.00 88.31 449 SER A O 1
ATOM 3577 N N . PRO A 1 450 ? 12.044 4.928 34.367 1.00 89.50 450 PRO A N 1
ATOM 3578 C CA . PRO A 1 450 ? 11.604 6.246 34.819 1.00 89.50 450 PRO A CA 1
ATOM 3579 C C . PRO A 1 450 ? 10.560 6.131 35.939 1.00 89.50 450 PRO A C 1
ATOM 3581 O O . PRO A 1 450 ? 9.754 5.201 35.939 1.00 89.50 450 PRO A O 1
ATOM 3584 N N . ASN A 1 451 ? 10.576 7.089 36.863 1.00 86.75 451 ASN A N 1
ATOM 3585 C CA . ASN A 1 451 ? 9.628 7.224 37.968 1.00 86.75 451 ASN A CA 1
ATOM 3586 C C . ASN A 1 451 ? 8.850 8.537 37.838 1.00 86.75 451 ASN A C 1
ATOM 3588 O O . ASN A 1 451 ? 9.287 9.449 37.141 1.00 86.75 451 ASN A O 1
ATOM 3592 N N . GLU A 1 452 ? 7.728 8.649 38.546 1.00 83.00 452 GLU A N 1
ATOM 3593 C CA . GLU A 1 452 ? 6.941 9.883 38.609 1.00 83.00 452 GLU A CA 1
ATOM 3594 C C . GLU A 1 452 ? 7.823 11.100 38.951 1.00 83.00 452 GLU A C 1
ATOM 3596 O O . GLU A 1 452 ? 8.624 11.069 39.889 1.00 83.00 452 GLU A O 1
ATOM 3601 N N . GLY A 1 453 ? 7.695 12.167 38.157 1.00 83.94 453 GLY A N 1
ATOM 3602 C CA . GLY A 1 453 ? 8.512 13.378 38.269 1.00 83.94 453 GLY A CA 1
ATOM 3603 C C . GLY A 1 453 ? 9.835 13.359 37.493 1.00 83.94 453 GLY A C 1
ATOM 3604 O O . GLY A 1 453 ? 10.513 14.388 37.469 1.00 83.94 453 GLY A O 1
ATOM 3605 N N . ASP A 1 454 ? 10.202 12.244 36.855 1.00 93.44 454 ASP A N 1
ATOM 3606 C CA . ASP A 1 454 ? 11.238 12.222 35.819 1.00 93.44 454 ASP A CA 1
ATOM 3607 C C . ASP A 1 454 ? 10.698 12.774 34.487 1.00 93.44 454 ASP A C 1
ATOM 3609 O O . ASP A 1 454 ? 9.488 12.851 34.267 1.00 93.44 454 ASP A O 1
ATOM 3613 N N . ALA A 1 455 ? 11.605 13.103 33.564 1.00 96.50 455 ALA A N 1
ATOM 3614 C CA . ALA A 1 455 ? 11.256 13.562 32.224 1.00 96.50 455 ALA A CA 1
ATOM 3615 C C . ALA A 1 455 ? 12.075 12.863 31.133 1.00 96.50 455 ALA A C 1
ATOM 3617 O O . ALA A 1 455 ? 13.274 12.612 31.284 1.00 96.50 455 ALA A O 1
ATOM 3618 N N . PHE A 1 456 ? 11.449 12.608 29.986 1.00 97.19 456 PHE A N 1
ATOM 3619 C CA . PHE A 1 456 ? 12.157 12.351 28.737 1.00 97.19 456 PHE A CA 1
ATOM 3620 C C . PHE A 1 456 ? 12.447 13.672 28.038 1.00 97.19 456 PHE A C 1
ATOM 3622 O O . PHE A 1 456 ? 11.538 14.399 27.652 1.00 97.19 456 PHE A O 1
ATOM 3629 N N . ILE A 1 457 ? 13.727 13.957 27.832 1.00 96.94 457 ILE A N 1
ATOM 3630 C CA . ILE A 1 457 ? 14.196 15.163 27.158 1.00 96.94 457 ILE A CA 1
ATOM 3631 C C . ILE A 1 457 ? 14.664 14.749 25.770 1.00 96.94 457 ILE A C 1
ATOM 3633 O O . ILE A 1 457 ? 15.636 14.010 25.616 1.00 96.94 457 ILE A O 1
ATOM 3637 N N . ILE A 1 458 ? 13.946 15.177 24.741 1.00 95.75 458 ILE A N 1
ATOM 3638 C CA . ILE A 1 458 ? 14.065 14.643 23.388 1.00 95.75 458 ILE A CA 1
ATOM 3639 C C . ILE A 1 458 ? 14.594 15.719 22.446 1.00 95.75 458 ILE A C 1
ATOM 3641 O O . ILE A 1 458 ? 14.048 16.817 22.374 1.00 95.75 458 ILE A O 1
ATOM 3645 N N . TRP A 1 459 ? 15.619 15.384 21.660 1.00 94.44 459 TRP A N 1
ATOM 3646 C CA . TRP A 1 459 ? 16.063 16.240 20.562 1.00 94.44 459 TRP A CA 1
ATOM 3647 C C . TRP A 1 459 ? 15.027 16.245 19.430 1.00 94.44 459 TRP A C 1
ATOM 3649 O O . TRP A 1 459 ? 14.906 15.257 18.696 1.00 94.44 459 TRP A O 1
ATOM 3659 N N . GLY A 1 460 ? 14.310 17.354 19.258 1.00 92.69 460 GLY A N 1
ATOM 3660 C CA . GLY A 1 460 ? 13.252 17.524 18.269 1.00 92.69 460 GLY A CA 1
ATOM 3661 C C . GLY A 1 460 ? 12.230 16.390 18.358 1.00 92.69 460 GLY A C 1
ATOM 3662 O O . GLY A 1 460 ? 11.525 16.252 19.357 1.00 92.69 460 GLY A O 1
ATOM 3663 N N . LYS A 1 461 ? 12.192 15.543 17.322 1.00 90.06 461 LYS A N 1
ATOM 3664 C CA . LYS A 1 461 ? 11.326 14.353 17.237 1.00 90.06 461 LYS A CA 1
ATOM 3665 C C . LYS A 1 461 ? 12.106 13.048 16.990 1.00 90.06 461 LYS A C 1
ATOM 3667 O O . LYS A 1 461 ? 11.742 12.236 16.142 1.00 90.06 461 LYS A O 1
ATOM 3672 N N . LYS A 1 462 ? 13.273 12.903 17.634 1.00 88.06 462 LYS A N 1
ATOM 3673 C CA . LYS A 1 462 ? 14.212 11.775 17.434 1.00 88.06 462 LYS A CA 1
ATOM 3674 C C . LYS A 1 462 ? 13.998 10.582 18.371 1.00 88.06 462 LYS A C 1
ATOM 3676 O O . LYS A 1 462 ? 14.865 9.714 18.470 1.00 88.06 462 LYS A O 1
ATOM 3681 N N . GLU A 1 463 ? 12.879 10.528 19.069 1.00 88.06 463 GLU A N 1
ATOM 3682 C CA . GLU A 1 463 ? 12.473 9.382 19.868 1.00 88.06 463 GLU A CA 1
ATOM 3683 C C . GLU A 1 463 ? 11.934 8.220 19.020 1.00 88.06 463 GLU A C 1
ATOM 3685 O O . GLU A 1 463 ? 11.428 8.426 17.914 1.00 88.06 463 GLU A O 1
ATOM 3690 N N . PRO A 1 464 ? 11.968 6.980 19.538 1.00 80.69 464 PRO A N 1
ATOM 3691 C CA . PRO A 1 464 ? 11.214 5.887 18.943 1.00 80.69 464 PRO A CA 1
ATOM 3692 C C . PRO A 1 464 ? 9.705 6.140 19.012 1.00 80.69 464 PRO A C 1
ATOM 3694 O O . PRO A 1 464 ? 9.177 6.598 20.029 1.00 80.69 464 PRO A O 1
ATOM 3697 N N . VAL A 1 465 ? 9.002 5.761 17.943 1.00 78.50 465 VAL A N 1
ATOM 3698 C CA . VAL A 1 465 ? 7.540 5.879 17.845 1.00 78.50 465 VAL A CA 1
ATOM 3699 C C . VAL A 1 465 ? 6.869 5.197 19.041 1.00 78.50 465 VAL A C 1
ATOM 3701 O O . VAL A 1 465 ? 7.119 4.023 19.317 1.00 78.50 465 VAL A O 1
ATOM 3704 N N . GLY A 1 466 ? 6.001 5.939 19.731 1.00 80.94 466 GLY A N 1
ATOM 3705 C CA . GLY A 1 466 ? 5.249 5.467 20.895 1.00 80.94 466 GLY A CA 1
ATOM 3706 C C . GLY A 1 466 ? 5.888 5.769 22.255 1.00 80.94 466 GLY A C 1
ATOM 3707 O O . GLY A 1 466 ? 5.215 5.571 23.263 1.00 80.94 466 GLY A O 1
ATOM 3708 N N . LEU A 1 467 ? 7.127 6.282 22.313 1.00 87.31 467 LEU A N 1
ATOM 3709 C CA . LEU A 1 467 ? 7.758 6.652 23.588 1.00 87.31 467 LEU A CA 1
ATOM 3710 C C . LEU A 1 467 ? 6.964 7.737 24.323 1.00 87.31 467 LEU A C 1
ATOM 3712 O O . LEU A 1 467 ? 6.710 7.594 25.511 1.00 87.31 467 LEU A O 1
ATOM 3716 N N . GLU A 1 468 ? 6.527 8.779 23.615 1.00 89.00 468 GLU A N 1
ATOM 3717 C CA . GLU A 1 468 ? 5.751 9.876 24.205 1.00 89.00 468 GLU A CA 1
ATOM 3718 C C . GLU A 1 468 ? 4.407 9.403 24.775 1.00 89.00 468 GLU A C 1
ATOM 3720 O O . GLU A 1 468 ? 4.063 9.737 25.904 1.00 89.00 468 GLU A O 1
ATOM 3725 N N . ALA A 1 469 ? 3.681 8.548 24.048 1.00 81.00 469 ALA A N 1
ATOM 3726 C CA . ALA A 1 469 ? 2.430 7.969 24.538 1.00 81.00 469 ALA A CA 1
ATOM 3727 C C . ALA A 1 469 ? 2.649 7.093 25.786 1.00 81.00 469 ALA A C 1
ATOM 3729 O O . ALA A 1 469 ? 1.839 7.109 26.714 1.00 81.00 469 ALA A O 1
ATOM 3730 N N . GLN A 1 470 ? 3.753 6.340 25.826 1.00 82.94 470 GLN A N 1
ATOM 3731 C CA . GLN A 1 470 ? 4.103 5.531 26.989 1.00 82.94 470 GLN A CA 1
ATOM 3732 C C . GLN A 1 470 ? 4.522 6.397 28.186 1.00 82.94 470 GLN A C 1
ATOM 3734 O O . GLN A 1 470 ? 4.091 6.116 29.303 1.00 82.94 470 GLN A O 1
ATOM 3739 N N . ALA A 1 471 ? 5.303 7.454 27.962 1.00 87.44 471 ALA A N 1
ATOM 3740 C CA . ALA A 1 471 ? 5.673 8.425 28.988 1.00 87.44 471 ALA A CA 1
ATOM 3741 C C . ALA A 1 471 ? 4.425 9.080 29.599 1.00 87.44 471 ALA A C 1
ATOM 3743 O O . ALA A 1 471 ? 4.241 9.031 30.813 1.00 87.44 471 ALA A O 1
ATOM 3744 N N . TYR A 1 472 ? 3.500 9.541 28.752 1.00 83.44 472 TYR A N 1
ATOM 3745 C CA . TYR A 1 472 ? 2.223 10.111 29.178 1.00 83.44 472 TYR A CA 1
ATOM 3746 C C . TYR A 1 472 ? 1.402 9.139 30.038 1.00 83.44 472 TYR A C 1
ATOM 3748 O O . TYR A 1 472 ? 0.893 9.517 31.090 1.00 83.44 472 TYR A O 1
ATOM 3756 N N . SER A 1 473 ? 1.324 7.857 29.651 1.00 78.88 473 SER A N 1
ATOM 3757 C CA . SER A 1 473 ? 0.596 6.835 30.426 1.00 78.88 473 SER A CA 1
ATOM 3758 C C . SER A 1 473 ? 1.168 6.571 31.825 1.00 78.88 473 SER A C 1
ATOM 3760 O O . SER A 1 473 ? 0.489 5.984 32.663 1.00 78.88 473 SER A O 1
ATOM 3762 N N . LEU A 1 474 ? 2.412 6.988 32.062 1.00 79.00 474 LEU A N 1
ATOM 3763 C CA . LEU A 1 474 ? 3.139 6.821 33.317 1.00 79.00 474 LEU A CA 1
ATOM 3764 C C . LEU A 1 474 ? 3.312 8.147 34.074 1.00 79.00 474 LEU A C 1
ATOM 3766 O O . LEU A 1 474 ? 4.017 8.168 35.078 1.00 79.00 474 LEU A O 1
ATOM 3770 N N . GLY A 1 475 ? 2.704 9.241 33.598 1.00 83.25 475 GLY A N 1
ATOM 3771 C CA . GLY A 1 475 ? 2.869 10.569 34.196 1.00 83.25 475 GLY A CA 1
ATOM 3772 C C . GLY A 1 475 ? 4.300 11.109 34.098 1.00 83.25 475 GLY A C 1
ATOM 3773 O O . GLY A 1 475 ? 4.735 11.853 34.970 1.00 83.25 475 GLY A O 1
ATOM 3774 N N . ILE A 1 476 ? 5.049 10.690 33.074 1.00 92.31 476 ILE A N 1
ATOM 3775 C CA . ILE A 1 476 ? 6.415 11.147 32.804 1.00 92.31 476 ILE A CA 1
ATOM 3776 C C . ILE A 1 476 ? 6.355 12.294 31.803 1.00 92.31 476 ILE A C 1
ATOM 3778 O O . ILE A 1 476 ? 5.784 12.140 30.717 1.00 92.31 476 ILE A O 1
ATOM 3782 N N . ASP A 1 477 ? 6.987 13.412 32.145 1.00 92.69 477 ASP A N 1
ATOM 3783 C CA . ASP A 1 477 ? 7.017 14.588 31.281 1.00 92.69 477 ASP A CA 1
ATOM 3784 C C . ASP A 1 477 ? 7.828 14.316 30.010 1.00 92.69 477 ASP A C 1
ATOM 3786 O O . ASP A 1 477 ? 8.826 13.587 30.013 1.00 92.69 477 ASP A O 1
ATOM 3790 N N . VAL A 1 478 ? 7.413 14.927 28.901 1.00 94.88 478 VAL A N 1
ATOM 3791 C CA . VAL A 1 478 ? 8.137 14.870 27.630 1.00 94.88 478 VAL A CA 1
ATOM 3792 C C . VAL A 1 478 ? 8.478 16.283 27.198 1.00 94.88 478 VAL A C 1
ATOM 3794 O O . VAL A 1 478 ? 7.600 17.079 26.893 1.00 94.88 478 VAL A O 1
ATOM 3797 N N . ILE A 1 479 ? 9.772 16.575 27.152 1.00 96.00 479 ILE A N 1
ATOM 3798 C CA . ILE A 1 479 ? 10.301 17.904 26.862 1.00 96.00 479 ILE A CA 1
ATOM 3799 C C . ILE A 1 479 ? 11.063 17.845 25.547 1.00 96.00 479 ILE A C 1
ATOM 3801 O O . ILE A 1 479 ? 11.895 16.960 25.338 1.00 96.00 479 ILE A O 1
ATOM 3805 N N . ARG A 1 480 ? 10.789 18.783 24.645 1.00 95.44 480 ARG A N 1
ATOM 3806 C CA . ARG A 1 480 ? 11.415 18.861 23.325 1.00 95.44 480 ARG A CA 1
ATOM 3807 C C . ARG A 1 480 ? 12.486 19.942 23.319 1.00 95.44 480 ARG A C 1
ATOM 3809 O O . ARG A 1 480 ? 12.226 21.080 23.693 1.00 95.44 480 ARG A O 1
ATOM 3816 N N . ILE A 1 481 ? 13.683 19.589 22.857 1.00 94.88 481 ILE A N 1
ATOM 3817 C CA . ILE A 1 481 ? 14.802 20.519 22.683 1.00 94.88 481 ILE A CA 1
ATOM 3818 C C . ILE A 1 481 ? 15.225 20.568 21.221 1.00 94.88 481 ILE A C 1
ATOM 3820 O O . ILE A 1 481 ? 15.388 19.527 20.590 1.00 94.88 481 ILE A O 1
ATOM 3824 N N . GLU A 1 482 ? 15.462 21.761 20.684 1.00 92.88 482 GLU A N 1
ATOM 3825 C CA . GLU A 1 482 ? 15.986 21.936 19.325 1.00 92.88 482 GLU A CA 1
ATOM 3826 C C . GLU A 1 482 ? 16.900 23.164 19.219 1.00 92.88 482 GLU A C 1
ATOM 3828 O O . GLU A 1 482 ? 16.877 24.058 20.067 1.00 92.88 482 GLU A O 1
ATOM 3833 N N . ASP A 1 483 ? 17.698 23.227 18.149 1.00 89.38 483 ASP A N 1
ATOM 3834 C CA . ASP A 1 483 ? 18.424 24.443 17.791 1.00 89.38 483 ASP A CA 1
ATOM 3835 C C . ASP A 1 483 ? 17.435 25.607 17.552 1.00 89.38 483 ASP A C 1
ATOM 3837 O O . ASP A 1 483 ? 16.581 25.546 16.656 1.00 89.38 483 ASP A O 1
ATOM 3841 N N . ALA A 1 484 ? 17.610 26.698 18.298 1.00 89.19 484 ALA A N 1
ATOM 3842 C CA . ALA A 1 484 ? 16.808 27.911 18.165 1.00 89.19 484 ALA A CA 1
ATOM 3843 C C . ALA A 1 484 ? 17.006 28.628 16.818 1.00 89.19 484 ALA A C 1
ATOM 3845 O O . ALA A 1 484 ? 17.852 28.262 15.993 1.00 89.19 484 ALA A O 1
ATOM 3846 N N . PHE A 1 485 ? 16.193 29.660 16.580 1.00 90.31 485 PHE A N 1
ATOM 3847 C CA . PHE A 1 485 ? 16.191 30.424 15.329 1.00 90.31 485 PHE A CA 1
ATOM 3848 C C . PHE A 1 485 ? 17.515 31.163 15.071 1.00 90.31 485 PHE A C 1
ATOM 3850 O O . PHE A 1 485 ? 17.943 31.245 13.922 1.00 90.31 485 PHE A O 1
ATOM 3857 N N . ILE A 1 486 ? 18.212 31.590 16.130 1.00 87.88 486 ILE A N 1
ATOM 3858 C CA . ILE A 1 486 ? 19.586 32.112 16.081 1.00 87.88 486 ILE A CA 1
ATOM 3859 C C . ILE A 1 486 ? 20.472 31.177 16.896 1.00 87.88 486 ILE A C 1
ATOM 3861 O O . ILE A 1 486 ? 20.396 31.149 18.120 1.00 87.88 486 ILE A O 1
ATOM 3865 N N . ARG A 1 487 ? 21.306 30.375 16.237 1.00 85.00 487 ARG A N 1
ATOM 3866 C CA . ARG A 1 487 ? 21.981 29.262 16.903 1.00 85.00 487 ARG A CA 1
ATOM 3867 C C . ARG A 1 487 ? 23.402 29.593 17.329 1.00 85.00 487 ARG A C 1
ATOM 3869 O O . ARG A 1 487 ? 23.733 29.353 18.478 1.00 85.00 487 ARG A O 1
ATOM 3876 N N . SER A 1 488 ? 24.274 30.014 16.419 1.00 84.00 488 SER A N 1
ATOM 3877 C CA . SER A 1 488 ? 25.726 30.019 16.671 1.00 84.00 488 SER A CA 1
ATOM 3878 C C . SER A 1 488 ? 26.499 30.845 15.646 1.00 84.00 488 SER A C 1
ATOM 3880 O O . SER A 1 488 ? 25.930 31.281 14.646 1.00 84.00 488 SER A O 1
ATOM 3882 N N . ILE A 1 489 ? 27.805 30.997 15.885 1.00 82.12 489 ILE A N 1
ATOM 3883 C CA . ILE A 1 489 ? 28.815 31.299 14.863 1.00 82.12 489 ILE A CA 1
ATOM 3884 C C . ILE A 1 489 ? 29.434 29.956 14.454 1.00 82.12 489 ILE A C 1
ATOM 3886 O O . ILE A 1 489 ? 30.130 29.321 15.242 1.00 82.12 489 ILE A O 1
ATOM 3890 N N . GLY A 1 490 ? 29.118 29.478 13.254 1.00 76.62 490 GLY A N 1
ATOM 3891 C CA . GLY A 1 490 ? 29.490 28.149 12.761 1.00 76.62 490 GLY A CA 1
ATOM 3892 C C . GLY A 1 490 ? 28.306 27.183 12.672 1.00 76.62 490 GLY A C 1
ATOM 3893 O O . GLY A 1 490 ? 27.273 27.349 13.326 1.00 76.62 490 GLY A O 1
ATOM 3894 N N . LEU A 1 491 ? 28.456 26.140 11.855 1.00 70.56 491 LEU A N 1
ATOM 3895 C CA . LEU A 1 491 ? 27.446 25.091 11.702 1.00 70.56 491 LEU A CA 1
ATOM 3896 C C . LEU A 1 491 ? 27.474 24.105 12.872 1.00 70.56 491 LEU A C 1
ATOM 3898 O O . LEU A 1 491 ? 28.534 23.700 13.351 1.00 70.56 491 LEU A O 1
ATOM 3902 N N . GLY A 1 492 ? 26.297 23.600 13.247 1.00 62.38 492 GLY A N 1
ATOM 3903 C CA . GLY A 1 492 ? 26.191 22.513 14.225 1.00 62.38 492 GLY A CA 1
ATOM 3904 C C . GLY A 1 492 ? 26.885 21.219 13.780 1.00 62.38 492 GLY A C 1
ATOM 3905 O O . GLY A 1 492 ? 27.383 20.479 14.623 1.00 62.38 492 GLY A O 1
ATOM 3906 N N . GLY A 1 493 ? 26.977 20.972 12.467 1.00 64.06 493 GLY A N 1
ATOM 3907 C CA . GLY A 1 493 ? 27.731 19.847 11.896 1.00 64.06 493 GLY A CA 1
ATOM 3908 C C . GLY A 1 493 ? 29.252 19.958 12.067 1.00 64.06 493 GLY A C 1
ATOM 3909 O O . GLY A 1 493 ? 29.934 18.942 12.009 1.00 64.06 493 GLY A O 1
ATOM 3910 N N . HIS A 1 494 ? 29.768 21.160 12.337 1.00 69.56 494 HIS A N 1
ATOM 3911 C CA . HIS A 1 494 ? 31.179 21.422 12.642 1.00 69.56 494 HIS A CA 1
ATOM 3912 C C . HIS A 1 494 ? 31.419 21.631 14.144 1.00 69.56 494 HIS A C 1
ATOM 3914 O O . HIS A 1 494 ? 32.405 22.243 14.535 1.00 69.56 494 HIS A O 1
ATOM 3920 N N . HIS A 1 495 ? 30.504 21.146 14.991 1.00 70.62 495 HIS A N 1
ATOM 3921 C CA . HIS A 1 495 ? 30.585 21.237 16.452 1.00 70.62 495 HIS A CA 1
ATOM 3922 C C . HIS A 1 495 ? 30.627 22.665 17.018 1.00 70.62 495 HIS A C 1
ATOM 3924 O O . HIS A 1 495 ? 31.034 22.855 18.160 1.00 70.62 495 HIS A O 1
ATOM 3930 N N . ALA A 1 496 ? 30.136 23.661 16.271 1.00 74.31 496 ALA A N 1
ATOM 3931 C CA . ALA A 1 496 ? 29.977 25.009 16.802 1.00 74.31 496 ALA A CA 1
ATOM 3932 C C . ALA A 1 496 ? 29.009 25.010 17.998 1.00 74.31 496 ALA A C 1
ATOM 3934 O O . ALA A 1 496 ? 27.864 24.529 17.884 1.00 74.31 496 ALA A O 1
ATOM 3935 N N . THR A 1 497 ? 29.469 25.565 19.122 1.00 77.62 497 THR A N 1
ATOM 3936 C CA . THR A 1 497 ? 28.697 25.687 20.363 1.00 77.62 497 THR A CA 1
ATOM 3937 C C . THR A 1 497 ? 27.441 26.524 20.112 1.00 77.62 497 THR A C 1
ATOM 3939 O O . THR A 1 497 ? 27.543 27.633 19.581 1.00 77.62 497 THR A O 1
ATOM 3942 N N . PRO A 1 498 ? 26.244 26.007 20.427 1.00 83.69 498 PRO A N 1
ATOM 3943 C CA . PRO A 1 498 ? 25.021 26.793 20.339 1.00 83.69 498 PRO A CA 1
ATOM 3944 C C . PRO A 1 498 ? 24.995 27.880 21.428 1.00 83.69 498 PRO A C 1
ATOM 3946 O O . PRO A 1 498 ? 25.452 27.669 22.545 1.00 83.69 498 PRO A O 1
ATOM 3949 N N . LEU A 1 499 ? 24.450 29.042 21.082 1.00 84.88 499 LEU A N 1
ATOM 3950 C CA . LEU A 1 499 ? 24.247 30.212 21.940 1.00 84.88 499 LEU A CA 1
ATOM 3951 C C . LEU A 1 499 ? 22.797 30.328 22.418 1.00 84.88 499 LEU A C 1
ATOM 3953 O O . LEU A 1 499 ? 22.529 31.000 23.406 1.00 84.88 499 LEU A O 1
ATOM 3957 N N . SER A 1 500 ? 21.856 29.682 21.726 1.00 87.94 500 SER A N 1
ATOM 3958 C CA . SER A 1 500 ? 20.472 29.575 22.178 1.00 87.94 500 SER A CA 1
ATOM 3959 C C . SER A 1 500 ? 19.826 28.272 21.702 1.00 87.94 500 SER A C 1
ATOM 3961 O O . SER A 1 500 ? 20.308 27.620 20.766 1.00 87.94 500 SER A O 1
ATOM 3963 N N . TYR A 1 501 ? 18.751 27.872 22.380 1.00 91.44 501 TYR A N 1
ATOM 3964 C CA . TYR A 1 501 ? 18.006 26.649 22.107 1.00 91.44 501 TYR A CA 1
ATOM 3965 C C . TYR A 1 501 ? 16.528 26.819 22.450 1.00 91.44 501 TYR A C 1
ATOM 3967 O O . TYR A 1 501 ? 16.154 27.695 23.225 1.00 91.44 501 TYR A O 1
ATOM 3975 N N . ILE A 1 502 ? 15.698 25.988 21.830 1.00 93.69 502 ILE A N 1
ATOM 3976 C CA . ILE A 1 502 ? 14.270 25.891 22.126 1.00 93.69 502 ILE A CA 1
ATOM 3977 C C . ILE A 1 502 ? 14.086 24.792 23.160 1.00 93.69 502 ILE A C 1
ATOM 3979 O O . ILE A 1 502 ? 14.734 23.749 23.070 1.00 93.69 502 ILE A O 1
ATOM 3983 N N . TYR A 1 503 ? 13.211 25.046 24.123 1.00 93.69 503 TYR A N 1
ATOM 3984 C CA . TYR A 1 503 ? 12.829 24.136 25.189 1.00 93.69 503 TYR A CA 1
ATOM 3985 C C . TYR A 1 503 ? 11.314 24.219 25.314 1.00 93.69 503 TYR A C 1
ATOM 3987 O O . TYR A 1 503 ? 10.806 25.272 25.679 1.00 93.69 503 TYR A O 1
ATOM 3995 N N . ASP A 1 504 ? 10.618 23.155 24.927 1.00 94.31 504 ASP A N 1
ATOM 3996 C CA . ASP A 1 504 ? 9.163 23.158 24.771 1.00 94.31 504 ASP A CA 1
ATOM 3997 C C . ASP A 1 504 ? 8.555 21.941 25.479 1.00 94.31 504 ASP A C 1
ATOM 3999 O O . ASP A 1 504 ? 8.913 20.797 25.166 1.00 94.31 504 ASP A O 1
ATOM 4003 N N . LYS A 1 505 ? 7.667 22.168 26.455 1.00 92.06 505 LYS A N 1
ATOM 4004 C CA . LYS A 1 505 ? 7.004 21.098 27.222 1.00 92.06 505 LYS A CA 1
ATOM 4005 C C . LYS A 1 505 ? 5.671 20.648 26.605 1.00 92.06 505 LYS A C 1
ATOM 4007 O O . LYS A 1 505 ? 5.091 19.678 27.084 1.00 92.06 505 LYS A O 1
ATOM 4012 N N . SER A 1 506 ? 5.185 21.310 25.550 1.00 87.06 506 SER A N 1
ATOM 4013 C CA . SER A 1 506 ? 3.891 21.009 24.911 1.00 87.06 506 SER A CA 1
ATOM 4014 C C . SER A 1 506 ? 4.055 20.235 23.595 1.00 87.06 506 SER A C 1
ATOM 4016 O O . SER A 1 506 ? 3.442 19.183 23.382 1.00 87.06 506 SER A O 1
ATOM 4018 N N . GLY A 1 507 ? 4.934 20.706 22.714 1.00 86.69 507 GLY A N 1
ATOM 4019 C CA . GLY A 1 507 ? 5.150 20.140 21.386 1.00 86.69 507 GLY A CA 1
ATOM 4020 C C . GLY A 1 507 ? 6.115 20.995 20.575 1.00 86.69 507 GLY A C 1
ATOM 4021 O O . GLY A 1 507 ? 6.113 22.206 20.683 1.00 86.69 507 GLY A O 1
ATOM 4022 N N . ILE A 1 508 ? 6.977 20.400 19.751 1.00 92.44 508 ILE A N 1
ATOM 4023 C CA . ILE A 1 508 ? 7.974 21.194 19.018 1.00 92.44 508 ILE A CA 1
ATOM 4024 C C . ILE A 1 508 ? 7.326 21.949 17.842 1.00 92.44 508 ILE A C 1
ATOM 4026 O O . ILE A 1 508 ? 6.607 21.348 17.055 1.00 92.44 508 ILE A O 1
ATOM 4030 N N . TYR A 1 509 ? 7.632 23.239 17.675 1.00 91.56 509 TYR A N 1
ATOM 4031 C CA . TYR A 1 509 ? 7.000 24.168 16.710 1.00 91.56 509 TYR A CA 1
ATOM 4032 C C . TYR A 1 509 ? 6.924 23.721 15.235 1.00 91.56 509 TYR A C 1
ATOM 4034 O O . TYR A 1 509 ? 6.132 24.260 14.469 1.00 91.56 509 TYR A O 1
ATOM 4042 N N . PHE A 1 510 ? 7.770 22.788 14.787 1.00 88.75 510 PHE A N 1
ATOM 4043 C CA . PHE A 1 510 ? 7.717 22.265 13.414 1.00 88.75 510 PHE A CA 1
ATOM 4044 C C . PHE A 1 510 ? 6.814 21.027 13.272 1.00 88.75 510 PHE A C 1
ATOM 4046 O O . PHE A 1 510 ? 6.659 20.502 12.168 1.00 88.75 510 PHE A O 1
ATOM 4053 N N . ASP A 1 511 ? 6.264 20.520 14.376 1.00 85.50 511 ASP A N 1
ATOM 4054 C CA . ASP A 1 511 ? 5.324 19.406 14.415 1.00 85.50 511 ASP A CA 1
ATOM 4055 C C . ASP A 1 511 ? 3.887 19.927 14.482 1.00 85.50 511 ASP A C 1
ATOM 4057 O O . ASP A 1 511 ? 3.305 20.048 15.552 1.00 85.50 511 ASP A O 1
ATOM 4061 N N . ALA A 1 512 ? 3.293 20.176 13.316 1.00 85.56 512 ALA A N 1
ATOM 4062 C CA . ALA A 1 512 ? 1.930 20.698 13.198 1.00 85.56 512 ALA A CA 1
ATOM 4063 C C . ALA A 1 512 ? 0.820 19.720 13.648 1.00 85.56 512 ALA A C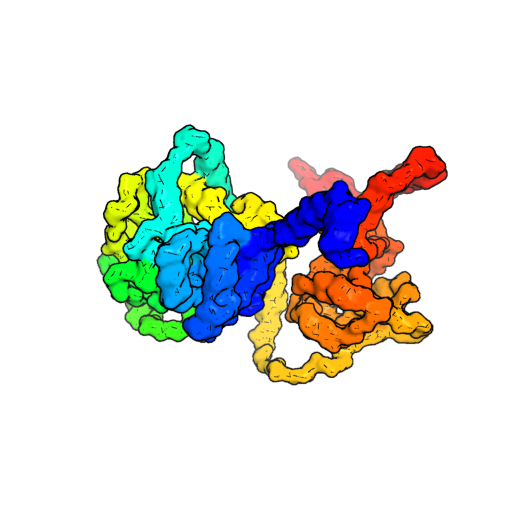 1
ATOM 4065 O O . ALA A 1 512 ? -0.358 20.042 13.535 1.00 85.56 512 ALA A O 1
ATOM 4066 N N . SER A 1 513 ? 1.157 18.513 14.125 1.00 81.62 513 SER A N 1
ATOM 4067 C CA . SER A 1 513 ? 0.158 17.544 14.608 1.00 81.62 513 SER A CA 1
ATOM 4068 C C . SER A 1 513 ? -0.383 17.854 16.008 1.00 81.62 513 SER A C 1
ATOM 4070 O O . SER A 1 513 ? -1.361 17.240 16.435 1.00 81.62 513 SER A O 1
ATOM 4072 N N . LYS A 1 514 ? 0.242 18.787 16.734 1.00 83.69 514 LYS A N 1
ATOM 4073 C CA . LYS A 1 514 ? -0.204 19.245 18.052 1.00 83.69 514 LYS A CA 1
ATOM 4074 C C . LYS A 1 514 ? 0.306 20.658 18.351 1.00 83.69 514 LYS A C 1
ATOM 4076 O O . LYS A 1 514 ? 1.339 21.034 17.808 1.00 83.69 514 LYS A O 1
ATOM 4081 N N . PRO A 1 515 ? -0.364 21.402 19.246 1.00 87.44 515 PRO A N 1
ATOM 4082 C CA . PRO A 1 515 ? 0.094 22.725 19.651 1.00 87.44 515 PRO A CA 1
ATOM 4083 C C . PRO A 1 515 ? 1.472 22.701 20.325 1.00 87.44 515 PRO A C 1
ATOM 4085 O O . PRO A 1 515 ? 1.781 21.806 21.118 1.00 87.44 515 PRO A O 1
ATOM 4088 N N . SER A 1 516 ? 2.261 23.729 20.041 1.00 93.81 516 SER A N 1
ATOM 4089 C CA . SER A 1 516 ? 3.540 24.051 20.675 1.00 93.81 516 SER A CA 1
ATOM 4090 C C . SER A 1 516 ? 3.406 25.165 21.713 1.00 93.81 516 SER A C 1
ATOM 4092 O O . SER A 1 516 ? 2.446 25.943 21.693 1.00 93.81 516 SER A O 1
ATOM 4094 N N . GLU A 1 517 ? 4.388 25.296 22.609 1.00 91.44 517 GLU A N 1
ATOM 4095 C CA . GLU A 1 517 ? 4.430 26.447 23.519 1.00 91.44 517 GLU A CA 1
ATOM 4096 C C . GLU A 1 517 ? 4.593 27.753 22.747 1.00 91.44 517 GLU A C 1
ATOM 4098 O O . GLU A 1 517 ? 4.014 28.762 23.137 1.00 91.44 517 GLU A O 1
ATOM 4103 N N . LEU A 1 518 ? 5.315 27.741 21.621 1.00 92.69 518 LEU A N 1
ATOM 4104 C CA . LEU A 1 518 ? 5.432 28.918 20.764 1.00 92.69 518 LEU A CA 1
ATOM 4105 C C . LEU A 1 518 ? 4.060 29.379 20.254 1.00 92.69 518 LEU A C 1
ATOM 4107 O O . LEU A 1 518 ? 3.754 30.564 20.332 1.00 92.69 518 LEU A O 1
ATOM 4111 N N . GLU A 1 519 ? 3.218 28.464 19.772 1.00 92.62 519 GLU A N 1
ATOM 4112 C CA . GLU A 1 519 ? 1.851 28.801 19.353 1.00 92.62 519 GLU A CA 1
ATOM 4113 C C . GLU A 1 519 ? 1.010 29.318 20.518 1.00 92.62 519 GLU A C 1
ATOM 4115 O O . GLU A 1 519 ? 0.259 30.281 20.352 1.00 92.62 519 GLU A O 1
ATOM 4120 N N . HIS A 1 520 ? 1.156 28.717 21.701 1.00 91.50 520 HIS A N 1
ATOM 4121 C CA . HIS A 1 520 ? 0.456 29.169 22.898 1.00 91.50 520 HIS A CA 1
ATOM 4122 C C . HIS A 1 520 ? 0.872 30.590 23.300 1.00 91.50 520 HIS A C 1
ATOM 4124 O O . HIS A 1 520 ? 0.009 31.434 23.541 1.00 91.50 520 HIS A O 1
ATOM 4130 N N . ILE A 1 521 ? 2.178 30.877 23.301 1.00 90.94 521 ILE A N 1
ATOM 4131 C CA . ILE A 1 521 ? 2.726 32.209 23.571 1.00 90.94 521 ILE A CA 1
ATOM 4132 C C . ILE A 1 521 ? 2.196 33.196 22.532 1.00 90.94 521 ILE A C 1
ATOM 4134 O O . ILE A 1 521 ? 1.604 34.201 22.899 1.00 90.94 521 ILE A O 1
ATOM 4138 N N . LEU A 1 522 ? 2.341 32.910 21.237 1.00 92.25 522 LEU A N 1
ATOM 4139 C CA . LEU A 1 522 ? 1.929 33.840 20.182 1.00 92.25 522 LEU A CA 1
ATOM 4140 C C . LEU A 1 522 ? 0.417 34.106 20.168 1.00 92.25 522 LEU A C 1
ATOM 4142 O O . LEU A 1 522 ? 0.004 35.207 19.817 1.00 92.25 522 LEU A O 1
ATOM 4146 N N . SER A 1 523 ? -0.400 33.123 20.548 1.00 91.75 523 SER A N 1
ATOM 4147 C CA . SER A 1 523 ? -1.863 33.261 20.553 1.00 91.75 523 SER A CA 1
ATOM 4148 C C . SER A 1 523 ? -2.401 33.917 21.825 1.00 91.75 523 SER A C 1
ATOM 4150 O O . SER A 1 523 ? -3.444 34.565 21.780 1.00 91.75 523 SER A O 1
ATOM 4152 N N . GLY A 1 524 ? -1.737 33.704 22.964 1.00 91.69 524 GLY A N 1
ATOM 4153 C CA . GLY A 1 524 ? -2.203 34.155 24.278 1.00 91.69 524 GLY A CA 1
ATOM 4154 C C . GLY A 1 524 ? -1.523 35.419 24.800 1.00 91.69 524 GLY A C 1
ATOM 4155 O O . GLY A 1 524 ? -2.001 35.997 25.775 1.00 91.69 524 GLY A O 1
ATOM 4156 N N . TYR A 1 525 ? -0.410 35.843 24.199 1.00 93.19 525 TYR A N 1
ATOM 4157 C CA . TYR A 1 525 ? 0.341 37.003 24.662 1.00 93.19 525 TYR A CA 1
ATOM 4158 C C . TYR A 1 525 ? -0.279 38.311 24.171 1.00 93.19 525 TYR A C 1
ATOM 4160 O O . TYR A 1 525 ? -0.470 38.520 22.972 1.00 93.19 525 TYR A O 1
ATOM 4168 N N . ASP A 1 526 ? -0.542 39.228 25.098 1.00 92.44 526 ASP A N 1
ATOM 4169 C CA . ASP A 1 526 ? -0.982 40.574 24.758 1.00 92.44 526 ASP A CA 1
ATOM 4170 C C . ASP A 1 526 ? 0.220 41.457 24.391 1.00 92.44 526 ASP A C 1
ATOM 4172 O O . ASP A 1 526 ? 0.879 42.063 25.236 1.00 92.44 526 ASP A O 1
ATOM 4176 N N . PHE A 1 527 ? 0.510 41.530 23.094 1.00 90.88 527 PHE A N 1
ATOM 4177 C CA . PHE A 1 527 ? 1.582 42.373 22.565 1.00 90.88 527 PHE A CA 1
ATOM 4178 C C . PHE A 1 527 ? 1.309 43.874 22.723 1.00 90.88 527 PHE A C 1
ATOM 4180 O O . PHE A 1 527 ? 2.251 44.664 22.677 1.00 90.88 527 PHE A O 1
ATOM 4187 N N . GLN A 1 528 ? 0.046 44.286 22.875 1.00 89.44 528 GLN A N 1
ATOM 4188 C CA . GLN A 1 528 ? -0.311 45.703 22.943 1.00 89.44 528 GLN A CA 1
ATOM 4189 C C . GLN A 1 528 ? 0.011 46.300 24.312 1.00 89.44 528 GLN A C 1
ATOM 4191 O O . GLN A 1 528 ? 0.415 47.459 24.386 1.00 89.44 528 GLN A O 1
ATOM 4196 N N . SER A 1 529 ? -0.117 45.516 25.385 1.00 92.44 529 SER A N 1
ATOM 4197 C CA . SER A 1 529 ? 0.193 45.979 26.742 1.00 92.44 529 SER A CA 1
ATOM 4198 C C . SER A 1 529 ? 1.684 45.969 27.089 1.00 92.44 529 SER A C 1
ATOM 4200 O O . SER A 1 529 ? 2.070 46.620 28.059 1.00 92.44 529 SER A O 1
ATOM 4202 N N . ASN A 1 530 ? 2.542 45.303 26.304 1.00 93.06 530 ASN A N 1
ATOM 4203 C CA . ASN A 1 530 ? 3.991 45.280 26.532 1.00 93.06 530 ASN A CA 1
ATOM 4204 C C . ASN A 1 530 ? 4.778 46.027 25.444 1.00 93.06 530 ASN A C 1
ATOM 4206 O O . ASN A 1 530 ? 5.462 45.434 24.604 1.00 93.06 530 ASN A O 1
ATOM 4210 N N . THR A 1 531 ? 4.696 47.356 25.475 1.00 93.12 531 THR A N 1
ATOM 4211 C CA . THR A 1 531 ? 5.373 48.234 24.511 1.00 93.12 531 THR A CA 1
ATOM 4212 C C . THR A 1 531 ? 6.897 48.116 24.561 1.00 93.12 531 THR A C 1
ATOM 4214 O O . THR A 1 531 ? 7.528 48.112 23.508 1.00 93.12 531 THR A O 1
ATOM 4217 N N . GLU A 1 532 ? 7.492 47.931 25.745 1.00 95.88 532 GLU A N 1
ATOM 4218 C CA . GLU A 1 532 ? 8.945 47.766 25.915 1.00 95.88 532 GLU A CA 1
ATOM 4219 C C . GLU A 1 532 ? 9.468 46.525 25.173 1.00 95.88 532 GLU A C 1
ATOM 4221 O O . GLU A 1 532 ? 10.476 46.586 24.462 1.00 95.88 532 GLU A O 1
ATOM 4226 N N . LEU A 1 533 ? 8.759 45.393 25.273 1.00 93.75 533 LEU A N 1
ATOM 4227 C CA . LEU A 1 533 ? 9.111 44.182 24.532 1.00 93.75 533 LEU A CA 1
ATOM 4228 C C . LEU A 1 533 ? 9.038 44.414 23.019 1.00 93.75 533 LEU A C 1
ATOM 4230 O O . LEU A 1 533 ? 9.916 43.952 22.287 1.00 93.75 533 LEU A O 1
ATOM 4234 N N . MET A 1 534 ? 8.020 45.137 22.548 1.00 95.00 534 MET A N 1
ATOM 4235 C CA . MET A 1 534 ? 7.842 45.432 21.125 1.00 95.00 534 MET A CA 1
ATOM 4236 C C . MET A 1 534 ? 8.911 46.387 20.587 1.00 95.00 534 MET A C 1
ATOM 4238 O O . MET A 1 534 ? 9.394 46.189 19.470 1.00 95.00 534 MET A O 1
ATOM 4242 N N . GLU A 1 535 ? 9.326 47.385 21.367 1.00 95.38 535 GLU A N 1
ATOM 4243 C CA . GLU A 1 535 ? 10.450 48.267 21.032 1.00 95.38 535 GLU A CA 1
ATOM 4244 C C . GLU A 1 535 ? 11.765 47.488 20.975 1.00 95.38 535 GLU A C 1
ATOM 4246 O O . GLU A 1 535 ? 12.497 47.570 19.987 1.00 95.38 535 GLU A O 1
ATOM 4251 N N . LYS A 1 536 ? 12.025 46.643 21.978 1.00 96.19 536 LYS A N 1
ATOM 4252 C CA . LYS A 1 536 ? 13.194 45.759 21.996 1.00 96.19 536 LYS A CA 1
ATOM 4253 C C . LYS A 1 536 ? 13.199 44.791 20.814 1.00 96.19 536 LYS A C 1
ATOM 4255 O O . LYS A 1 536 ? 14.259 44.546 20.235 1.00 96.19 536 LYS A O 1
ATOM 4260 N N . ALA A 1 537 ? 12.043 44.245 20.436 1.00 94.06 537 ALA A N 1
ATOM 4261 C CA . ALA A 1 537 ? 11.911 43.367 19.279 1.00 94.06 537 ALA A CA 1
ATOM 4262 C C . ALA A 1 537 ? 12.241 44.108 17.975 1.00 94.06 537 ALA A C 1
ATOM 4264 O O . ALA A 1 537 ? 13.046 43.606 17.194 1.00 94.06 537 ALA A O 1
ATOM 4265 N N . ARG A 1 538 ? 11.698 45.318 17.770 1.00 95.56 538 ARG A N 1
ATOM 4266 C CA . ARG A 1 538 ? 12.013 46.167 16.603 1.00 95.56 538 ARG A CA 1
ATOM 4267 C C . ARG A 1 538 ? 13.501 46.494 16.534 1.00 95.56 538 ARG A C 1
ATOM 4269 O O . ARG A 1 538 ? 14.132 46.200 15.526 1.00 95.56 538 ARG A O 1
ATOM 4276 N N . TYR A 1 539 ? 14.076 46.966 17.640 1.00 95.81 539 TYR A N 1
ATOM 4277 C CA . TYR A 1 539 ? 15.511 47.230 17.739 1.00 95.81 539 TYR A CA 1
ATOM 4278 C C . TYR A 1 539 ? 16.351 45.986 17.410 1.00 95.81 539 TYR A C 1
ATOM 4280 O O . TYR A 1 539 ? 17.346 46.062 16.693 1.00 95.81 539 TYR A O 1
ATOM 4288 N N . THR A 1 540 ? 15.939 44.811 17.895 1.00 93.00 540 THR A N 1
ATOM 4289 C CA . THR A 1 540 ? 16.636 43.548 17.610 1.00 93.00 540 THR A CA 1
ATOM 4290 C C . THR A 1 540 ? 16.535 43.171 16.131 1.00 93.00 540 THR A C 1
ATOM 4292 O O . THR A 1 540 ? 17.539 42.756 15.556 1.00 93.00 540 THR A O 1
ATOM 4295 N N . ILE A 1 541 ? 15.367 43.341 15.502 1.00 94.50 541 ILE A N 1
ATOM 4296 C CA . ILE A 1 541 ? 15.172 43.114 14.061 1.00 94.50 541 ILE A CA 1
ATOM 4297 C C . ILE A 1 541 ? 16.092 44.035 13.256 1.00 94.50 541 ILE A C 1
ATOM 4299 O O . ILE A 1 541 ? 16.818 43.546 12.392 1.00 94.50 541 ILE A O 1
ATOM 4303 N N . ASP A 1 542 ? 16.137 45.327 13.585 1.00 95.00 542 ASP A N 1
ATOM 4304 C CA . ASP A 1 542 ? 16.995 46.300 12.902 1.00 95.00 542 ASP A CA 1
ATOM 4305 C C . ASP A 1 542 ? 18.472 45.906 13.013 1.00 95.00 542 ASP A C 1
ATOM 4307 O O . ASP A 1 542 ? 19.184 45.842 12.010 1.00 95.00 542 ASP A O 1
ATOM 4311 N N . ARG A 1 543 ? 18.925 45.518 14.213 1.00 93.25 543 ARG A N 1
ATOM 4312 C CA . ARG A 1 543 ? 20.290 45.013 14.427 1.00 93.25 543 ARG A CA 1
ATOM 4313 C C . ARG A 1 543 ? 20.557 43.715 13.668 1.00 93.25 543 ARG A C 1
ATOM 4315 O O . ARG A 1 543 ? 21.671 43.526 13.184 1.00 93.25 543 ARG A O 1
ATOM 4322 N N . MET A 1 544 ? 19.588 42.808 13.555 1.00 90.81 544 MET A N 1
ATOM 4323 C CA . MET A 1 544 ? 19.751 41.586 12.763 1.00 90.81 544 MET A CA 1
ATOM 4324 C C . MET A 1 544 ? 19.899 41.894 11.273 1.00 90.81 544 MET A C 1
ATOM 4326 O O . MET A 1 544 ? 20.741 41.278 10.625 1.00 90.81 544 MET A O 1
ATOM 4330 N N . LEU A 1 545 ? 19.127 42.845 10.744 1.00 90.19 545 LEU A N 1
ATOM 4331 C CA . LEU A 1 545 ? 19.208 43.269 9.345 1.00 90.19 545 LEU A CA 1
ATOM 4332 C C . LEU A 1 545 ? 20.527 43.991 9.051 1.00 90.19 545 LEU A C 1
ATOM 4334 O O . LEU A 1 545 ? 21.214 43.632 8.097 1.00 90.19 545 LEU A O 1
ATOM 4338 N N . GLU A 1 546 ? 20.916 44.945 9.901 1.00 90.19 546 GLU A N 1
ATOM 4339 C CA . GLU A 1 546 ? 22.166 45.706 9.782 1.00 90.19 546 GLU A CA 1
ATOM 4340 C C . GLU A 1 546 ? 23.395 44.786 9.787 1.00 90.19 546 GLU A C 1
ATOM 4342 O O . GLU A 1 546 ? 24.286 44.923 8.952 1.00 90.19 546 GLU A O 1
ATOM 4347 N N . ASN A 1 547 ? 23.422 43.806 10.695 1.00 85.81 547 ASN A N 1
ATOM 4348 C CA . ASN A 1 547 ? 24.542 42.871 10.836 1.00 85.81 547 ASN A CA 1
ATOM 4349 C C . ASN A 1 547 ? 24.391 41.600 9.981 1.00 85.81 547 ASN A C 1
ATOM 4351 O O . ASN A 1 547 ? 25.227 40.703 10.080 1.00 85.81 547 ASN A O 1
ATOM 4355 N N . LYS A 1 548 ? 23.321 41.492 9.176 1.00 86.44 548 LYS A N 1
ATOM 4356 C CA . LYS A 1 548 ? 22.978 40.306 8.365 1.00 86.44 548 LYS A CA 1
ATOM 4357 C C . LYS A 1 548 ? 22.982 38.995 9.166 1.00 86.44 548 LYS A C 1
ATOM 4359 O O . LYS A 1 548 ? 23.370 37.930 8.678 1.00 86.44 548 LYS A O 1
ATOM 4364 N N . THR A 1 549 ? 22.538 39.064 10.417 1.00 86.81 549 THR A N 1
ATOM 4365 C CA . THR A 1 549 ? 22.502 37.927 11.337 1.00 86.81 549 THR A CA 1
ATOM 4366 C C . THR A 1 549 ? 21.463 36.903 10.879 1.00 86.81 549 THR A C 1
ATOM 4368 O O . THR A 1 549 ? 20.295 37.218 10.660 1.00 86.81 549 THR A O 1
ATOM 4371 N N . SER A 1 550 ? 21.876 35.643 10.793 1.00 84.69 550 SER A N 1
ATOM 4372 C CA . SER A 1 550 ? 21.049 34.485 10.449 1.00 84.69 550 SER A CA 1
ATOM 4373 C C . SER A 1 550 ? 21.251 33.349 11.465 1.00 84.69 550 SER A C 1
ATOM 4375 O O . SER A 1 550 ? 21.766 33.548 12.566 1.00 84.69 550 SER A O 1
ATOM 4377 N N . LYS A 1 551 ? 20.838 32.118 11.137 1.00 86.00 551 LYS A N 1
ATOM 4378 C CA . LYS A 1 551 ? 20.894 30.998 12.089 1.00 86.00 551 LYS A CA 1
ATOM 4379 C C . LYS A 1 551 ? 22.323 30.590 12.481 1.00 86.00 551 LYS A C 1
ATOM 4381 O O . LYS A 1 551 ? 22.537 30.225 13.636 1.00 86.00 551 LYS A O 1
ATOM 4386 N N . TYR A 1 552 ? 23.287 30.632 11.554 1.00 81.25 552 TYR A N 1
ATOM 4387 C CA . TYR A 1 552 ? 24.626 30.038 11.748 1.00 81.25 552 TYR A CA 1
ATOM 4388 C C . TYR A 1 552 ? 25.814 31.002 11.598 1.00 81.25 552 TYR A C 1
ATOM 4390 O O . TYR A 1 552 ? 26.924 30.615 11.946 1.00 81.25 552 TYR A O 1
ATOM 4398 N N . ASN A 1 553 ? 25.614 32.210 11.060 1.00 81.38 553 ASN A N 1
ATOM 4399 C CA . ASN A 1 553 ? 26.557 33.344 11.125 1.00 81.38 553 ASN A CA 1
ATOM 4400 C C . ASN A 1 553 ? 28.042 33.043 10.813 1.00 81.38 553 ASN A C 1
ATOM 4402 O O . ASN A 1 553 ? 28.920 33.581 11.478 1.00 81.38 553 ASN A O 1
ATOM 4406 N N . TYR A 1 554 ? 28.343 32.156 9.855 1.00 72.69 554 TYR A N 1
ATOM 4407 C CA . TYR A 1 554 ? 29.728 31.744 9.543 1.00 72.69 554 TYR A CA 1
ATOM 4408 C C . TYR A 1 554 ? 30.192 32.099 8.127 1.00 72.69 554 TYR A C 1
ATOM 4410 O O . TYR A 1 554 ? 31.387 32.036 7.842 1.00 72.69 554 TYR A O 1
ATOM 4418 N N . ALA A 1 555 ? 29.259 32.418 7.229 1.00 68.56 555 ALA A N 1
ATOM 4419 C CA . ALA A 1 555 ? 29.585 32.811 5.867 1.00 68.56 555 ALA A CA 1
ATOM 4420 C C . ALA A 1 555 ? 30.075 34.262 5.858 1.00 68.56 555 ALA A C 1
ATOM 4422 O O . ALA A 1 555 ? 29.509 35.111 6.546 1.00 68.56 555 ALA A O 1
ATOM 4423 N N . LYS A 1 556 ? 31.124 34.536 5.078 1.00 67.62 556 LYS A N 1
ATOM 4424 C CA . LYS A 1 556 ? 31.501 35.912 4.750 1.00 67.62 556 LYS A CA 1
ATOM 4425 C C . LYS A 1 556 ? 30.496 36.470 3.750 1.00 67.62 556 LYS A C 1
ATOM 4427 O O . LYS A 1 556 ? 29.976 35.717 2.927 1.00 67.62 556 LYS A O 1
ATOM 4432 N N . ASP A 1 557 ? 30.272 37.775 3.805 1.00 67.19 557 ASP A N 1
ATOM 4433 C CA . ASP A 1 557 ? 29.592 38.475 2.724 1.00 67.19 557 ASP A CA 1
ATOM 4434 C C . ASP A 1 557 ? 30.396 38.294 1.431 1.00 67.19 557 ASP A C 1
ATOM 4436 O O . ASP A 1 557 ? 31.601 38.550 1.402 1.00 67.19 557 ASP A O 1
ATOM 4440 N N . VAL A 1 558 ? 29.731 37.818 0.381 1.00 67.69 558 VAL A N 1
ATOM 4441 C CA . VAL A 1 558 ? 30.301 37.669 -0.962 1.00 67.69 558 VAL A CA 1
ATOM 4442 C C . VAL A 1 558 ? 29.461 38.524 -1.901 1.00 67.69 558 VAL A C 1
ATOM 4444 O O . VAL A 1 558 ? 28.229 38.478 -1.827 1.00 67.69 558 VAL A O 1
ATOM 4447 N N . ALA A 1 559 ? 30.111 39.321 -2.749 1.00 69.12 559 ALA A N 1
ATOM 4448 C CA . ALA A 1 559 ? 29.416 40.084 -3.775 1.00 69.12 559 ALA A CA 1
ATOM 4449 C C . ALA A 1 559 ? 28.773 39.104 -4.771 1.00 69.12 559 ALA A C 1
ATOM 4451 O O . ALA A 1 559 ? 29.353 38.063 -5.089 1.00 69.12 559 ALA A O 1
ATOM 4452 N N . ILE A 1 560 ? 27.560 39.390 -5.250 1.00 62.69 560 ILE A N 1
ATOM 4453 C CA . ILE A 1 560 ? 26.863 38.481 -6.181 1.00 62.69 560 ILE A CA 1
ATOM 4454 C C . ILE A 1 560 ? 27.689 38.307 -7.466 1.00 62.69 560 ILE A C 1
ATOM 4456 O O . ILE A 1 560 ? 27.697 37.231 -8.064 1.00 62.69 560 ILE A O 1
ATOM 4460 N N . GLU A 1 561 ? 28.431 39.343 -7.844 1.00 69.94 561 GLU A N 1
ATOM 4461 C CA . GLU A 1 561 ? 29.338 39.403 -8.986 1.00 69.94 561 GLU A CA 1
ATOM 4462 C C . GLU A 1 561 ? 30.478 38.373 -8.883 1.00 69.94 561 GLU A C 1
ATOM 4464 O O . GLU A 1 561 ? 30.867 37.781 -9.891 1.00 69.94 561 GLU A O 1
ATOM 4469 N N . ASP A 1 562 ? 30.949 38.080 -7.668 1.00 66.06 562 ASP A N 1
ATOM 4470 C CA . ASP A 1 562 ? 32.029 37.118 -7.417 1.00 66.06 562 ASP A CA 1
ATOM 4471 C C . ASP A 1 562 ? 31.550 35.655 -7.485 1.00 66.06 562 ASP A C 1
ATOM 4473 O O . ASP A 1 562 ? 32.361 34.736 -7.612 1.00 66.06 562 ASP A O 1
ATOM 4477 N N . LEU A 1 563 ? 30.234 35.411 -7.400 1.00 59.38 563 LEU A N 1
ATOM 4478 C CA . LEU A 1 563 ? 29.655 34.060 -7.376 1.00 59.38 563 LEU A CA 1
ATOM 4479 C C . LEU A 1 563 ? 29.420 33.465 -8.768 1.00 59.38 563 LEU A C 1
ATOM 4481 O O . LEU A 1 563 ? 29.368 32.241 -8.895 1.00 59.38 563 LEU A O 1
ATOM 4485 N N . TYR A 1 564 ? 29.264 34.300 -9.797 1.00 59.50 564 TYR A N 1
ATOM 4486 C CA . TYR A 1 564 ? 28.872 33.842 -11.135 1.00 59.50 564 TYR A CA 1
ATOM 4487 C C . TYR A 1 564 ? 29.952 34.001 -12.212 1.00 59.50 564 TYR A C 1
ATOM 4489 O O . TYR A 1 564 ? 29.771 33.467 -13.304 1.00 59.50 564 TYR A O 1
ATOM 4497 N N . GLY A 1 565 ? 31.079 34.657 -11.912 1.00 53.62 565 GLY A N 1
ATOM 4498 C CA . GLY A 1 565 ? 32.096 34.996 -12.914 1.00 53.62 565 GLY A CA 1
ATOM 4499 C C . GLY A 1 565 ? 31.562 35.954 -13.996 1.00 53.62 565 GLY A C 1
ATOM 4500 O O . GLY A 1 565 ? 30.349 36.156 -14.111 1.00 53.62 565 GLY A O 1
ATOM 4501 N N . PRO A 1 566 ? 32.434 36.600 -14.791 1.00 57.50 566 PRO A N 1
ATOM 4502 C CA . PRO A 1 566 ? 31.967 37.430 -15.896 1.00 57.50 566 PRO A CA 1
ATOM 4503 C C . PRO A 1 566 ? 31.211 36.556 -16.910 1.00 57.50 566 PRO A C 1
ATOM 4505 O O . PRO A 1 566 ? 31.714 35.507 -17.315 1.00 57.50 566 PRO A O 1
ATOM 4508 N N . LYS A 1 567 ? 29.989 36.981 -17.255 1.00 52.25 567 LYS A N 1
ATOM 4509 C CA . LYS A 1 567 ? 29.122 36.335 -18.251 1.00 52.25 567 LYS A CA 1
ATOM 4510 C C . LYS A 1 567 ? 29.753 36.263 -19.634 1.00 52.25 567 LYS A C 1
ATOM 4512 O O . LYS A 1 567 ? 30.415 37.254 -20.018 1.00 52.25 567 LYS A O 1
#

Sequence (567 aa):
MSKLTKFFKHPVMFFEDAQKNKKLKEGKPKIFVVGFSTWKTYLRMYFSEYDLVFLPKDIKKSQFNSQYRKKILSLKDSCQVFIWGFKAPEYILEFLREEKVSTKFVEDGFVRSVQLGATKAPPMSLCLDSKTPYFDATRPSELEDLLNNFDFSSKPELIVQAKEGIKLLLKTGVSKYNNSKSIKVEKIYGPKANKRILVLGQVEDDASIQYGCDKKLTNNDVVRLAVEENPGAQVIYKPHPDVLNGHRPYQSDPSDVENIALVLKRDIPLANAFETIDHVYTITSLGGFEALLRGIKVTTLGCPFYSGWGLTDERQSNSRRNRTLTLEQLFAVSYLVYPTYYNSTTGDRLGFDEVVWLINKSAANSASVIQAKQSAKAMSEDKKKITSSLMVNVSAGSKVNKRGFLIGFGMHKIKFYADQITEYNCWALNMPVSKQAALSVSQIMSACSPNEGDAFIIWGKKEPVGLEAQAYSLGIDVIRIEDAFIRSIGLGGHHATPLSYIYDKSGIYFDASKPSELEHILSGYDFQSNTELMEKARYTIDRMLENKTSKYNYAKDVAIEDLYGPK

Radius of gyration: 29.43 Å; chains: 1; bounding box: 73×73×76 Å

pLDDT: mean 85.16, std 15.8, range [27.47, 98.88]

Foldseek 3Di:
DDLVVCCVPPVPVSVVVVVVVVVVPPDQQEEEEEQDDPLQPLVCLQPVSHHYHYDDLPDDPVNCVVPPLVVCLVRQVRYEYEYAAPSHDVVVVVSCVVSVGQYWHKYAAFQFFQADVVVVQHGQKMFTWRPHPQLALVDDIPLLVCLQDPDCVVPVVLLVVLVVLLVLCLVLVGGNYNHADADQCCVVQPDPPFAEEEEEADQQPDVSLVRFAPDRDHSVNQQVVSCVVGPPYAYAYEHDVCCLVVVHDHPDDPVVCVVRHHYDNDDHRLSNVCVRHQEYEYAADCSQLVCLSVVHAYEYATHHSPPQQPSHNYNDHRPSNPHHDDNSSSSSSRQANRMWGADSQRSDTDGSSVSSVVRSVVSVVSNVVVVVCVVPPDDDDDDDDDQEPQKDFLQPPQPAPAAEEEALDAPLCQNVVCVVCNNHRYIYGPDGLSVSLVDDLVRVCSNCVHAARHEYEYAAPSHHRCNVVVCVVRNHFYKYKYQDFAFAQADVVVSGHGPDIDIWRWHDPVPPSGDTVVNVCVVVPDPPVCVVVVVVVVVVVVVCVVLVGGRHNHDDDDDPCRVPDDD

Secondary structure (DSSP, 8-state):
--HHHHHHH-HHHHHHHHHHHHHHH-PPPEEEEES--TTGGGHHHHTTTSEEEEPPTT--HHHHIIIIIHHHHHTGGGEEEEEETT-S-HHHHHHHHHTT--EEEEEE-SS-BSS-GGGTPPPSEEEEESSS-TT--SS--HHHHHHHH--STT-HHHHHHHHHHHHHHHHHT--SB--S----THHHH-S--S-EEEEE---TT-HHHHTT-SS---HHHHHHHHHHHSTT-EEEEE--HHHHTTSS--SS-GGGGTTTSEE--S---HHHHTTT-SEEEESS-HHHHHHHHTT-EEEESS--TTSSSSSSEESS--TT------HHHHHIIIIIISEEEB-TTT--B--HHHHHHHHHHHHHHHHHHHHHHGGG----------SSSSEEESSTT----SEEEEES--HHHHHHHHHH-TTSEEEEESS-HHHHTT--HHHHHHHH---TT-EEEEETT-SPTTHHHHHHHTT-EEEEEEE-SS--SS-GGGTPPPS-EEEESS--TT-TTS--HHHHHHHH--TTT-HHHHHHHHHHHHHHHHTT--SS--PPP--HHHHH---